Protein AF-W4HQ62-F1 (afdb_monomer_lite)

Sequence (703 aa):
MASEIGASATIVIPTARFLSVARDPTGNRRPNFDETELREFVRDTLTGEYGPLVVDAFEIGNEYWGSGQMSAREYGRLAGEMAVIINDEIAQINSIHGWGMEPDVVIQVGANHSHSDLREVFRNMPTEQVLQILTNDYGVENAHAAANNDGSFNWGILNNLILLSELQHAGAEAAVSGVVFHLYSKEPDLPNQREYNFWLIDTFWKPVFGELAIYVSEWNVSGVTGFRERGQDYGLFQASEMIQILEEMASRDVVSANVWPLLQNTANALSYGRVYDGLSFPGAVYAELSGRLKGFQALDLTPGDGEADEVEMQTDGYNLHAYVSEDALELVLFSSGEGSRNVELDLSAILSNYDASRATSLAYLPGEAIGDSSASFGRSSESGWSDPGDLSVSHMLMNGEAVFLSFEGAVFTPAIASQIINVPVSPDPWSESSDGQHLVGGENSDLVHGHEGDDRIYGQAGNDTLDGGPGADTIAGSHGADVLRGGEGNDSLGGGAGHDSITADYGSDTVGGGQDNDTVLGGSGNDVVAGGAGNDSLHGNDHSDEIGGGAGDDWVSGDAGHDNLGGGYGNDTLYGSSGHDRIGGGTGADLVFGGSGNDFLAGGSGRDELWGGNEADTLNGGNGDDTLIGGGGADVFLFNEGPGIGHDRIEDFEIGVDLIRFAGIQRYFLESSHSGRDLLIETGSGSVTLVDLGPATLDEILV

Radius of gyration: 37.46 Å; chains: 1; bounding box: 91×68×101 Å

InterPro domains:
  IPR001343 RTX calcium-binding nonapeptide repeat [PF00353] (441-475)
  IPR001343 RTX calcium-binding nonapeptide repeat [PF00353] (487-520)
  IPR001343 RTX calcium-binding nonapeptide repeat [PF00353] (522-555)
  IPR001343 RTX calcium-binding nonapeptide repeat [PF00353] (575-610)
  IPR001343 RTX calcium-binding nonapeptide repeat [PF00353] (611-642)
  IPR011049 Serralysin-like metalloprotease, C-terminal [G3DSA:2.150.10.10] (419-505)
  IPR011049 Serralysin-like metalloprotease, C-terminal [G3DSA:2.150.10.10] (509-580)
  IPR011049 Serralysin-like metalloprotease, C-terminal [G3DSA:2.150.10.10] (581-695)
  IPR011049 Serralysin-like metalloprotease, C-terminal [SSF51120] (437-584)
  IPR011049 Serralysin-like metalloprotease, C-terminal [SSF51120] (571-689)
  IPR017853 Glycoside hydrolase superfamily [SSF51445] (36-267)
  IPR018511 Hemolysin-type calcium-binding conserved site [PS00330] (455-473)
  IPR018511 Hemolysin-type calcium-binding conserved site [PS00330] (473-491)
  IPR018511 Hemolysin-type calcium-binding conserved site [PS00330] (482-500)
  IPR018511 Hemolysin-type calcium-binding conserved site [PS00330] (599-617)
  IPR018511 Hemolysin-type calcium-binding conserved site [PS00330] (617-635)
  IPR050557 RTX toxin and mannuronan C5-epimerase [PTHR38340] (435-520)

Secondary structure (DSSP, 8-state):
-GGGGT-EEEEE---TT-EEEEE-TTSPEEE---HHHHHHHHHHHHHTTTSS-EEEEEEE-SSTTTTTSS-HHHHHHHHHHHHHHHHHHHHHHHHHH--SS----EEEEE---S--THHHHTTT--HHHHHHHHHHHH--TTGGGGB-TTS-B-HHHHHHHHHHHHHHHTT-TTT--EEEEEEES--TT-TTHHHHHHHHIIIIIHHHHTTSEEEEEEEES-SSS----TTS-HHHHHHHHHHHHHHHHHTTTEEEEEES-SB-SSTTSSB-SSS--S--HHHHHHHHHHHHSTT-EE---PPP---SS---SSBTTEEEEEEE-SSEEEEEEEE-SSS--------HHHHTT-SEEEEEEE------S---------BTTB-PPPPTT-SEEEEEEPTT-------------SS--SSS--------BTB--SS--EEE--SS--EEE--SSS-EEEEEESS-EEEEEESS-EEEEEESS-EEEEEESS-EEEEEESS-EEEEEESS-EEEEEESS-EEEEEESS-EEEEEESS-EEEEEES--EEEEEESS-EEE--BSS-EEEEEESS-EEEEEESS-EEEEEEES-EEEEEESS-EEEEEEES-EEEEEES--EEEEEEES-EEEEEES--EEEEESSTT-TEEEESSPPBTTBEEEEES--GGG-EEEEETTEEEEE-SS-EEEETT--S--HHHH--

Organism: NCBI:txid1379903

Structure (mmCIF, N/CA/C/O backbone):
data_AF-W4HQ62-F1
#
_entry.id   AF-W4HQ62-F1
#
loop_
_atom_site.group_PDB
_atom_site.id
_atom_site.type_symbol
_atom_site.label_atom_id
_atom_site.label_alt_id
_atom_site.label_comp_id
_atom_site.label_asym_id
_atom_site.label_entity_id
_atom_site.label_seq_id
_atom_site.pdbx_PDB_ins_code
_atom_site.Cartn_x
_atom_site.Cartn_y
_atom_site.Cartn_z
_atom_site.occupancy
_atom_site.B_iso_or_equiv
_atom_site.auth_seq_id
_atom_site.auth_comp_id
_atom_site.auth_asym_id
_atom_site.auth_atom_id
_atom_site.pdbx_PDB_model_num
ATOM 1 N N . MET A 1 1 ? -24.551 12.909 4.633 1.00 63.28 1 MET A N 1
ATOM 2 C CA . MET A 1 1 ? -24.626 11.601 5.310 1.00 63.28 1 MET A CA 1
ATOM 3 C C . MET A 1 1 ? -25.491 11.638 6.567 1.00 63.28 1 MET A C 1
ATOM 5 O O . MET A 1 1 ? -26.628 11.223 6.440 1.00 63.28 1 MET A O 1
ATOM 9 N N . ALA A 1 2 ? -25.058 12.173 7.723 1.00 68.94 2 ALA A N 1
ATOM 10 C CA . ALA A 1 2 ? -25.862 12.138 8.967 1.00 68.94 2 ALA A CA 1
ATOM 11 C C . ALA A 1 2 ? -27.310 12.647 8.782 1.00 68.94 2 ALA A C 1
ATOM 13 O O . ALA A 1 2 ? -28.267 11.922 9.031 1.00 68.94 2 ALA A O 1
ATOM 14 N N . SER A 1 3 ? -27.472 13.835 8.193 1.00 69.06 3 SER A N 1
ATOM 15 C CA . SER A 1 3 ? -28.793 14.397 7.870 1.00 69.06 3 SER A CA 1
ATOM 16 C C . SER A 1 3 ? -29.614 13.549 6.876 1.00 69.06 3 SER A C 1
ATOM 18 O O . SER A 1 3 ? -30.833 13.464 6.990 1.00 69.06 3 SER A O 1
ATOM 20 N N . GLU A 1 4 ? -28.965 12.867 5.925 1.00 74.12 4 GLU A N 1
ATOM 21 C CA . GLU A 1 4 ? -29.642 12.028 4.918 1.00 74.12 4 GLU A CA 1
ATOM 22 C C . GLU A 1 4 ? -30.186 10.728 5.518 1.00 74.12 4 GLU A C 1
ATOM 24 O O . GLU A 1 4 ? -31.209 10.226 5.056 1.00 74.12 4 GLU A O 1
ATOM 29 N N . ILE A 1 5 ? -29.527 10.208 6.558 1.00 71.75 5 ILE A N 1
ATOM 30 C CA . ILE A 1 5 ? -29.953 9.008 7.292 1.00 71.75 5 ILE A CA 1
ATOM 31 C C . ILE A 1 5 ? -30.792 9.344 8.536 1.00 71.75 5 ILE A C 1
ATOM 33 O O . ILE A 1 5 ? -31.168 8.446 9.282 1.00 71.75 5 ILE A O 1
ATOM 37 N N . GLY A 1 6 ? -31.092 10.630 8.766 1.00 75.81 6 GLY A N 1
ATOM 38 C CA . GLY A 1 6 ? -31.843 11.093 9.936 1.00 75.81 6 GLY A CA 1
ATOM 39 C C . GLY A 1 6 ? -31.094 10.942 11.264 1.00 75.81 6 GLY A C 1
ATOM 40 O O . GLY A 1 6 ? -31.736 10.910 12.311 1.00 75.81 6 GLY A O 1
ATOM 41 N N . ALA A 1 7 ? -29.765 10.834 11.224 1.00 77.06 7 ALA A N 1
ATOM 42 C CA . ALA A 1 7 ? -28.912 10.787 12.403 1.00 77.06 7 ALA A CA 1
ATOM 43 C C . ALA A 1 7 ? -28.509 12.196 12.856 1.00 77.06 7 ALA A C 1
ATOM 45 O O . ALA A 1 7 ? -28.346 13.115 12.043 1.00 77.06 7 ALA A O 1
ATOM 46 N N . SER A 1 8 ? -28.312 12.338 14.160 1.00 82.00 8 SER A N 1
ATOM 47 C CA . SER A 1 8 ? -27.632 13.472 14.767 1.00 82.00 8 SER A CA 1
ATOM 48 C C . SER A 1 8 ? -26.111 13.285 14.750 1.00 82.00 8 SER A C 1
ATOM 50 O O . SER A 1 8 ? -25.606 12.197 14.463 1.00 82.00 8 SER A O 1
ATOM 52 N N . ALA A 1 9 ? -25.368 14.360 15.004 1.00 85.81 9 ALA A N 1
ATOM 53 C CA . ALA A 1 9 ? -23.910 14.353 14.994 1.00 85.81 9 ALA A CA 1
ATOM 54 C C . ALA A 1 9 ? -23.311 14.985 16.256 1.00 85.81 9 ALA A C 1
ATOM 56 O O . ALA A 1 9 ? -23.771 16.032 16.722 1.00 85.81 9 ALA A O 1
ATOM 57 N N . THR A 1 10 ? -22.224 14.380 16.737 1.00 88.38 10 THR A N 1
ATOM 58 C CA . THR A 1 10 ? -21.243 15.026 17.616 1.00 88.38 10 THR A CA 1
ATOM 59 C C . THR A 1 10 ? -20.190 15.708 16.749 1.00 88.38 10 THR A C 1
ATOM 61 O O . THR A 1 10 ? -19.618 15.086 15.853 1.00 88.38 10 THR A O 1
ATOM 64 N N . ILE A 1 11 ? -19.931 16.988 17.000 1.00 90.69 11 ILE A N 1
ATOM 65 C CA . ILE A 1 11 ? -18.949 17.781 16.260 1.00 90.69 11 ILE A CA 1
ATOM 66 C C . ILE A 1 11 ? -17.698 17.964 17.112 1.00 90.69 11 ILE A C 1
ATOM 68 O O . ILE A 1 11 ? -17.714 18.689 18.106 1.00 90.69 11 ILE A O 1
ATOM 72 N N . VAL A 1 12 ? -16.600 17.330 16.696 1.00 90.69 12 VAL A N 1
ATOM 73 C CA . VAL A 1 12 ? -15.302 17.446 17.370 1.00 90.69 12 VAL A CA 1
ATOM 74 C C . VAL A 1 12 ? -14.575 18.706 16.898 1.00 90.69 12 VAL A C 1
ATOM 76 O O . VAL A 1 12 ? -14.280 18.865 15.712 1.00 90.69 12 VAL A O 1
ATOM 79 N N . ILE A 1 13 ? -14.253 19.602 17.830 1.00 90.56 13 ILE A N 1
ATOM 80 C CA . ILE A 1 13 ? -13.518 20.842 17.571 1.00 90.56 13 ILE A CA 1
ATOM 81 C C . ILE A 1 13 ? -12.023 20.598 17.824 1.00 90.56 13 ILE A C 1
ATOM 83 O O . ILE A 1 13 ? -11.629 20.333 18.963 1.00 90.56 13 ILE A O 1
ATOM 87 N N . PRO A 1 14 ? -11.154 20.695 16.802 1.00 85.00 14 PRO A N 1
ATOM 88 C CA . PRO A 1 14 ? -9.744 20.367 16.960 1.00 85.00 14 PRO A CA 1
ATOM 89 C C . PRO A 1 14 ? -9.013 21.405 17.816 1.00 85.00 14 PRO A C 1
ATOM 91 O O . PRO A 1 14 ? -9.207 22.598 17.623 1.00 85.00 14 PRO A O 1
ATOM 94 N N . THR A 1 15 ? -8.110 20.988 18.712 1.00 81.88 15 THR A N 1
ATOM 95 C CA . THR A 1 15 ? -7.451 21.921 19.657 1.00 81.88 15 THR A CA 1
ATOM 96 C C . THR A 1 15 ? -5.934 22.047 19.495 1.00 81.88 15 THR A C 1
ATOM 98 O O . THR A 1 15 ? -5.335 22.988 20.020 1.00 81.88 15 THR A O 1
ATOM 101 N N . ALA A 1 16 ? -5.291 21.173 18.709 1.00 68.00 16 ALA A N 1
ATOM 102 C CA . ALA A 1 16 ? -3.828 21.112 18.567 1.00 68.00 16 ALA A CA 1
ATOM 103 C C . ALA A 1 16 ? -3.166 22.432 18.106 1.00 68.00 16 ALA A C 1
ATOM 105 O O . ALA A 1 16 ? -1.984 22.662 18.363 1.00 68.00 16 ALA A O 1
ATOM 106 N N . ARG A 1 17 ? -3.915 23.319 17.434 1.00 72.00 17 ARG A N 1
ATOM 107 C CA . ARG A 1 17 ? -3.423 24.612 16.918 1.00 72.00 17 ARG A CA 1
ATOM 108 C C . ARG A 1 17 ? -3.773 25.812 17.802 1.00 72.00 17 ARG A C 1
ATOM 110 O O . ARG A 1 17 ? -3.307 26.914 17.526 1.00 72.00 17 ARG A O 1
ATOM 117 N N . PHE A 1 18 ? -4.546 25.609 18.866 1.00 79.38 18 PHE A N 1
ATOM 118 C CA . PHE A 1 18 ? -5.111 26.682 19.687 1.00 79.38 18 PHE A CA 1
ATOM 119 C C . PHE A 1 18 ? -4.337 26.941 20.983 1.00 79.38 18 PHE A C 1
ATOM 121 O O . PHE A 1 18 ? -4.866 27.520 21.928 1.00 79.38 18 PHE A O 1
ATOM 128 N N . LEU A 1 19 ? -3.054 26.571 21.022 1.00 75.38 19 LEU A N 1
ATOM 129 C CA . LEU A 1 19 ? -2.123 26.962 22.079 1.00 75.38 19 LEU A CA 1
ATOM 130 C C . LEU A 1 19 ? -1.060 27.914 21.521 1.00 75.38 19 LEU A C 1
ATOM 132 O O . LEU A 1 19 ? -0.422 27.647 20.503 1.00 75.38 19 LEU A O 1
ATOM 136 N N . SER A 1 20 ? -0.839 29.034 22.206 1.00 74.12 20 SER A N 1
ATOM 137 C CA . SER A 1 20 ? 0.211 29.994 21.857 1.00 74.12 20 SER A CA 1
ATOM 138 C C . SER A 1 20 ? 1.604 29.467 22.209 1.00 74.12 20 SER A C 1
ATOM 140 O O . SER A 1 20 ? 1.796 28.674 23.129 1.00 74.12 20 SER A O 1
ATOM 142 N N . VAL A 1 21 ? 2.625 30.018 21.546 1.00 75.88 21 VAL A N 1
ATOM 143 C CA . VAL A 1 21 ? 4.022 29.907 22.009 1.00 75.88 21 VAL A CA 1
ATOM 144 C C . VAL A 1 21 ? 4.274 30.680 23.313 1.00 75.88 21 VAL A C 1
ATOM 146 O O . VAL A 1 21 ? 5.300 30.485 23.964 1.00 75.88 21 VAL A O 1
ATOM 149 N N . ALA A 1 22 ? 3.360 31.577 23.698 1.00 75.38 22 ALA A N 1
ATOM 150 C CA . ALA A 1 22 ? 3.472 32.368 24.911 1.00 75.38 22 ALA A CA 1
ATOM 151 C C . ALA A 1 22 ? 3.134 31.512 26.139 1.00 75.38 22 ALA A C 1
ATOM 153 O O . ALA A 1 22 ? 2.082 30.878 26.215 1.00 75.38 22 ALA A O 1
ATOM 154 N N . ARG A 1 23 ? 4.032 31.534 27.126 1.00 80.19 23 ARG A N 1
ATOM 155 C CA . ARG A 1 23 ? 3.868 30.809 28.388 1.00 80.19 23 ARG A CA 1
ATOM 156 C C . ARG A 1 23 ? 3.426 31.747 29.504 1.00 80.19 23 ARG A C 1
ATOM 158 O O . ARG A 1 23 ? 3.774 32.930 29.530 1.00 80.19 23 ARG A O 1
ATOM 165 N N . ASP A 1 24 ? 2.626 31.236 30.423 1.00 77.56 24 ASP A N 1
ATOM 166 C CA . ASP A 1 24 ? 2.318 31.916 31.672 1.00 77.56 24 ASP A CA 1
ATOM 167 C C . ASP A 1 24 ? 3.480 31.799 32.691 1.00 77.56 24 ASP A C 1
ATOM 169 O O . ASP A 1 24 ? 4.476 31.124 32.419 1.00 77.56 24 ASP A O 1
ATOM 173 N N . PRO A 1 25 ? 3.406 32.467 33.860 1.00 73.44 25 PRO A N 1
ATOM 174 C CA . PRO A 1 25 ? 4.461 32.402 34.877 1.00 73.44 25 PRO A CA 1
ATOM 175 C C . PRO A 1 25 ? 4.747 30.999 35.436 1.00 73.44 25 PRO A C 1
ATOM 177 O O . PRO A 1 25 ? 5.795 30.804 36.042 1.00 73.44 25 PRO A O 1
ATOM 180 N N . THR A 1 26 ? 3.837 30.041 35.240 1.00 65.75 26 THR A N 1
ATOM 181 C CA . THR A 1 26 ? 3.992 28.633 35.641 1.00 65.75 26 THR A CA 1
ATOM 182 C C . THR A 1 26 ? 4.568 27.763 34.520 1.00 65.75 26 THR A C 1
ATOM 184 O O . THR A 1 26 ? 4.794 26.574 34.715 1.00 65.75 26 THR A O 1
ATOM 187 N N . GLY A 1 27 ? 4.852 28.357 33.355 1.00 70.94 27 GLY A N 1
ATOM 188 C CA . GLY A 1 27 ? 5.449 27.683 32.208 1.00 70.94 27 GLY A CA 1
ATOM 189 C C . GLY A 1 27 ? 4.442 27.052 31.245 1.00 70.94 27 GLY A C 1
ATOM 190 O O . GLY A 1 27 ? 4.876 26.487 30.245 1.00 70.94 27 GLY A O 1
ATOM 191 N N . ASN A 1 28 ? 3.133 27.178 31.468 1.00 74.19 28 ASN A N 1
ATOM 192 C CA . ASN A 1 28 ? 2.106 26.574 30.611 1.00 74.19 28 ASN A CA 1
ATOM 193 C C . ASN A 1 28 ? 1.767 27.475 29.419 1.00 74.19 28 ASN A C 1
ATOM 195 O O . ASN A 1 28 ? 1.719 28.701 29.565 1.00 74.19 28 ASN A O 1
ATOM 199 N N . ARG A 1 29 ? 1.547 26.890 28.236 1.00 79.88 29 ARG A N 1
ATOM 200 C CA . ARG A 1 29 ? 1.075 27.632 27.056 1.00 79.88 29 ARG A CA 1
ATOM 201 C C . ARG A 1 29 ? -0.331 28.175 27.295 1.00 79.88 29 ARG A C 1
ATOM 203 O O . ARG A 1 29 ? -1.141 27.547 27.972 1.00 79.88 29 ARG A O 1
ATOM 210 N N . ARG A 1 30 ? -0.617 29.357 26.747 1.00 80.81 30 ARG A N 1
ATOM 211 C CA . ARG A 1 30 ? -1.943 29.990 26.858 1.00 80.81 30 ARG A CA 1
ATOM 212 C C . ARG A 1 30 ? -2.834 29.648 25.663 1.00 80.81 30 ARG A C 1
ATOM 214 O O . ARG A 1 30 ? -2.271 29.539 24.567 1.00 80.81 30 ARG A O 1
ATOM 221 N N . PRO A 1 31 ? -4.167 29.585 25.840 1.00 83.94 31 PRO A N 1
ATOM 222 C CA . PRO A 1 31 ? -5.116 29.510 24.733 1.00 83.94 31 PRO A CA 1
ATOM 223 C C . PRO A 1 31 ? -4.874 30.595 23.677 1.00 83.94 31 PRO A C 1
ATOM 225 O O . PRO A 1 31 ? -4.452 31.711 23.991 1.00 83.94 31 PRO A O 1
ATOM 228 N N . ASN A 1 32 ? -5.070 30.232 22.414 1.00 86.81 32 ASN A N 1
ATOM 229 C CA . ASN A 1 32 ? -4.804 31.059 21.241 1.00 86.81 32 ASN A CA 1
ATOM 230 C C . ASN A 1 32 ? -5.752 30.684 20.100 1.00 86.81 32 ASN A C 1
ATOM 232 O O . ASN A 1 32 ? -5.327 30.150 19.075 1.00 86.81 32 ASN A O 1
ATOM 236 N N . PHE A 1 33 ? -7.034 30.939 20.316 1.00 86.19 33 PHE A N 1
ATOM 237 C CA . PHE A 1 33 ? -8.085 30.822 19.313 1.00 86.19 33 PHE A CA 1
ATOM 238 C C . PHE A 1 33 ? -8.792 32.174 19.167 1.00 86.19 33 PHE A C 1
ATOM 240 O O . PHE A 1 33 ? -8.762 32.997 20.086 1.00 86.19 33 PHE A O 1
ATOM 247 N N . ASP A 1 34 ? -9.391 32.423 18.004 1.00 89.62 34 ASP A N 1
ATOM 248 C CA . ASP A 1 34 ? -10.232 33.599 17.797 1.00 89.62 34 ASP A CA 1
ATOM 249 C C . ASP A 1 34 ? -11.645 33.292 18.312 1.00 89.62 34 ASP A C 1
ATOM 251 O O . ASP A 1 34 ? -12.335 32.411 17.801 1.00 89.62 34 ASP A O 1
ATOM 255 N N . GLU A 1 35 ? -12.075 34.004 19.355 1.00 93.81 35 GLU A N 1
ATOM 256 C CA . GLU A 1 35 ? -13.422 33.859 19.915 1.00 93.81 35 GLU A CA 1
ATOM 257 C C . GLU A 1 35 ? -14.510 34.153 18.872 1.00 93.81 35 GLU A C 1
ATOM 259 O O . GLU A 1 35 ? -15.554 33.503 18.876 1.00 93.81 35 GLU A O 1
ATOM 264 N N . THR A 1 36 ? -14.276 35.110 17.971 1.00 94.12 36 THR A N 1
ATOM 265 C CA . THR A 1 36 ? -15.243 35.476 16.927 1.00 94.12 36 THR A CA 1
ATOM 266 C C . THR A 1 36 ? -15.447 34.309 15.975 1.00 94.12 36 THR A C 1
ATOM 268 O O . THR A 1 36 ? -16.584 33.937 15.705 1.00 94.12 36 THR A O 1
ATOM 271 N N . GLU A 1 37 ? -14.345 33.697 15.538 1.00 93.00 37 GLU A N 1
ATOM 272 C CA . GLU A 1 37 ? -14.352 32.534 14.650 1.00 93.00 37 GLU A CA 1
ATOM 273 C C . GLU A 1 37 ? -15.048 31.338 15.310 1.00 93.00 37 GLU A C 1
ATOM 275 O O . GLU A 1 37 ? -15.879 30.688 14.682 1.00 93.00 37 GLU A O 1
ATOM 280 N N . LEU A 1 38 ? -14.785 31.083 16.598 1.00 94.25 38 LEU A N 1
ATOM 281 C CA . LEU A 1 38 ? -15.451 30.008 17.338 1.00 94.25 38 LEU A CA 1
ATOM 282 C C . LEU A 1 38 ? -16.968 30.237 17.446 1.00 94.25 38 LEU A C 1
ATOM 284 O O . LEU A 1 38 ? -17.749 29.309 17.242 1.00 94.25 38 LEU A O 1
ATOM 288 N N . ARG A 1 39 ? -17.399 31.468 17.744 1.00 94.88 39 ARG A N 1
ATOM 289 C CA . ARG A 1 39 ? -18.828 31.816 17.823 1.00 94.88 39 ARG A CA 1
ATOM 290 C C . ARG A 1 39 ? -19.523 31.713 16.470 1.00 94.88 39 ARG A C 1
ATOM 292 O O . ARG A 1 39 ? -20.645 31.221 16.404 1.00 94.88 39 ARG A O 1
ATOM 299 N N . GLU A 1 40 ? -18.875 32.180 15.404 1.00 93.56 40 GLU A N 1
ATOM 300 C CA . GLU A 1 40 ? -19.375 32.032 14.033 1.00 93.56 40 GLU A CA 1
ATOM 301 C C . GLU A 1 40 ? -19.511 30.551 13.674 1.00 93.56 40 GLU A C 1
ATOM 303 O O . GLU A 1 40 ? -20.602 30.118 13.323 1.00 93.56 40 GLU A O 1
ATOM 308 N N . PHE A 1 41 ? -18.481 29.741 13.926 1.00 93.12 41 PHE A N 1
ATOM 309 C CA . PHE A 1 41 ? -18.530 28.299 13.691 1.00 93.12 41 PHE A CA 1
ATOM 310 C C . PHE A 1 41 ? -19.709 27.610 14.400 1.00 93.12 41 PHE A C 1
ATOM 312 O O . PHE A 1 41 ? -20.454 26.857 13.767 1.00 93.12 41 PHE A O 1
ATOM 319 N N . VAL A 1 42 ? -19.915 27.876 15.696 1.00 92.12 42 VAL A N 1
ATOM 320 C CA . VAL A 1 42 ? -21.041 27.307 16.463 1.00 92.12 42 VAL A CA 1
ATOM 321 C C . VAL A 1 42 ? -22.379 27.731 15.857 1.00 92.12 42 VAL A C 1
ATOM 323 O O . VAL A 1 42 ? -23.264 26.897 15.653 1.00 92.12 42 VAL A O 1
ATOM 326 N N . ARG A 1 43 ? -22.525 29.017 15.530 1.00 90.50 43 ARG A N 1
ATOM 327 C CA . ARG A 1 43 ? -23.754 29.565 14.956 1.00 90.50 43 ARG A CA 1
ATOM 328 C C . ARG A 1 43 ? -24.069 28.963 13.597 1.00 90.50 43 ARG A C 1
ATOM 330 O O . ARG A 1 43 ? -25.198 28.528 13.380 1.00 90.50 43 ARG A O 1
ATOM 337 N N . ASP A 1 44 ? -23.096 28.905 12.706 1.00 90.56 44 ASP A N 1
ATOM 338 C CA . ASP A 1 44 ? -23.280 28.425 11.339 1.00 90.56 44 ASP A CA 1
ATOM 339 C C . ASP A 1 44 ? -23.609 26.921 11.340 1.00 90.56 44 ASP A C 1
ATOM 341 O O . ASP A 1 44 ? -24.483 26.461 10.597 1.00 90.56 44 ASP A O 1
ATOM 345 N N . THR A 1 45 ? -22.991 26.164 12.257 1.00 89.12 45 THR A N 1
ATOM 346 C CA . THR A 1 45 ? -23.278 24.736 12.474 1.00 89.12 45 THR A CA 1
ATOM 347 C C . THR A 1 45 ? -24.718 24.521 12.956 1.00 89.12 45 THR A C 1
ATOM 349 O O . THR A 1 45 ? -25.433 23.699 12.387 1.00 89.12 45 THR A O 1
ATOM 352 N N . LEU A 1 46 ? -25.180 25.274 13.962 1.00 87.12 46 LEU A N 1
ATOM 353 C CA . LEU A 1 46 ? -26.514 25.082 14.554 1.00 87.12 46 LEU A CA 1
ATOM 354 C C . LEU A 1 46 ? -27.659 25.710 13.752 1.00 87.12 46 LEU A C 1
ATOM 356 O O . LEU A 1 46 ? -28.800 25.259 13.840 1.00 87.12 46 LEU A O 1
ATOM 360 N N . THR A 1 47 ? -27.387 26.753 12.969 1.00 84.31 47 THR A N 1
ATOM 361 C CA . THR A 1 47 ? -28.402 27.408 12.123 1.00 84.31 47 THR A CA 1
ATOM 362 C C . THR A 1 47 ? -28.549 26.754 10.749 1.00 84.31 47 THR A C 1
ATOM 364 O O . THR A 1 47 ? -29.429 27.138 9.974 1.00 84.31 47 THR A O 1
ATOM 367 N N . GLY A 1 48 ? -27.738 25.730 10.467 1.00 75.62 48 GLY A N 1
ATOM 368 C CA . GLY A 1 48 ? -27.832 24.921 9.261 1.00 75.62 48 GLY A CA 1
ATOM 369 C C . GLY A 1 48 ? -27.263 25.593 8.014 1.00 75.62 48 GLY A C 1
ATOM 370 O O . GLY A 1 48 ? -27.689 25.266 6.905 1.00 75.62 48 GLY A O 1
ATOM 371 N N . GLU A 1 49 ? -26.299 26.509 8.164 1.00 79.00 49 GLU A N 1
ATOM 372 C CA . GLU A 1 49 ? -25.578 27.100 7.025 1.00 79.00 49 GLU A CA 1
ATOM 373 C C . GLU A 1 49 ? -24.922 26.015 6.157 1.00 79.00 49 GLU A C 1
ATOM 375 O O . GLU A 1 49 ? -24.946 26.085 4.927 1.00 79.00 49 GLU A O 1
ATOM 380 N N . TYR A 1 50 ? -24.432 24.953 6.798 1.00 69.81 50 TYR A N 1
ATOM 381 C CA . TYR A 1 50 ? -23.820 23.796 6.144 1.00 69.81 50 TYR A CA 1
ATOM 382 C C . TYR A 1 50 ? -24.820 22.685 5.764 1.00 69.81 50 TYR A C 1
ATOM 384 O O . TYR A 1 50 ? -24.413 21.626 5.285 1.00 69.81 50 TYR A O 1
ATOM 392 N N . GLY A 1 51 ? -26.127 22.908 5.947 1.00 70.12 51 GLY A N 1
ATOM 393 C CA . GLY A 1 51 ? -27.197 21.951 5.648 1.00 70.12 51 GLY A CA 1
ATOM 394 C C . GLY A 1 51 ? -28.061 21.585 6.865 1.00 70.12 51 GLY A C 1
ATOM 395 O O . GLY A 1 51 ? -27.828 22.083 7.963 1.00 70.12 51 GLY A O 1
ATOM 396 N N . PRO A 1 52 ? -29.075 20.712 6.699 1.00 66.62 52 PRO A N 1
ATOM 397 C CA . PRO A 1 52 ? -30.055 20.384 7.741 1.00 66.62 52 PRO A CA 1
ATOM 398 C C . PRO A 1 52 ? -29.514 19.387 8.785 1.00 66.62 52 PRO A C 1
ATOM 400 O O . PRO A 1 52 ? -30.147 18.374 9.087 1.00 66.62 52 PRO A O 1
ATOM 403 N N . LEU A 1 53 ? -28.306 19.629 9.290 1.00 75.75 53 LEU A N 1
ATOM 404 C CA . LEU A 1 53 ? -27.654 18.784 10.282 1.00 75.75 53 LEU A CA 1
ATOM 405 C C . LEU A 1 53 ? -28.322 18.943 11.653 1.00 75.75 53 LEU A C 1
ATOM 407 O O . LEU A 1 53 ? -28.550 20.060 12.107 1.00 75.75 53 LEU A O 1
ATOM 411 N N . VAL A 1 54 ? -28.601 17.821 12.318 1.00 82.75 54 VAL A N 1
ATOM 412 C CA . VAL A 1 54 ? -28.983 17.804 13.734 1.00 82.75 54 VAL A CA 1
ATOM 413 C C . VAL A 1 54 ? -27.708 17.594 14.540 1.00 82.75 54 VAL A C 1
ATOM 415 O O . VAL A 1 54 ? -26.999 16.613 14.323 1.00 82.75 54 VAL A O 1
ATOM 418 N N . VAL A 1 55 ? -27.389 18.533 15.421 1.00 87.06 55 VAL A N 1
ATOM 419 C CA . VAL A 1 55 ? -26.200 18.472 16.275 1.00 87.06 55 VAL A CA 1
ATOM 420 C C . VAL A 1 55 ? -26.653 18.120 17.681 1.00 87.06 55 VAL A C 1
ATOM 422 O O . VAL A 1 55 ? -27.496 18.825 18.227 1.00 87.06 55 VAL A O 1
ATOM 425 N N . ASP A 1 56 ? -26.083 17.059 18.246 1.00 86.56 56 ASP A N 1
ATOM 426 C CA . ASP A 1 56 ? -26.356 16.642 19.628 1.00 86.56 56 ASP A CA 1
ATOM 427 C C . ASP A 1 56 ? -25.264 17.116 20.579 1.00 86.56 56 ASP A C 1
ATOM 429 O O . ASP A 1 56 ? -25.528 17.357 21.752 1.00 86.56 56 ASP A O 1
ATOM 433 N N . ALA A 1 57 ? -24.029 17.257 20.093 1.00 90.50 57 ALA A N 1
ATOM 434 C CA . ALA A 1 57 ? -22.914 17.618 20.949 1.00 90.50 57 ALA A CA 1
ATOM 435 C C . ALA A 1 57 ? -21.809 18.384 20.222 1.00 90.50 57 ALA A C 1
ATOM 437 O O . ALA A 1 57 ? -21.539 18.149 19.041 1.00 90.50 57 ALA A O 1
ATOM 438 N N . PHE A 1 58 ? -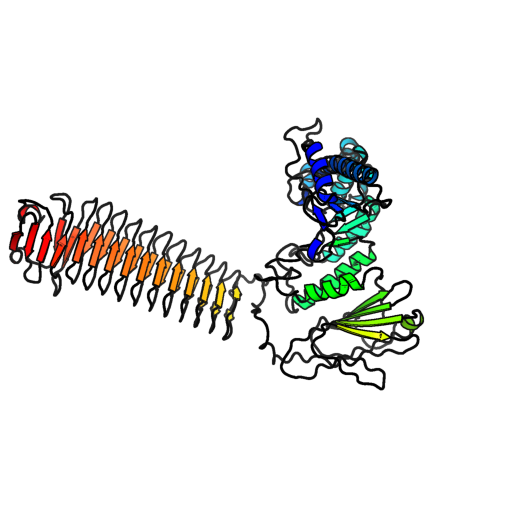21.113 19.238 20.971 1.00 93.44 58 PHE A N 1
ATOM 439 C CA . PHE A 1 58 ? -19.772 19.704 20.631 1.00 93.44 58 PHE A CA 1
ATOM 440 C C . PHE A 1 58 ? -18.760 19.050 21.564 1.00 93.44 58 PHE A C 1
ATOM 442 O O . PHE A 1 58 ? -18.842 19.208 22.781 1.00 93.44 58 PHE A O 1
ATOM 449 N N . GLU A 1 59 ? -17.779 18.363 20.992 1.00 92.94 59 GLU A N 1
ATOM 450 C CA . GLU A 1 59 ? -16.671 17.767 21.731 1.00 92.94 59 GLU A CA 1
ATOM 451 C C . GLU A 1 59 ? -15.413 18.611 21.538 1.00 92.94 59 GLU A C 1
ATOM 453 O O . GLU A 1 59 ? -14.973 18.859 20.414 1.00 92.94 59 GLU A O 1
ATOM 458 N N . ILE A 1 60 ? -14.816 19.084 22.631 1.00 92.06 60 ILE A N 1
ATOM 459 C CA . ILE A 1 60 ? -13.624 19.932 22.567 1.00 92.06 60 ILE A CA 1
ATOM 460 C C . ILE A 1 60 ? -12.385 19.042 22.527 1.00 92.06 60 ILE A C 1
ATOM 462 O O . ILE A 1 60 ? -11.644 18.897 23.500 1.00 92.06 60 ILE A O 1
ATOM 466 N N . GLY A 1 61 ? -12.150 18.474 21.352 1.00 85.88 61 GLY A N 1
ATOM 467 C CA . GLY A 1 61 ? -10.914 17.809 20.996 1.00 85.88 61 GLY A CA 1
ATOM 468 C C . GLY A 1 61 ? -10.870 16.288 21.083 1.00 85.88 61 GLY A C 1
ATOM 469 O O . GLY A 1 61 ? -11.747 15.695 21.674 1.00 85.88 61 GLY A O 1
ATOM 470 N N . ASN A 1 62 ? -9.818 15.688 20.508 1.00 83.25 62 ASN A N 1
ATOM 471 C CA . ASN A 1 62 ? -9.620 14.245 20.347 1.00 83.25 62 ASN A CA 1
ATOM 472 C C . ASN A 1 62 ? -8.234 13.799 20.856 1.00 83.25 62 ASN A C 1
ATOM 474 O O . ASN A 1 62 ? -7.214 14.196 20.293 1.00 83.25 62 ASN A O 1
ATOM 478 N N . GLU A 1 63 ? -8.189 12.984 21.912 1.00 73.81 63 GLU A N 1
ATOM 479 C CA . GLU A 1 63 ? -6.984 12.299 22.431 1.00 73.81 63 GLU A CA 1
ATOM 480 C C . GLU A 1 63 ? -5.705 13.144 22.654 1.00 73.81 63 GLU A C 1
ATOM 482 O O . GLU A 1 63 ? -4.568 12.668 22.564 1.00 73.81 63 GLU A O 1
ATOM 487 N N . TYR A 1 64 ? -5.838 14.432 22.963 1.00 66.06 64 TYR A N 1
ATOM 488 C CA . TYR A 1 64 ? -4.710 15.363 22.836 1.00 66.06 64 TYR A CA 1
ATOM 489 C C . TYR A 1 64 ? -3.587 15.253 23.872 1.00 66.06 64 TYR A C 1
ATOM 491 O O . TYR A 1 64 ? -2.459 15.658 23.583 1.00 66.06 64 TYR A O 1
ATOM 499 N N . TRP A 1 65 ? -3.837 14.700 25.060 1.00 58.22 65 TRP A N 1
ATOM 500 C CA . TRP A 1 65 ? -2.720 14.316 25.934 1.00 58.22 65 TRP A CA 1
ATOM 501 C C . TRP A 1 65 ? -2.181 12.929 25.599 1.00 58.22 65 TRP A C 1
ATOM 503 O O . TRP A 1 65 ? -0.990 12.704 25.773 1.00 58.22 65 TRP A O 1
ATOM 513 N N . GLY A 1 66 ? -3.031 12.057 25.043 1.00 49.56 66 GLY A N 1
ATOM 514 C CA . GLY A 1 66 ? -2.686 10.757 24.466 1.00 49.56 66 GLY A CA 1
ATOM 515 C C . GLY A 1 66 ? -1.495 10.827 23.502 1.00 49.56 66 GLY A C 1
ATOM 516 O O . GLY A 1 66 ? -0.567 10.029 23.531 1.00 49.56 66 GLY A O 1
ATOM 517 N N . SER A 1 67 ? -1.497 11.872 22.680 1.00 54.84 67 SER A N 1
ATOM 518 C CA . SER A 1 67 ? -0.495 12.130 21.643 1.00 54.84 67 SER A CA 1
ATOM 519 C C . SER A 1 67 ? 0.740 12.916 22.115 1.00 54.84 67 SER A C 1
ATOM 521 O O . SER A 1 67 ? 1.592 13.269 21.298 1.00 54.84 67 SER A O 1
ATOM 523 N N . GLY A 1 68 ? 0.843 13.255 23.408 1.00 60.22 68 GLY A N 1
ATOM 524 C CA . GLY A 1 68 ? 1.933 14.082 23.948 1.00 60.22 68 GLY A CA 1
ATOM 525 C C . GLY A 1 68 ? 1.927 15.544 23.468 1.00 60.22 68 GLY A C 1
ATOM 526 O O . GLY A 1 68 ? 2.909 16.264 23.652 1.00 60.22 68 GLY A O 1
ATOM 527 N N . GLN A 1 69 ? 0.837 16.010 22.847 1.00 67.38 69 GLN A N 1
ATOM 528 C CA . GLN A 1 69 ? 0.765 17.337 22.225 1.00 67.38 69 GLN A CA 1
ATOM 529 C C . GLN A 1 69 ? 0.543 18.477 23.232 1.00 67.38 69 GLN A C 1
ATOM 531 O O . GLN A 1 69 ? 0.985 19.609 22.988 1.00 67.38 69 GLN A O 1
ATOM 536 N N . MET A 1 70 ? -0.130 18.211 24.358 1.00 77.88 70 MET A N 1
ATOM 537 C CA . MET A 1 70 ? -0.408 19.188 25.420 1.00 77.88 70 MET A CA 1
ATOM 538 C C . MET A 1 70 ? -0.558 18.547 26.802 1.00 77.88 70 MET A C 1
ATOM 540 O O . MET A 1 70 ? -0.945 17.387 26.922 1.00 77.88 70 MET A O 1
ATOM 544 N N . SER A 1 71 ? -0.259 19.311 27.859 1.00 78.62 71 SER A N 1
ATOM 545 C CA . SER A 1 71 ? -0.484 18.851 29.235 1.00 78.62 71 SER A CA 1
ATOM 546 C C . SER A 1 71 ? -1.969 18.926 29.615 1.00 78.62 71 SER A C 1
ATOM 548 O O . SER A 1 71 ? -2.707 19.750 29.075 1.00 78.62 71 SER A O 1
ATOM 550 N N . ALA A 1 72 ? -2.405 18.136 30.605 1.00 79.62 72 ALA A N 1
ATOM 551 C CA . ALA A 1 72 ? -3.782 18.178 31.123 1.00 79.62 72 ALA A CA 1
ATOM 552 C C . ALA A 1 72 ? -4.206 19.588 31.578 1.00 79.62 72 ALA A C 1
ATOM 554 O O . ALA A 1 72 ? -5.360 19.980 31.436 1.00 79.62 72 ALA A O 1
ATOM 555 N N . ARG A 1 73 ? -3.248 20.381 32.074 1.00 81.31 73 ARG A N 1
ATOM 556 C CA . ARG A 1 73 ? -3.478 21.762 32.502 1.00 81.31 73 ARG A CA 1
ATOM 557 C C . ARG A 1 73 ? -3.667 22.721 31.328 1.00 81.31 73 ARG A C 1
ATOM 559 O O . ARG A 1 73 ? -4.539 23.583 31.367 1.00 81.31 73 ARG A O 1
ATOM 566 N N . GLU A 1 74 ? -2.836 22.590 30.295 1.00 83.44 74 GLU A N 1
ATOM 567 C CA . GLU A 1 74 ? -2.967 23.377 29.062 1.00 83.44 74 GLU A CA 1
ATOM 568 C C . GLU A 1 74 ? -4.296 23.064 28.364 1.00 83.44 74 GLU A C 1
ATOM 570 O O . GLU A 1 74 ? -5.000 23.987 27.952 1.00 83.44 74 GLU A O 1
ATOM 575 N N . TYR A 1 75 ? -4.663 21.780 28.303 1.00 86.94 75 TYR A N 1
ATOM 576 C CA . TYR A 1 75 ? -5.938 21.331 27.754 1.00 86.94 75 TYR A CA 1
ATOM 577 C C . TYR A 1 75 ? -7.130 21.849 28.564 1.00 86.94 75 TYR A C 1
ATOM 579 O O . TYR A 1 75 ? -8.005 22.486 27.989 1.00 86.94 75 TYR A O 1
ATOM 587 N N . GLY A 1 76 ? -7.156 21.648 29.887 1.00 86.50 76 GLY A N 1
ATOM 588 C CA . GLY A 1 76 ? -8.304 22.032 30.715 1.00 86.50 76 GLY A CA 1
ATOM 589 C C . GLY A 1 76 ? -8.626 23.525 30.667 1.00 86.50 76 GLY A C 1
ATOM 590 O O . GLY A 1 76 ? -9.794 23.903 30.627 1.00 86.50 76 GLY A O 1
ATOM 591 N N . ARG A 1 77 ? -7.605 24.384 30.566 1.00 86.31 77 ARG A N 1
ATOM 592 C CA . ARG A 1 77 ? -7.801 25.831 30.381 1.00 86.31 77 ARG A CA 1
ATOM 593 C C . ARG A 1 77 ? -8.396 26.171 29.026 1.00 86.31 77 ARG A C 1
ATOM 595 O O . ARG A 1 77 ? -9.336 26.953 28.952 1.00 86.31 77 ARG A O 1
ATOM 602 N N . LEU A 1 78 ? -7.839 25.590 27.966 1.00 89.06 78 LEU A N 1
ATOM 603 C CA . LEU A 1 78 ? -8.330 25.790 26.607 1.00 89.06 78 LEU A CA 1
ATOM 604 C C . LEU A 1 78 ? -9.777 25.299 26.473 1.00 89.06 78 LEU A C 1
ATOM 606 O O . LEU A 1 78 ? -10.631 26.046 26.005 1.00 89.06 78 LEU A O 1
ATOM 610 N N . ALA A 1 79 ? -10.056 24.082 26.943 1.00 90.75 79 ALA A N 1
ATOM 611 C CA . ALA A 1 79 ? -11.380 23.480 26.909 1.00 90.75 79 ALA A CA 1
ATOM 612 C C . ALA A 1 79 ? -12.395 24.269 27.745 1.00 90.75 79 ALA A C 1
ATOM 614 O O . ALA A 1 79 ? -13.498 24.518 27.271 1.00 90.75 79 ALA A O 1
ATOM 615 N N . GLY A 1 80 ? -12.018 24.730 28.942 1.00 91.56 80 GLY A N 1
ATOM 616 C CA . GLY A 1 80 ? -12.885 25.553 29.786 1.00 91.56 80 GLY A CA 1
ATOM 617 C C . GLY A 1 80 ? -13.254 26.893 29.142 1.00 91.56 80 GLY A C 1
ATOM 618 O O . GLY A 1 80 ? -14.430 27.249 29.104 1.00 91.56 80 GLY A O 1
ATOM 619 N N . GLU A 1 81 ? -12.274 27.617 28.588 1.00 91.44 81 GLU A N 1
ATOM 620 C CA . GLU A 1 81 ? -12.530 28.886 27.888 1.00 91.44 81 GLU A CA 1
ATOM 621 C C . GLU A 1 81 ? -13.429 28.683 26.655 1.00 91.44 81 GLU A C 1
ATOM 623 O O . GLU A 1 81 ? -14.387 29.433 26.456 1.00 91.44 81 GLU A O 1
ATOM 628 N N . MET A 1 82 ? -13.168 27.643 25.857 1.00 93.25 82 MET A N 1
ATOM 629 C CA . MET A 1 82 ? -13.992 27.307 24.692 1.00 93.25 82 MET A CA 1
ATOM 630 C C . MET A 1 82 ? -15.417 26.895 25.091 1.00 93.25 82 MET A C 1
ATOM 632 O O . MET A 1 82 ? -16.369 27.374 24.480 1.00 93.25 82 MET A O 1
ATOM 636 N N . ALA A 1 83 ? -15.585 26.067 26.128 1.00 93.94 83 ALA A N 1
ATOM 637 C CA . ALA A 1 83 ? -16.892 25.594 26.589 1.00 93.94 83 ALA A CA 1
ATOM 638 C C . ALA A 1 83 ? -17.811 26.750 27.001 1.00 93.94 83 ALA A C 1
ATOM 640 O O . ALA A 1 83 ? -18.970 26.787 26.593 1.00 93.94 83 ALA A O 1
ATOM 641 N N . VAL A 1 84 ? -17.291 27.735 27.743 1.00 93.56 84 VAL A N 1
ATOM 642 C CA . VAL A 1 84 ? -18.059 28.932 28.129 1.00 93.56 84 VAL A CA 1
ATOM 643 C C . VAL A 1 84 ? -18.532 29.703 26.894 1.00 93.56 84 VAL A C 1
ATOM 645 O O . VAL A 1 84 ? -19.698 30.081 26.810 1.00 93.56 84 VAL A O 1
ATOM 648 N N . ILE A 1 85 ? -17.652 29.898 25.909 1.00 94.06 85 ILE A N 1
ATOM 649 C CA . ILE A 1 85 ? -17.975 30.630 24.677 1.00 94.06 85 ILE A CA 1
ATOM 650 C C . ILE A 1 85 ? -19.040 29.900 23.853 1.00 94.06 85 ILE A C 1
ATOM 652 O O . ILE A 1 85 ? -19.989 30.541 23.391 1.00 94.06 85 ILE A O 1
ATOM 656 N N . ILE A 1 86 ? -18.895 28.581 23.689 1.00 93.88 86 ILE A N 1
ATOM 657 C CA . ILE A 1 86 ? -19.844 27.730 22.961 1.00 93.88 86 ILE A CA 1
ATOM 658 C C . ILE A 1 86 ? -21.211 27.766 23.655 1.00 93.88 86 ILE A C 1
ATOM 660 O O . ILE A 1 86 ? -22.216 28.047 23.004 1.00 93.88 86 ILE A O 1
ATOM 664 N N . ASN A 1 87 ? -21.248 27.567 24.976 1.00 91.62 87 ASN A N 1
ATOM 665 C CA . ASN A 1 87 ? -22.478 27.599 25.767 1.00 91.62 87 ASN A CA 1
ATOM 666 C C . ASN A 1 87 ? -23.193 28.956 25.668 1.00 91.62 87 ASN A C 1
ATOM 668 O O . ASN A 1 87 ? -24.405 29.022 25.453 1.00 91.62 87 ASN A O 1
ATOM 672 N N . ASP A 1 88 ? -22.436 30.052 25.764 1.00 91.75 88 ASP A N 1
ATOM 673 C CA . ASP A 1 88 ? -22.969 31.407 25.617 1.00 91.75 88 ASP A CA 1
ATOM 674 C C . ASP A 1 88 ? -23.571 31.645 24.226 1.00 91.75 88 ASP A C 1
ATOM 676 O O . ASP A 1 88 ? -24.594 32.323 24.101 1.00 91.75 88 ASP A O 1
ATOM 680 N N . GLU A 1 89 ? -22.945 31.124 23.169 1.00 92.44 89 GLU A N 1
ATOM 681 C CA . GLU A 1 89 ? -23.452 31.269 21.803 1.00 92.44 89 GLU A CA 1
ATOM 682 C C . GLU A 1 89 ? -24.727 30.445 21.582 1.00 92.44 89 GLU A C 1
ATOM 684 O O . GLU A 1 89 ? -25.700 30.964 21.032 1.00 92.44 89 GLU A O 1
ATOM 689 N N . ILE A 1 90 ? -24.775 29.207 22.088 1.00 89.31 90 ILE A N 1
ATOM 690 C CA . ILE A 1 90 ? -25.985 28.368 22.077 1.00 89.31 90 ILE A CA 1
ATOM 691 C C . ILE A 1 90 ? -27.143 29.110 22.758 1.00 89.31 90 ILE A C 1
ATOM 693 O O . ILE A 1 90 ? -28.224 29.257 22.181 1.00 89.31 90 ILE A O 1
ATOM 697 N N . ALA A 1 91 ? -26.912 29.671 23.949 1.00 86.62 91 ALA A N 1
ATOM 698 C CA . ALA A 1 91 ? -27.923 30.439 24.671 1.00 86.62 91 ALA A CA 1
ATOM 699 C C . ALA A 1 91 ? -28.411 31.672 23.880 1.00 86.62 91 ALA A C 1
ATOM 701 O O . ALA A 1 91 ? -29.609 31.988 23.881 1.00 86.62 91 ALA A O 1
ATOM 702 N N . GLN A 1 92 ? -27.512 32.362 23.168 1.00 87.81 92 GLN A N 1
ATOM 703 C CA . GLN A 1 92 ? -27.877 33.488 22.303 1.00 87.81 92 GLN A CA 1
ATOM 704 C C . GLN A 1 92 ? -28.774 33.051 21.142 1.00 87.81 92 GLN A C 1
ATOM 706 O O . GLN A 1 92 ? -29.820 33.671 20.925 1.00 87.81 92 GLN A O 1
ATOM 711 N N . ILE A 1 93 ? -28.423 31.969 20.445 1.00 84.19 93 ILE A N 1
ATOM 712 C CA . ILE A 1 93 ? -29.216 31.403 19.342 1.00 84.19 93 ILE A CA 1
ATOM 713 C C . ILE A 1 93 ? -30.633 31.061 19.831 1.00 84.19 93 ILE A C 1
ATOM 715 O O . ILE A 1 93 ? -31.626 31.484 19.225 1.00 84.19 93 ILE A O 1
ATOM 719 N N . ASN A 1 94 ? -30.745 30.412 20.992 1.00 78.88 94 ASN A N 1
ATOM 720 C CA . ASN A 1 94 ? -32.028 30.024 21.593 1.00 78.88 94 ASN A CA 1
ATOM 721 C C . ASN A 1 94 ? -32.919 31.232 21.882 1.00 78.88 94 ASN A C 1
ATOM 723 O O . ASN A 1 94 ? -34.130 31.212 21.630 1.00 78.88 94 ASN A O 1
ATOM 727 N N . SER A 1 95 ? -32.309 32.312 22.377 1.00 78.38 95 SER A N 1
ATOM 728 C CA . SER A 1 95 ? -33.014 33.550 22.707 1.00 78.38 95 SER A CA 1
ATOM 729 C C . SER A 1 95 ? -33.573 34.276 21.476 1.00 78.38 95 SER A C 1
ATOM 731 O O . SER A 1 95 ? -34.631 34.902 21.560 1.00 78.38 95 SER A O 1
ATOM 733 N N . ILE A 1 96 ? -32.894 34.177 20.326 1.00 73.12 96 ILE A N 1
ATOM 734 C CA . ILE A 1 96 ? -33.265 34.869 19.085 1.00 73.12 96 ILE A CA 1
ATOM 735 C C . ILE A 1 96 ? -34.413 34.153 18.383 1.00 73.12 96 ILE A C 1
ATOM 737 O O . ILE A 1 96 ? -35.341 34.800 17.891 1.00 73.12 96 ILE A O 1
ATOM 741 N N . HIS A 1 97 ? -34.361 32.826 18.320 1.00 64.38 97 HIS A N 1
ATOM 742 C CA . HIS A 1 97 ? -35.295 32.095 17.480 1.00 64.38 97 HIS A CA 1
ATOM 743 C C . HIS A 1 97 ? -36.605 31.694 18.185 1.00 64.38 97 HIS A C 1
ATOM 745 O O . HIS A 1 97 ? -37.542 31.265 17.513 1.00 64.38 97 HIS A O 1
ATOM 751 N N . GLY A 1 98 ? -36.717 31.851 19.511 1.00 54.41 98 GLY A N 1
ATOM 752 C CA . GLY A 1 98 ? -37.977 31.662 20.241 1.00 54.41 98 GLY A CA 1
ATOM 753 C C . GLY A 1 98 ? -38.542 30.235 20.202 1.00 54.41 98 GLY A C 1
ATOM 754 O O . GLY A 1 98 ? -39.756 30.070 20.305 1.00 54.41 98 GLY A O 1
ATOM 755 N N . TRP A 1 99 ? -37.688 29.213 20.054 1.00 51.94 99 TRP A N 1
ATOM 756 C CA . TRP A 1 99 ? -38.112 27.815 19.866 1.00 51.94 99 TRP A CA 1
ATOM 757 C C . TRP A 1 99 ? -38.768 27.202 21.107 1.00 51.94 99 TRP A C 1
ATOM 759 O O . TRP A 1 99 ? -39.375 26.143 20.998 1.00 51.94 99 TRP A O 1
ATOM 769 N N . GLY A 1 100 ? -38.693 27.840 22.283 1.00 45.69 100 GLY A N 1
ATOM 770 C CA . GLY A 1 100 ? -39.305 27.320 23.517 1.00 45.69 100 GLY A CA 1
ATOM 771 C C . GLY A 1 100 ? -38.798 25.932 23.938 1.00 45.69 100 GLY A C 1
ATOM 772 O O . GLY A 1 100 ? -39.352 25.337 24.857 1.00 45.69 100 GLY A O 1
ATOM 773 N N . MET A 1 101 ? -37.763 25.444 23.264 1.00 42.91 101 MET A N 1
ATOM 774 C CA . MET A 1 101 ? -37.023 24.216 23.475 1.00 42.91 101 MET A CA 1
ATOM 775 C C . MET A 1 101 ? -35.570 24.659 23.355 1.00 42.91 101 MET A C 1
ATOM 777 O O . MET A 1 101 ? -35.190 25.214 22.321 1.00 42.91 101 MET A O 1
ATOM 781 N N . GLU A 1 102 ? -34.802 24.550 24.435 1.00 47.69 102 GLU A N 1
ATOM 782 C CA . GLU A 1 102 ? -33.350 24.616 24.302 1.00 47.69 102 GLU A CA 1
ATOM 783 C C . GLU A 1 102 ? -32.959 23.478 23.340 1.00 47.69 102 GLU A C 1
ATOM 785 O O . GLU A 1 102 ? -33.490 22.376 23.483 1.00 47.69 102 GLU A O 1
ATOM 790 N N . PRO A 1 103 ? -32.141 23.707 22.300 1.00 52.34 103 PRO A N 1
ATOM 791 C CA . PRO A 1 103 ? -31.423 22.628 21.660 1.00 52.34 103 PRO A CA 1
ATOM 792 C C . PRO A 1 103 ? -30.679 21.917 22.783 1.00 52.34 103 PRO A C 1
ATOM 794 O O . PRO A 1 103 ? -29.870 22.552 23.463 1.00 52.34 103 PRO A O 1
ATOM 797 N N . ASP A 1 104 ? -30.972 20.636 22.986 1.00 69.56 104 ASP A N 1
ATOM 798 C CA . ASP A 1 104 ? -30.266 19.753 23.918 1.00 69.56 104 ASP A CA 1
ATOM 799 C C . ASP A 1 104 ? -28.845 19.454 23.383 1.00 69.56 104 ASP A C 1
ATOM 801 O O . ASP A 1 104 ? -28.424 18.305 23.295 1.00 69.56 104 ASP A O 1
ATOM 805 N N . VAL A 1 105 ? -28.115 20.491 22.950 1.00 86.19 105 VAL A N 1
ATOM 806 C CA . VAL A 1 105 ? -26.741 20.388 22.458 1.00 86.19 105 VAL A CA 1
ATOM 807 C C . VAL A 1 105 ? -25.828 20.376 23.670 1.00 86.19 105 VAL A C 1
ATOM 809 O O . VAL A 1 105 ? -25.678 21.388 24.357 1.00 86.19 105 VAL A O 1
ATOM 812 N N . VAL A 1 106 ? -25.208 19.233 23.926 1.00 89.81 106 VAL A N 1
ATOM 813 C CA . VAL A 1 106 ? -24.315 19.055 25.068 1.00 89.81 106 VAL A CA 1
ATOM 814 C C . VAL A 1 106 ? -22.880 19.445 24.719 1.00 89.81 106 VAL A C 1
ATOM 816 O O . VAL A 1 106 ? -22.425 19.296 23.586 1.00 89.81 106 VAL A O 1
ATOM 819 N N . ILE A 1 107 ? -22.139 19.949 25.701 1.00 92.94 107 ILE A N 1
ATOM 820 C CA . ILE A 1 107 ? -20.722 20.289 25.538 1.00 92.94 107 ILE A CA 1
ATOM 821 C C . ILE A 1 107 ? -19.892 19.254 26.284 1.00 92.94 107 ILE A C 1
ATOM 823 O O . ILE A 1 107 ? -20.063 19.041 27.486 1.00 92.94 107 ILE A O 1
ATOM 827 N N . GLN A 1 108 ? -18.997 18.606 25.555 1.00 92.25 108 GLN A N 1
ATOM 828 C CA . GLN A 1 108 ? -18.214 17.470 26.011 1.00 92.25 108 GLN A CA 1
ATOM 829 C C . GLN A 1 108 ? -16.719 17.801 26.010 1.00 92.25 108 GLN A C 1
ATOM 831 O O . GLN A 1 108 ? -16.220 18.505 25.127 1.00 92.25 108 GLN A O 1
ATOM 836 N N . VAL A 1 109 ? -15.992 17.276 26.996 1.00 89.50 109 VAL A N 1
ATOM 837 C CA . VAL A 1 109 ? -14.529 17.400 27.098 1.00 89.50 109 VAL A CA 1
ATOM 838 C C . VAL A 1 109 ? -13.892 16.028 27.317 1.00 89.50 109 VAL A C 1
ATOM 840 O O . VAL A 1 109 ? -14.434 15.198 28.047 1.00 89.50 109 VAL A O 1
ATOM 843 N N . GLY A 1 110 ? -12.745 15.786 26.686 1.00 80.56 110 GLY A N 1
ATOM 844 C CA . GLY A 1 110 ? -12.038 14.508 26.753 1.00 80.56 110 GLY A CA 1
ATOM 845 C C . GLY A 1 110 ? -11.454 14.218 28.139 1.00 80.56 110 GLY A C 1
ATOM 846 O O . GLY A 1 110 ? -11.037 15.134 28.848 1.00 80.56 110 GLY A O 1
ATOM 847 N N . ALA A 1 111 ? -11.415 12.932 28.497 1.00 64.81 111 ALA A N 1
ATOM 848 C CA . ALA A 1 111 ? -11.007 12.340 29.775 1.00 64.81 111 ALA A CA 1
ATOM 849 C C . ALA A 1 111 ? -10.259 10.999 29.565 1.00 64.81 111 ALA A C 1
ATOM 851 O O . ALA A 1 111 ? -10.585 9.976 30.162 1.00 64.81 111 ALA A O 1
ATOM 852 N N . ASN A 1 112 ? -9.228 10.987 28.718 1.00 64.06 112 ASN A N 1
ATOM 853 C CA . ASN A 1 112 ? -8.443 9.793 28.384 1.00 64.06 112 ASN A CA 1
ATOM 854 C C . ASN A 1 112 ? -7.453 9.333 29.481 1.00 64.06 112 ASN A C 1
ATOM 856 O O . ASN A 1 112 ? -6.836 10.109 30.211 1.00 64.06 112 ASN A O 1
ATOM 860 N N . HIS A 1 113 ? -7.234 8.023 29.576 1.00 55.41 113 HIS A N 1
ATOM 861 C CA . HIS A 1 113 ? -6.445 7.422 30.658 1.00 55.41 113 HIS A CA 1
ATOM 862 C C . HIS A 1 113 ? -4.925 7.376 30.395 1.00 55.41 113 HIS A C 1
ATOM 864 O O . HIS A 1 113 ? -4.127 7.423 31.335 1.00 55.41 113 HIS A O 1
ATOM 870 N N . SER A 1 114 ? -4.502 7.323 29.133 1.00 50.12 114 SER A N 1
ATOM 871 C CA . SER A 1 114 ? -3.132 6.941 28.774 1.00 50.12 114 SER A CA 1
ATOM 872 C C . SER A 1 114 ? -2.352 8.121 28.179 1.00 50.12 114 SER A C 1
ATOM 874 O O . SER A 1 114 ? -2.913 8.917 27.434 1.00 50.12 114 SER A O 1
ATOM 876 N N . HIS A 1 115 ? -1.052 8.202 28.495 1.00 49.59 115 HIS A N 1
ATOM 877 C CA . HIS A 1 115 ? -0.011 9.041 27.857 1.00 49.59 115 HIS A CA 1
ATOM 878 C C . HIS A 1 115 ? 0.340 10.441 28.419 1.00 49.59 115 HIS A C 1
ATOM 880 O O . HIS A 1 115 ? 0.779 11.308 27.668 1.00 49.59 115 HIS A O 1
ATOM 886 N N . SER A 1 116 ? 0.285 10.696 29.734 1.00 52.41 116 SER A N 1
ATOM 887 C CA . SER A 1 116 ? 0.836 11.970 30.245 1.00 52.41 116 SER A CA 1
ATOM 888 C C . SER A 1 116 ? 2.354 11.992 30.464 1.00 52.41 116 SER A C 1
ATOM 890 O O . SER A 1 116 ? 2.949 11.080 31.038 1.00 52.41 116 SER A O 1
ATOM 892 N N . ASP A 1 117 ? 2.951 13.141 30.138 1.00 54.09 117 ASP A N 1
ATOM 893 C CA . ASP A 1 117 ? 4.330 13.534 30.480 1.00 54.09 117 ASP A CA 1
ATOM 894 C C . ASP A 1 117 ? 4.506 13.819 31.996 1.00 54.09 117 ASP A C 1
ATOM 896 O O . ASP A 1 117 ? 5.606 14.052 32.495 1.00 54.09 117 ASP A O 1
ATOM 900 N N . LEU A 1 118 ? 3.425 13.773 32.793 1.00 62.97 118 LEU A N 1
ATOM 901 C CA . LEU A 1 118 ? 3.486 14.001 34.246 1.00 62.97 118 LEU A CA 1
ATOM 902 C C . LEU A 1 118 ? 4.385 12.986 34.959 1.00 62.97 118 LEU A C 1
ATOM 904 O O . LEU A 1 118 ? 5.056 13.339 35.932 1.00 62.97 118 LEU A O 1
ATOM 908 N N . ARG A 1 119 ? 4.442 11.744 34.460 1.00 64.38 119 ARG A N 1
ATOM 909 C CA . ARG A 1 119 ? 5.358 10.723 34.983 1.00 64.38 119 ARG A CA 1
ATOM 910 C C . ARG A 1 119 ? 6.817 11.178 34.900 1.00 64.38 119 ARG A C 1
ATOM 912 O O . ARG A 1 119 ? 7.591 10.888 35.811 1.00 64.38 119 ARG A O 1
ATOM 919 N N . GLU A 1 120 ? 7.184 11.895 33.840 1.00 64.44 120 GLU A N 1
ATOM 920 C CA . GLU A 1 120 ? 8.520 12.466 33.664 1.00 64.44 120 GLU A CA 1
ATOM 921 C C . GLU A 1 120 ? 8.736 13.678 34.572 1.00 64.44 120 GLU A C 1
ATOM 923 O O . GLU A 1 120 ? 9.769 13.771 35.237 1.00 64.44 120 GLU A O 1
ATOM 928 N N . VAL A 1 121 ? 7.739 14.563 34.675 1.00 67.06 121 VAL A N 1
ATOM 929 C CA . VAL A 1 121 ? 7.787 15.769 35.525 1.00 67.06 121 VAL A CA 1
ATOM 930 C C . VAL A 1 121 ? 8.018 15.426 37.000 1.00 67.06 121 VAL A C 1
ATOM 932 O O . VAL A 1 121 ? 8.800 16.092 37.679 1.00 67.06 121 VAL A O 1
ATOM 935 N N . PHE A 1 122 ? 7.367 14.374 37.498 1.00 71.44 122 PHE A N 1
ATOM 936 C CA . PHE A 1 122 ? 7.443 13.948 38.899 1.00 71.44 122 PHE A CA 1
ATOM 937 C C . PHE A 1 122 ? 8.399 12.771 39.133 1.00 71.44 122 PHE A C 1
ATOM 939 O O . PHE A 1 122 ? 8.433 12.193 40.226 1.00 71.44 122 PHE A O 1
ATOM 946 N N . ARG A 1 123 ? 9.199 12.406 38.123 1.00 74.50 123 ARG A N 1
ATOM 947 C CA . ARG A 1 123 ? 10.108 11.260 38.182 1.00 74.50 123 ARG A CA 1
ATOM 948 C C . ARG A 1 123 ? 11.046 11.377 39.390 1.00 74.50 123 ARG A C 1
ATOM 950 O O . ARG A 1 123 ? 11.734 12.378 39.574 1.00 74.50 123 ARG A O 1
ATOM 957 N N . ASN A 1 124 ? 11.114 10.311 40.189 1.00 76.81 124 ASN A N 1
ATOM 958 C CA . ASN A 1 124 ? 11.943 10.198 41.399 1.00 76.81 124 ASN A CA 1
ATOM 959 C C . ASN A 1 124 ? 11.579 11.149 42.561 1.00 76.81 124 ASN A C 1
ATOM 961 O O . ASN A 1 124 ? 12.360 11.256 43.509 1.00 76.81 124 ASN A O 1
ATOM 965 N N . MET A 1 125 ? 10.425 11.826 42.530 1.00 82.75 125 MET A N 1
ATOM 966 C CA . MET A 1 125 ? 9.950 12.610 43.675 1.00 82.75 125 MET A CA 1
ATOM 967 C C . MET A 1 125 ? 9.215 11.719 44.697 1.00 82.75 125 MET A C 1
ATOM 969 O O . MET A 1 125 ? 8.455 10.838 44.295 1.00 82.75 125 MET A O 1
ATOM 973 N N . PRO A 1 126 ? 9.394 11.928 46.016 1.00 83.81 126 PRO A N 1
ATOM 974 C CA . PRO A 1 126 ? 8.609 11.238 47.040 1.00 83.81 126 PRO A CA 1
ATOM 975 C C . PRO A 1 126 ? 7.113 11.572 46.953 1.00 83.81 126 PRO A C 1
ATOM 977 O O . PRO A 1 126 ? 6.753 12.721 46.697 1.00 83.81 126 PRO A O 1
ATOM 980 N N . THR A 1 127 ? 6.243 10.606 47.268 1.00 81.69 127 THR A N 1
ATOM 981 C CA . THR A 1 127 ? 4.772 10.740 47.217 1.00 81.69 127 THR A CA 1
ATOM 982 C C . THR A 1 127 ? 4.256 11.987 47.943 1.00 81.69 127 THR A C 1
ATOM 984 O O . THR A 1 127 ? 3.442 12.723 47.396 1.00 81.69 127 THR A O 1
ATOM 987 N N . GLU A 1 128 ? 4.771 12.284 49.141 1.00 82.81 128 GLU A N 1
ATOM 988 C CA . GLU A 1 128 ? 4.386 13.473 49.920 1.00 82.81 128 GLU A CA 1
ATOM 989 C C . GLU A 1 128 ? 4.733 14.789 49.206 1.00 82.81 128 GLU A C 1
ATOM 991 O O . GLU A 1 128 ? 3.958 15.743 49.251 1.00 82.81 128 GLU A O 1
ATOM 996 N N . GLN A 1 129 ? 5.877 14.838 48.513 1.00 83.81 129 GLN A N 1
ATOM 997 C CA . GLN A 1 129 ? 6.292 16.010 47.743 1.00 83.81 129 GLN A CA 1
ATOM 998 C C . GLN A 1 129 ? 5.405 16.193 46.507 1.00 83.81 129 GLN A C 1
ATOM 1000 O O . GLN A 1 129 ? 5.021 17.319 46.198 1.00 83.81 129 GLN A O 1
ATOM 1005 N N . VAL A 1 130 ? 5.051 15.097 45.829 1.00 80.06 130 VAL A N 1
ATOM 1006 C CA . VAL A 1 130 ? 4.135 15.120 44.679 1.00 80.06 130 VAL A CA 1
ATOM 1007 C C . VAL A 1 130 ? 2.760 15.635 45.108 1.00 80.06 130 VAL A C 1
ATOM 1009 O O . VAL A 1 130 ? 2.269 16.596 44.526 1.00 80.06 130 VAL A O 1
ATOM 1012 N N . LEU A 1 131 ? 2.180 15.087 46.181 1.00 81.38 131 LEU A N 1
ATOM 1013 C CA . LEU A 1 131 ? 0.891 15.538 46.725 1.00 81.38 131 LEU A CA 1
ATOM 1014 C C . LEU A 1 131 ? 0.910 17.026 47.095 1.00 81.38 131 LEU A C 1
ATOM 1016 O O . LEU A 1 131 ? -0.021 17.756 46.767 1.00 81.38 131 LEU A O 1
ATOM 1020 N N . GLN A 1 132 ? 1.996 17.498 47.713 1.00 82.44 132 GLN A N 1
ATOM 1021 C CA . GLN A 1 132 ? 2.139 18.906 48.072 1.00 82.44 132 GLN A CA 1
ATOM 1022 C C . GLN A 1 132 ? 2.198 19.826 46.842 1.00 82.44 132 GLN A C 1
ATOM 1024 O O . GLN A 1 132 ? 1.596 20.900 46.867 1.00 82.44 132 GLN A O 1
ATOM 1029 N N . ILE A 1 133 ? 2.895 19.425 45.773 1.00 80.00 133 ILE A N 1
ATOM 1030 C CA . ILE A 1 133 ? 2.926 20.178 44.508 1.00 80.00 133 ILE A CA 1
ATOM 1031 C C . ILE A 1 133 ? 1.537 20.187 43.863 1.00 80.00 133 ILE A C 1
ATOM 1033 O O . ILE A 1 133 ? 1.078 21.226 43.402 1.00 80.00 133 ILE A O 1
ATOM 1037 N N . LEU A 1 134 ? 0.832 19.058 43.867 1.00 79.00 134 LEU A N 1
ATOM 1038 C CA . LEU A 1 134 ? -0.494 18.955 43.260 1.00 79.00 134 LEU A CA 1
ATOM 1039 C C . LEU A 1 134 ? -1.527 19.836 43.962 1.00 79.00 134 LEU A C 1
ATOM 1041 O O . LEU A 1 134 ? -2.284 20.541 43.299 1.00 79.00 134 LEU A O 1
ATOM 1045 N N . THR A 1 135 ? -1.514 19.880 45.291 1.00 79.88 135 THR A N 1
ATOM 1046 C CA . THR A 1 135 ? -2.398 20.778 46.036 1.00 79.88 135 THR A CA 1
ATOM 1047 C C . THR A 1 135 ? -2.005 22.247 45.857 1.00 79.88 135 THR A C 1
ATOM 1049 O O . THR A 1 135 ? -2.870 23.077 45.597 1.00 79.88 135 THR A O 1
ATOM 1052 N N . ASN A 1 136 ? -0.715 22.590 45.954 1.00 79.38 136 ASN A N 1
ATOM 1053 C CA . ASN A 1 136 ? -0.285 23.994 45.954 1.00 79.38 136 ASN A CA 1
ATOM 1054 C C . ASN A 1 136 ? -0.243 24.632 44.559 1.00 79.38 136 ASN A C 1
ATOM 1056 O O . ASN A 1 136 ? -0.617 25.794 44.411 1.00 79.38 136 ASN A O 1
ATOM 1060 N N . ASP A 1 137 ? 0.230 23.892 43.556 1.00 74.06 137 ASP A N 1
ATOM 1061 C CA . ASP A 1 137 ? 0.536 24.442 42.232 1.00 74.06 137 ASP A CA 1
ATOM 1062 C C . ASP A 1 137 ? -0.563 24.122 41.207 1.00 74.06 137 ASP A C 1
ATOM 1064 O O . ASP A 1 137 ? -0.742 24.878 40.244 1.00 74.06 137 ASP A O 1
ATOM 1068 N N . TYR A 1 138 ? -1.308 23.027 41.416 1.00 70.62 138 TYR A N 1
ATOM 1069 C CA . TYR A 1 138 ? -2.396 22.570 40.539 1.00 70.62 138 TYR A CA 1
ATOM 1070 C C . TYR A 1 138 ? -3.792 22.677 41.176 1.00 70.62 138 TYR A C 1
ATOM 1072 O O . TYR A 1 138 ? -4.783 22.439 40.491 1.00 70.62 138 TYR A O 1
ATOM 1080 N N . GLY A 1 139 ? -3.899 23.045 42.458 1.00 72.25 139 GLY A N 1
ATOM 1081 C CA . GLY A 1 139 ? -5.189 23.177 43.148 1.00 72.25 139 GLY A CA 1
ATOM 1082 C C . GLY A 1 139 ? -5.921 21.849 43.370 1.00 72.25 139 GLY A C 1
ATOM 1083 O O . GLY A 1 139 ? -7.116 21.841 43.639 1.00 72.25 139 GLY A O 1
ATOM 1084 N N . VAL A 1 140 ? -5.229 20.712 43.253 1.00 77.75 140 VAL A N 1
ATOM 1085 C CA . VAL A 1 140 ? -5.845 19.388 43.384 1.00 77.75 140 VAL A CA 1
ATOM 1086 C C . VAL A 1 140 ? -5.831 18.958 44.852 1.00 77.75 140 VAL A C 1
ATOM 1088 O O . VAL A 1 140 ? -4.856 18.387 45.347 1.00 77.75 140 VAL A O 1
ATOM 1091 N N . GLU A 1 141 ? -6.921 19.233 45.569 1.00 69.38 141 GLU A N 1
ATOM 1092 C CA . GLU A 1 141 ? -7.056 18.892 46.997 1.00 69.38 141 GLU A CA 1
ATOM 1093 C C . GLU A 1 141 ? -7.221 17.376 47.240 1.00 69.38 141 GLU A C 1
ATOM 1095 O O . GLU A 1 141 ? -6.799 16.859 48.274 1.00 69.38 141 GLU A O 1
ATOM 1100 N N . ASN A 1 142 ? -7.743 16.636 46.255 1.00 68.56 142 ASN A N 1
ATOM 1101 C CA . ASN A 1 142 ? -8.020 15.195 46.348 1.00 68.56 142 ASN A CA 1
ATOM 1102 C C . ASN A 1 142 ? -6.966 14.311 45.656 1.00 68.56 142 ASN A C 1
ATOM 1104 O O . ASN A 1 142 ? -7.238 13.158 45.329 1.00 68.56 142 ASN A O 1
ATOM 1108 N N . ALA A 1 143 ? -5.743 14.814 45.459 1.00 72.88 143 ALA A N 1
ATOM 1109 C CA . ALA A 1 143 ? -4.667 14.096 44.762 1.00 72.88 143 ALA A CA 1
ATOM 1110 C C . ALA A 1 143 ? -4.312 12.735 45.399 1.00 72.88 143 ALA A C 1
ATOM 1112 O O . ALA A 1 143 ? -3.798 11.843 44.727 1.00 72.88 143 ALA A O 1
ATOM 1113 N N . HIS A 1 144 ? -4.630 12.552 46.685 1.00 73.12 144 HIS A N 1
ATOM 1114 C CA . HIS A 1 144 ? -4.489 11.278 47.390 1.00 73.12 144 HIS A CA 1
ATOM 1115 C C . HIS A 1 144 ? -5.304 10.138 46.765 1.00 73.12 144 HIS A C 1
ATOM 1117 O O . HIS A 1 144 ? -4.894 8.988 46.884 1.00 73.12 144 HIS A O 1
ATOM 1123 N N . ALA A 1 145 ? -6.413 10.436 46.081 1.00 69.25 145 ALA A N 1
ATOM 1124 C CA . ALA A 1 145 ? -7.233 9.433 45.401 1.00 69.25 145 ALA A CA 1
ATOM 1125 C C . ALA A 1 145 ? -6.499 8.750 44.232 1.00 69.25 145 ALA A C 1
ATOM 1127 O O . ALA A 1 145 ? -6.864 7.647 43.841 1.00 69.25 145 ALA A O 1
ATOM 1128 N N . ALA A 1 146 ? -5.449 9.384 43.699 1.00 71.19 146 ALA A N 1
ATOM 1129 C CA . ALA A 1 146 ? -4.616 8.834 42.636 1.00 71.19 146 ALA A CA 1
ATOM 1130 C C . ALA A 1 146 ? -3.395 8.052 43.160 1.00 71.19 146 ALA A C 1
ATOM 1132 O O . ALA A 1 146 ? -2.636 7.520 42.353 1.00 71.19 146 ALA A O 1
ATOM 1133 N N . ALA A 1 147 ? -3.159 8.007 44.478 1.00 74.19 147 ALA A N 1
ATOM 1134 C CA . ALA A 1 147 ? -2.005 7.328 45.065 1.00 74.19 147 ALA A CA 1
ATOM 1135 C C . ALA A 1 147 ? -2.312 5.849 45.358 1.00 74.19 147 ALA A C 1
ATOM 1137 O O . ALA A 1 147 ? -3.274 5.520 46.049 1.00 74.19 147 ALA A O 1
ATOM 1138 N N . ASN A 1 148 ? -1.449 4.959 44.879 1.00 74.12 148 ASN A N 1
ATOM 1139 C CA . ASN A 1 148 ? -1.501 3.531 45.162 1.00 74.12 148 ASN A CA 1
ATOM 1140 C C . ASN A 1 148 ? -0.902 3.219 46.542 1.00 74.12 148 ASN A C 1
ATOM 1142 O O . ASN A 1 148 ? -0.077 3.959 47.082 1.00 74.12 148 ASN A O 1
ATOM 1146 N N . ASN A 1 149 ? -1.258 2.054 47.091 1.00 74.19 149 ASN A N 1
ATOM 1147 C CA . ASN A 1 149 ? -0.756 1.585 48.390 1.00 74.19 149 ASN A CA 1
ATOM 1148 C C . ASN A 1 149 ? 0.774 1.395 48.438 1.00 74.19 149 ASN A C 1
ATOM 1150 O O . ASN A 1 149 ? 1.353 1.365 49.523 1.00 74.19 149 ASN A O 1
ATOM 1154 N N . ASP A 1 150 ? 1.427 1.254 47.284 1.00 71.62 150 ASP A N 1
ATOM 1155 C CA . ASP A 1 150 ? 2.881 1.120 47.149 1.00 71.62 150 ASP A CA 1
ATOM 1156 C C . ASP A 1 150 ? 3.617 2.471 47.016 1.00 71.62 150 ASP A C 1
ATOM 1158 O O . ASP A 1 150 ? 4.844 2.499 46.909 1.00 71.62 150 ASP A O 1
ATOM 1162 N N . GLY A 1 151 ? 2.885 3.591 47.049 1.00 68.94 151 GLY A N 1
ATOM 1163 C CA . GLY A 1 151 ? 3.418 4.948 46.917 1.00 68.94 151 GLY A CA 1
ATOM 1164 C C . GLY A 1 151 ? 3.562 5.447 45.475 1.00 68.94 151 GLY A C 1
ATOM 1165 O O . GLY A 1 151 ? 3.962 6.600 45.286 1.00 68.94 151 GLY A O 1
ATOM 1166 N N . SER A 1 152 ? 3.231 4.629 44.470 1.00 73.56 152 SER A N 1
ATOM 1167 C CA . SER A 1 152 ? 3.108 5.066 43.074 1.00 73.56 152 SER A CA 1
ATOM 1168 C C . SER A 1 152 ? 1.802 5.841 42.834 1.00 73.56 152 SER A C 1
ATOM 1170 O O . SER A 1 152 ? 0.915 5.851 43.686 1.00 73.56 152 SER A O 1
ATOM 1172 N N . PHE A 1 153 ? 1.676 6.509 41.683 1.00 72.69 153 PHE A N 1
ATOM 1173 C CA . PHE A 1 153 ? 0.450 7.211 41.283 1.00 72.69 153 PHE A CA 1
ATOM 1174 C C . PHE A 1 153 ? -0.146 6.604 40.017 1.00 72.69 153 PHE A C 1
ATOM 1176 O O . PHE A 1 153 ? 0.585 6.242 39.092 1.00 72.69 153 PHE A O 1
ATOM 1183 N N . ASN A 1 154 ? -1.474 6.584 39.945 1.00 72.19 154 ASN A N 1
ATOM 1184 C CA . ASN A 1 154 ? -2.188 6.472 38.685 1.00 72.19 154 ASN A CA 1
ATOM 1185 C C . ASN A 1 154 ? -2.230 7.857 38.017 1.00 72.19 154 ASN A C 1
ATOM 1187 O O . ASN A 1 154 ? -2.953 8.767 38.431 1.00 72.19 154 ASN A O 1
ATOM 1191 N N . TRP A 1 155 ? -1.413 8.013 36.978 1.00 73.69 155 TRP A N 1
ATOM 1192 C CA . TRP A 1 155 ? -1.233 9.284 36.282 1.00 73.69 155 TRP A CA 1
ATOM 1193 C C . TRP A 1 155 ? -2.462 9.714 35.472 1.00 73.69 155 TRP A C 1
ATOM 1195 O O . TRP A 1 155 ? -2.682 10.915 35.338 1.00 73.69 155 TRP A O 1
ATOM 1205 N N . GLY A 1 156 ? -3.286 8.773 34.995 1.00 71.62 156 GLY A N 1
ATOM 1206 C CA . GLY A 1 156 ? -4.534 9.066 34.284 1.00 71.62 156 GLY A CA 1
ATOM 1207 C C . GLY A 1 156 ? -5.563 9.747 35.187 1.00 71.62 156 GLY A C 1
ATOM 1208 O O . GLY A 1 156 ? -6.090 10.805 34.852 1.00 71.62 156 GLY A O 1
ATOM 1209 N N . ILE A 1 157 ? -5.763 9.212 36.395 1.00 74.50 157 ILE A N 1
ATOM 1210 C CA . ILE A 1 157 ? -6.646 9.824 37.406 1.00 74.50 157 ILE A CA 1
ATOM 1211 C C . ILE A 1 157 ? -6.159 11.224 37.767 1.00 74.50 157 ILE A C 1
ATOM 1213 O O . ILE A 1 157 ? -6.949 12.160 37.896 1.00 74.50 157 ILE A O 1
ATOM 1217 N N . LEU A 1 158 ? -4.844 11.380 37.914 1.00 76.94 158 LEU A N 1
ATOM 1218 C CA . LEU A 1 158 ? -4.269 12.665 38.262 1.00 76.94 158 LEU A CA 1
ATOM 1219 C C . LEU A 1 158 ? -4.473 13.721 37.166 1.00 76.94 158 LEU A C 1
ATOM 1221 O O . LEU A 1 158 ? -4.781 14.868 37.486 1.00 76.94 158 LEU A O 1
ATOM 1225 N N . ASN A 1 159 ? -4.351 13.343 35.890 1.00 77.38 159 ASN A N 1
ATOM 1226 C CA . ASN A 1 159 ? -4.668 14.235 34.772 1.00 77.38 159 ASN A CA 1
ATOM 1227 C C . ASN A 1 159 ? -6.124 14.704 34.829 1.00 77.38 159 ASN A C 1
ATOM 1229 O O . ASN A 1 159 ? -6.387 15.892 34.672 1.00 77.38 159 ASN A O 1
ATOM 1233 N N . ASN A 1 160 ? -7.052 13.787 35.106 1.00 79.50 160 ASN A N 1
ATOM 1234 C CA . ASN A 1 160 ? -8.482 14.085 35.171 1.00 79.50 160 ASN A CA 1
ATOM 1235 C C . ASN A 1 160 ? -8.820 15.039 36.327 1.00 79.50 160 ASN A C 1
ATOM 1237 O O . ASN A 1 160 ? -9.616 15.961 36.164 1.00 79.50 160 ASN A O 1
ATOM 1241 N N . LEU A 1 161 ? -8.149 14.891 37.471 1.00 80.62 161 LEU A N 1
ATOM 1242 C CA . LEU A 1 161 ? -8.264 15.838 38.581 1.00 80.62 161 LEU A CA 1
ATOM 1243 C C . LEU A 1 161 ? -7.712 17.234 38.235 1.00 80.62 161 LEU A C 1
ATOM 1245 O O . LEU A 1 161 ? -8.267 18.241 38.673 1.00 80.62 161 LEU A O 1
ATOM 1249 N N . ILE A 1 162 ? -6.632 17.310 37.449 1.00 82.31 162 ILE A N 1
ATOM 1250 C CA . ILE A 1 162 ? -6.081 18.584 36.961 1.00 82.31 162 ILE A CA 1
ATOM 1251 C C . ILE A 1 162 ? -7.038 19.236 35.958 1.00 82.31 162 ILE A C 1
ATOM 1253 O O . ILE A 1 162 ? -7.280 20.436 36.059 1.00 82.31 162 ILE A O 1
ATOM 1257 N N . LEU A 1 163 ? -7.598 18.461 35.024 1.00 84.38 163 LEU A N 1
ATOM 1258 C CA . LEU A 1 163 ? -8.611 18.935 34.080 1.00 84.38 163 LEU A CA 1
ATOM 1259 C C . LEU A 1 163 ? -9.784 19.569 34.832 1.00 84.38 163 LEU A C 1
ATOM 1261 O O . LEU A 1 163 ? -10.111 20.723 34.572 1.00 84.38 163 LEU A O 1
ATOM 1265 N N . LEU A 1 164 ? -10.353 18.851 35.804 1.00 82.88 164 LEU A N 1
ATOM 1266 C CA . LEU A 1 164 ? -11.432 19.368 36.644 1.00 82.88 164 LEU A CA 1
ATOM 1267 C C . LEU A 1 164 ? -11.054 20.684 37.303 1.00 82.88 164 LEU A C 1
ATOM 1269 O O . LEU A 1 164 ? -11.765 21.661 37.112 1.00 82.88 164 LEU A O 1
ATOM 1273 N N . SER A 1 165 ? -9.922 20.720 38.013 1.00 84.75 165 SER A N 1
ATOM 1274 C CA . SER A 1 165 ? -9.416 21.927 38.679 1.00 84.75 165 SER A CA 1
ATOM 1275 C C . SER A 1 165 ? -9.371 23.131 37.729 1.00 84.75 165 SER A C 1
ATOM 1277 O O . SER A 1 165 ? -9.839 24.217 38.069 1.00 84.75 165 SER A O 1
ATOM 1279 N N . GLU A 1 166 ? -8.882 22.946 36.501 1.00 86.31 166 GLU A N 1
ATOM 1280 C CA . GLU A 1 166 ? -8.832 24.023 35.508 1.00 86.31 166 GLU A CA 1
ATOM 1281 C C . GLU A 1 166 ? -10.218 24.420 34.971 1.00 86.31 166 GLU A C 1
ATOM 1283 O O . GLU A 1 166 ? -10.454 25.611 34.760 1.00 86.31 166 GLU A O 1
ATOM 1288 N N . LEU A 1 167 ? -11.165 23.482 34.834 1.00 85.88 167 LEU A N 1
ATOM 1289 C CA . LEU A 1 167 ? -12.564 23.812 34.526 1.00 85.88 167 LEU A CA 1
ATOM 1290 C C . LEU A 1 167 ? -13.205 24.644 35.649 1.00 85.88 167 LEU A C 1
ATOM 1292 O O . LEU A 1 167 ? -13.884 25.632 35.354 1.00 85.88 167 LEU A O 1
ATOM 1296 N N . GLN A 1 168 ? -12.949 24.318 36.924 1.00 83.94 168 GLN A N 1
ATOM 1297 C CA . GLN A 1 168 ? -13.444 25.114 38.062 1.00 83.94 168 GLN A CA 1
ATOM 1298 C C . GLN A 1 168 ? -12.814 26.507 38.074 1.00 83.94 168 GLN A C 1
ATOM 1300 O O . GLN A 1 168 ? -13.509 27.508 38.247 1.00 83.94 168 GLN A O 1
ATOM 1305 N N . HIS A 1 169 ? -11.501 26.599 37.837 1.00 81.69 169 HIS A N 1
ATOM 1306 C CA . HIS A 1 169 ? -10.801 27.881 37.747 1.00 81.69 169 HIS A CA 1
ATOM 1307 C C . HIS A 1 169 ? -11.327 28.764 36.611 1.00 81.69 169 HIS A C 1
ATOM 1309 O O . HIS A 1 169 ? -11.395 29.984 36.775 1.00 81.69 169 HIS A O 1
ATOM 1315 N N . ALA A 1 170 ? -11.714 28.165 35.484 1.00 77.88 170 ALA A N 1
ATOM 1316 C CA . ALA A 1 170 ? -12.346 28.866 34.371 1.00 77.88 170 ALA A CA 1
ATOM 1317 C C . ALA A 1 170 ? -13.821 29.228 34.638 1.00 77.88 170 ALA A C 1
ATOM 1319 O O . ALA A 1 170 ? -14.407 29.989 33.871 1.00 77.88 170 ALA A O 1
ATOM 1320 N N . GLY A 1 171 ? -14.436 28.704 35.707 1.00 81.81 171 GLY A N 1
ATOM 1321 C CA . GLY A 1 171 ? -15.878 28.811 35.942 1.00 81.81 171 GLY A CA 1
ATOM 1322 C C . GLY A 1 171 ? -16.711 28.060 34.897 1.00 81.81 171 GLY A C 1
ATOM 1323 O O . GLY A 1 171 ? -17.876 28.391 34.691 1.00 81.81 171 GLY A O 1
ATOM 1324 N N . ALA A 1 172 ? -16.110 27.077 34.224 1.00 85.25 172 ALA A N 1
ATOM 1325 C CA . ALA A 1 172 ? -16.689 26.350 33.099 1.00 85.25 172 ALA A CA 1
ATOM 1326 C C . ALA A 1 172 ? -17.484 25.102 33.520 1.00 85.25 172 ALA A C 1
ATOM 1328 O O . ALA A 1 172 ? -18.061 24.437 32.667 1.00 85.25 172 ALA A O 1
ATOM 1329 N N . GLU A 1 173 ? -17.552 24.783 34.817 1.00 80.88 173 GLU A N 1
ATOM 1330 C CA . GLU A 1 173 ? -18.225 23.578 35.336 1.00 80.88 173 GLU A CA 1
ATOM 1331 C C . GLU A 1 173 ? -19.685 23.473 34.887 1.00 80.88 173 GLU A C 1
ATOM 1333 O O . GLU A 1 173 ? -20.146 22.394 34.547 1.00 80.88 173 GLU A O 1
ATOM 1338 N N . ALA A 1 174 ? -20.399 24.601 34.851 1.00 83.12 174 ALA A N 1
ATOM 1339 C CA . ALA A 1 174 ? -21.792 24.651 34.409 1.00 83.12 174 ALA A CA 1
ATOM 1340 C C . ALA A 1 174 ? -21.949 24.686 32.878 1.00 83.12 174 ALA A C 1
ATOM 1342 O O . ALA A 1 174 ? -23.057 24.508 32.382 1.00 83.12 174 ALA A O 1
ATOM 1343 N N . ALA A 1 175 ? -20.869 24.966 32.141 1.00 87.31 175 ALA A N 1
ATOM 1344 C CA . ALA A 1 175 ? -20.862 25.004 30.681 1.00 87.31 175 ALA A CA 1
ATOM 1345 C C . ALA A 1 175 ? -20.517 23.641 30.066 1.00 87.31 175 ALA A C 1
ATOM 1347 O O . ALA A 1 175 ? -20.796 23.419 28.896 1.00 87.31 175 ALA A O 1
ATOM 1348 N N . VAL A 1 176 ? -19.905 22.734 30.832 1.00 89.94 176 VAL A N 1
ATOM 1349 C CA . VAL A 1 176 ? -19.588 21.372 30.394 1.00 89.94 176 VAL A CA 1
ATOM 1350 C C . VAL A 1 176 ? -20.707 20.438 30.838 1.00 89.94 176 VAL A C 1
ATOM 1352 O O . VAL A 1 176 ? -21.029 20.347 32.017 1.00 89.94 176 VAL A O 1
ATOM 1355 N N . SER A 1 177 ? -21.301 19.726 29.887 1.00 88.69 177 SER A N 1
ATOM 1356 C CA . SER A 1 177 ? -22.405 18.795 30.128 1.00 88.69 177 SER A CA 1
ATOM 1357 C C . SER A 1 177 ? -21.923 17.400 30.524 1.00 88.69 177 SER A C 1
ATOM 1359 O O . SER A 1 177 ? -22.650 16.658 31.182 1.00 88.69 177 SER A O 1
ATOM 1361 N N . GLY A 1 178 ? -20.713 17.019 30.117 1.00 88.69 178 GLY A N 1
ATOM 1362 C CA . GLY A 1 178 ? -20.133 15.745 30.510 1.00 88.69 178 GLY A CA 1
ATOM 1363 C C . GLY A 1 178 ? -18.721 15.511 30.007 1.00 88.69 178 GLY A C 1
ATOM 1364 O O . GLY A 1 178 ? -18.130 16.339 29.311 1.00 88.69 178 GLY A O 1
ATOM 1365 N N . VAL A 1 179 ? -18.193 14.356 30.389 1.00 87.19 179 VAL A N 1
ATOM 1366 C CA . VAL A 1 179 ? -16.854 13.904 30.025 1.00 87.19 179 VAL A CA 1
ATOM 1367 C C . VAL A 1 179 ? -16.913 12.768 29.030 1.00 87.19 179 VAL A C 1
ATOM 1369 O O . VAL A 1 179 ? -17.805 11.925 29.085 1.00 87.19 179 VAL A O 1
ATOM 1372 N N . VAL A 1 180 ? -15.935 12.758 28.140 1.00 87.50 180 VAL A N 1
ATOM 1373 C CA . VAL A 1 180 ? -15.792 11.781 27.072 1.00 87.50 180 VAL A CA 1
ATOM 1374 C C . VAL A 1 180 ? -14.566 10.921 27.319 1.00 87.50 180 VAL A C 1
ATOM 1376 O O . VAL A 1 180 ? -13.514 11.441 27.679 1.00 87.50 180 VAL A O 1
ATOM 1379 N N . PHE A 1 181 ? -14.665 9.622 27.073 1.00 82.19 181 PHE A N 1
ATOM 1380 C CA . PHE A 1 181 ? -13.500 8.746 27.026 1.00 82.19 181 PHE A CA 1
ATOM 1381 C C . PHE A 1 181 ? -13.550 7.808 25.831 1.00 82.19 181 PHE A C 1
ATOM 1383 O O . PHE A 1 181 ? -14.615 7.534 25.279 1.00 82.19 181 PHE A O 1
ATOM 1390 N N . HIS A 1 182 ? -12.376 7.301 25.466 1.00 83.19 182 HIS A N 1
ATOM 1391 C CA . HIS A 1 182 ? -12.236 6.272 24.448 1.00 83.19 182 HIS A CA 1
ATOM 1392 C C . HIS A 1 182 ? -12.119 4.903 25.120 1.00 83.19 182 HIS A C 1
ATOM 1394 O O . HIS A 1 182 ? -11.447 4.776 26.151 1.00 83.19 182 HIS A O 1
ATOM 1400 N N . LEU A 1 183 ? -12.781 3.883 24.571 1.00 80.25 183 LEU A N 1
ATOM 1401 C CA . LEU A 1 183 ? -12.773 2.532 25.135 1.00 80.25 183 LEU A CA 1
ATOM 1402 C C . LEU A 1 183 ? -12.358 1.490 24.101 1.00 80.25 183 LEU A C 1
ATOM 1404 O O . LEU A 1 183 ? -13.062 1.241 23.129 1.00 80.25 183 LEU A O 1
ATOM 1408 N N . TYR A 1 184 ? -11.257 0.805 24.393 1.00 78.75 184 TYR A N 1
ATOM 1409 C CA . TYR A 1 184 ? -10.786 -0.346 23.630 1.00 78.75 184 TYR A CA 1
ATOM 1410 C C . TYR A 1 184 ? -10.616 -1.536 24.570 1.00 78.75 184 TYR A C 1
ATOM 1412 O O . TYR A 1 184 ? -9.892 -1.446 25.565 1.00 78.75 184 TYR A O 1
ATOM 1420 N N . SER A 1 185 ? -11.376 -2.609 24.331 1.00 67.31 185 SER A N 1
ATOM 1421 C CA . SER A 1 185 ? -11.511 -3.720 25.285 1.00 67.31 185 SER A CA 1
ATOM 1422 C C . SER A 1 185 ? -10.349 -4.717 25.244 1.00 67.31 185 SER A C 1
ATOM 1424 O O . SER A 1 185 ? -10.096 -5.375 26.256 1.00 67.31 185 SER A O 1
ATOM 1426 N N . LYS A 1 186 ? -9.635 -4.803 24.116 1.00 64.06 186 LYS A N 1
ATOM 1427 C CA . LYS A 1 186 ? -8.465 -5.655 23.888 1.00 64.06 186 LYS A CA 1
ATOM 1428 C C . LYS A 1 186 ? -7.416 -4.946 23.012 1.00 64.06 186 LYS A C 1
ATOM 1430 O O . LYS A 1 186 ? -7.497 -4.936 21.782 1.00 64.06 186 LYS A O 1
ATOM 1435 N N . GLU A 1 187 ? -6.410 -4.368 23.658 1.00 57.62 187 GLU A N 1
ATOM 1436 C CA . GLU A 1 187 ? -5.133 -3.973 23.056 1.00 57.62 187 GLU A CA 1
ATOM 1437 C C . GLU A 1 187 ? -4.110 -5.112 23.225 1.00 57.62 187 GLU A C 1
ATOM 1439 O O . GLU A 1 187 ? -4.170 -5.827 24.232 1.00 57.62 187 GLU A O 1
ATOM 1444 N N . PRO A 1 188 ? -3.153 -5.285 22.293 1.00 45.22 188 PRO A N 1
ATOM 1445 C CA . PRO A 1 188 ? -2.257 -6.451 22.233 1.00 45.22 188 PRO A CA 1
ATOM 1446 C C . PRO A 1 188 ? -1.444 -6.759 23.509 1.00 45.22 188 PRO A C 1
ATOM 1448 O O . PRO A 1 188 ? -1.004 -7.890 23.692 1.00 45.22 188 PRO A O 1
ATOM 1451 N N . ASP A 1 189 ? -1.298 -5.799 24.429 1.00 45.09 189 ASP A N 1
ATOM 1452 C CA . ASP A 1 189 ? -0.334 -5.866 25.537 1.00 45.09 189 ASP A CA 1
ATOM 1453 C C . ASP A 1 189 ? -0.944 -5.834 26.955 1.00 45.09 189 ASP A C 1
ATOM 1455 O O . ASP A 1 189 ? -0.206 -5.773 27.945 1.00 45.09 189 ASP A O 1
ATOM 1459 N N . LEU A 1 190 ? -2.278 -5.845 27.101 1.00 53.59 190 LEU A N 1
ATOM 1460 C CA . LEU A 1 190 ? -2.940 -5.630 28.399 1.00 53.59 190 LEU A CA 1
ATOM 1461 C C . LEU A 1 190 ? -4.014 -6.693 28.712 1.00 53.59 190 LEU A C 1
ATOM 1463 O O . LEU A 1 190 ? -5.175 -6.541 28.329 1.00 53.59 190 LEU A O 1
ATOM 1467 N N . PRO A 1 191 ? -3.685 -7.758 29.472 1.00 55.22 191 PRO A N 1
ATOM 1468 C CA . PRO A 1 191 ? -4.691 -8.720 29.915 1.00 55.22 191 PRO A CA 1
ATOM 1469 C C . PRO A 1 191 ? -5.729 -8.059 30.837 1.00 55.22 191 PRO A C 1
ATOM 1471 O O . PRO A 1 191 ? -5.376 -7.293 31.736 1.00 55.22 191 PRO A O 1
ATOM 1474 N N . ASN A 1 192 ? -7.005 -8.412 30.653 1.00 65.62 192 ASN A N 1
ATOM 1475 C CA . ASN A 1 192 ? -8.168 -7.860 31.370 1.00 65.62 192 ASN A CA 1
ATOM 1476 C C . ASN A 1 192 ? -8.385 -6.346 31.171 1.00 65.62 192 ASN A C 1
ATOM 1478 O O . ASN A 1 192 ? -8.855 -5.648 32.075 1.00 65.62 192 ASN A O 1
ATOM 1482 N N . GLN A 1 193 ? -8.000 -5.799 30.014 1.00 69.44 193 GLN A N 1
ATOM 1483 C CA . GLN A 1 193 ? -8.143 -4.368 29.738 1.00 69.44 193 GLN A CA 1
ATOM 1484 C C . GLN A 1 193 ? -9.600 -3.899 29.746 1.00 69.44 193 GLN A C 1
ATOM 1486 O O . GLN A 1 193 ? -9.886 -2.809 30.238 1.00 69.44 193 GLN A O 1
ATOM 1491 N N . ARG A 1 194 ? -10.532 -4.719 29.258 1.00 73.56 194 ARG A N 1
ATOM 1492 C CA . ARG A 1 194 ? -11.969 -4.449 29.336 1.00 73.56 194 ARG A CA 1
ATOM 1493 C C . ARG A 1 194 ? -12.425 -4.238 30.778 1.00 73.56 194 ARG A C 1
ATOM 1495 O O . ARG A 1 194 ? -12.975 -3.187 31.102 1.00 73.56 194 ARG A O 1
ATOM 1502 N N . GLU A 1 195 ? -12.146 -5.205 31.647 1.00 74.50 195 GLU A N 1
ATOM 1503 C CA . GLU A 1 195 ? -12.496 -5.157 33.067 1.00 74.50 195 GLU A CA 1
ATOM 1504 C C . GLU A 1 195 ? -11.820 -3.960 33.744 1.00 74.50 195 GLU A C 1
ATOM 1506 O O . GLU A 1 195 ? -12.427 -3.281 34.570 1.00 74.50 195 GLU A O 1
ATOM 1511 N N . TYR A 1 196 ? -10.581 -3.653 33.355 1.00 73.19 196 TYR A N 1
ATOM 1512 C CA . TYR A 1 196 ? -9.854 -2.482 33.830 1.00 73.19 196 TYR A CA 1
ATOM 1513 C C . TYR A 1 196 ? -10.509 -1.156 33.409 1.00 73.19 196 TYR A C 1
ATOM 1515 O O . TYR A 1 196 ? -10.680 -0.272 34.251 1.00 73.19 196 TYR A O 1
ATOM 1523 N N . ASN A 1 197 ? -10.919 -1.013 32.146 1.00 75.69 197 ASN A N 1
ATOM 1524 C CA . ASN A 1 197 ? -11.587 0.189 31.636 1.00 75.69 197 ASN A CA 1
ATOM 1525 C C . ASN A 1 197 ? -12.913 0.439 32.364 1.00 75.69 197 ASN A C 1
ATOM 1527 O O . ASN A 1 197 ? -13.186 1.558 32.798 1.00 75.69 197 ASN A O 1
ATOM 1531 N N . PHE A 1 198 ? -13.718 -0.606 32.564 1.00 77.69 198 PHE A N 1
ATOM 1532 C CA . PHE A 1 198 ? -14.981 -0.480 33.292 1.00 77.69 198 PHE A CA 1
ATOM 1533 C C . PHE A 1 198 ? -14.778 -0.247 34.792 1.00 77.69 198 PHE A C 1
ATOM 1535 O O . PHE A 1 198 ? -15.482 0.565 35.396 1.00 77.69 198 PHE A O 1
ATOM 1542 N N . TRP A 1 199 ? -13.752 -0.858 35.388 1.00 79.56 199 TRP A N 1
ATOM 1543 C CA . TRP A 1 199 ? -13.343 -0.556 36.758 1.00 79.56 199 TRP A CA 1
ATOM 1544 C C . TRP A 1 199 ? -12.932 0.913 36.938 1.00 79.56 199 TRP A C 1
ATOM 1546 O O . TRP A 1 199 ? -13.251 1.506 37.974 1.00 79.56 199 TRP A O 1
ATOM 1556 N N . LEU A 1 200 ? -12.265 1.522 35.948 1.00 73.38 200 LEU A N 1
ATOM 1557 C CA . LEU A 1 200 ? -11.900 2.943 35.982 1.00 73.38 200 LEU A CA 1
ATOM 1558 C C . LEU A 1 200 ? -13.129 3.860 36.015 1.00 73.38 200 LEU A C 1
ATOM 1560 O O . LEU A 1 200 ? -13.130 4.836 36.775 1.00 73.38 200 LEU A O 1
ATOM 1564 N N . ILE A 1 201 ? -14.170 3.534 35.240 1.00 77.56 201 ILE A N 1
ATOM 1565 C CA . ILE A 1 201 ? -15.433 4.287 35.221 1.00 77.56 201 ILE A CA 1
ATOM 1566 C C . ILE A 1 201 ? -16.036 4.339 36.630 1.00 77.56 201 ILE A C 1
ATOM 1568 O O . ILE A 1 201 ? -16.295 5.427 37.151 1.00 77.56 201 ILE A O 1
ATOM 1572 N N . ASP A 1 202 ? -16.212 3.180 37.266 1.00 76.56 202 ASP A N 1
ATOM 1573 C CA . ASP A 1 202 ? -16.879 3.081 38.570 1.00 76.56 202 ASP A CA 1
ATOM 1574 C C . ASP A 1 202 ? -16.031 3.624 39.717 1.00 76.56 202 ASP A C 1
ATOM 1576 O O . ASP A 1 202 ? -16.532 4.293 40.622 1.00 76.56 202 ASP A O 1
ATOM 1580 N N . THR A 1 203 ? -14.736 3.319 39.696 1.00 72.62 203 THR A N 1
ATOM 1581 C CA . THR A 1 203 ? -13.854 3.584 40.836 1.00 72.62 203 THR A CA 1
ATOM 1582 C C . THR A 1 203 ? -13.323 5.010 40.822 1.00 72.62 203 THR A C 1
ATOM 1584 O O . THR A 1 203 ? -13.023 5.557 41.885 1.00 72.62 203 THR A O 1
ATOM 1587 N N . PHE A 1 204 ? -13.219 5.633 39.644 1.00 71.31 204 PHE A N 1
ATOM 1588 C CA . PHE A 1 204 ? -12.606 6.952 39.521 1.00 71.31 204 PHE A CA 1
ATOM 1589 C C . PHE A 1 204 ? -13.454 7.945 38.770 1.00 71.31 204 PHE A C 1
ATOM 1591 O O . PHE A 1 204 ? -13.696 9.009 39.322 1.00 71.31 204 PHE A O 1
ATOM 1598 N N . TRP A 1 205 ? -13.926 7.657 37.561 1.00 75.06 205 TRP A N 1
ATOM 1599 C CA . TRP A 1 205 ? -14.586 8.710 36.790 1.00 75.06 205 TRP A CA 1
ATOM 1600 C C . TRP A 1 205 ? -15.901 9.154 37.417 1.00 75.06 205 TRP A C 1
ATOM 1602 O O . TRP A 1 205 ? -16.064 10.349 37.649 1.00 75.06 205 TRP A O 1
ATOM 1612 N N . LYS A 1 206 ? -16.776 8.224 37.810 1.00 76.69 206 LYS A N 1
ATOM 1613 C CA . LYS A 1 206 ? -18.013 8.569 38.524 1.00 76.69 206 LYS A CA 1
ATOM 1614 C C . LYS A 1 206 ? -17.739 9.340 39.829 1.00 76.69 206 LYS A C 1
ATOM 1616 O O . LYS A 1 206 ? -18.290 10.426 39.995 1.00 76.69 206 LYS A O 1
ATOM 1621 N N . PRO A 1 207 ? -16.857 8.879 40.742 1.00 76.44 207 PRO A N 1
ATOM 1622 C CA . PRO A 1 207 ? -16.550 9.636 41.958 1.00 76.44 207 PRO A CA 1
ATOM 1623 C C . PRO A 1 207 ? -15.864 10.990 41.731 1.00 76.44 207 PRO A C 1
ATOM 1625 O O . PRO A 1 207 ? -16.068 11.906 42.524 1.00 76.44 207 PRO A O 1
ATOM 1628 N N . VAL A 1 208 ? -15.021 11.112 40.700 1.00 73.94 208 VAL A N 1
ATOM 1629 C CA . VAL A 1 208 ? -14.210 12.312 40.435 1.00 73.94 208 VAL A CA 1
ATOM 1630 C C . VAL A 1 208 ? -15.015 13.382 39.700 1.00 73.94 208 VAL A C 1
ATOM 1632 O O . VAL A 1 208 ? -14.955 14.545 40.088 1.00 73.94 208 VAL A O 1
ATOM 1635 N N . PHE A 1 209 ? -15.785 12.999 38.682 1.00 76.50 209 PHE A N 1
ATOM 1636 C CA . PHE A 1 209 ? -16.594 13.919 37.875 1.00 76.50 209 PHE A CA 1
ATOM 1637 C C . PHE A 1 209 ? -18.018 14.118 38.422 1.00 76.50 209 PHE A C 1
ATOM 1639 O O . PHE A 1 209 ? -18.718 15.034 37.992 1.00 76.50 209 PHE A O 1
ATOM 1646 N N . GLY A 1 210 ? -18.419 13.335 39.430 1.00 73.94 210 GLY A N 1
ATOM 1647 C CA . GLY A 1 210 ? -19.611 13.573 40.238 1.00 73.94 210 GLY A CA 1
ATOM 1648 C C . GLY A 1 210 ? -20.908 13.510 39.432 1.00 73.94 210 GLY A C 1
ATOM 1649 O O . GLY A 1 210 ? -21.367 12.426 39.088 1.00 73.94 210 GLY A O 1
ATOM 1650 N N . GLU A 1 211 ? -21.516 14.677 39.194 1.00 76.06 211 GLU A N 1
ATOM 1651 C CA . GLU A 1 211 ? -22.807 14.842 38.503 1.00 76.06 211 GLU A CA 1
ATOM 1652 C C . GLU A 1 211 ? -22.680 14.964 36.974 1.00 76.06 211 GLU A C 1
ATOM 1654 O O . GLU A 1 211 ? -23.697 14.967 36.280 1.00 76.06 211 GLU A O 1
ATOM 1659 N N . LEU A 1 212 ? -21.460 15.083 36.435 1.00 83.81 212 LEU A N 1
ATOM 1660 C CA . LEU A 1 212 ? -21.253 15.175 34.990 1.00 83.81 212 LEU A CA 1
ATOM 1661 C C . LEU A 1 212 ? -21.647 13.869 34.296 1.00 83.81 212 LEU A C 1
ATOM 1663 O O . LEU A 1 212 ? -21.287 12.776 34.738 1.00 83.81 212 LEU A O 1
ATOM 1667 N N . ALA A 1 213 ? -22.346 14.001 33.168 1.00 87.25 213 ALA A N 1
ATOM 1668 C CA . ALA A 1 213 ? -22.682 12.866 32.327 1.00 87.25 213 ALA A CA 1
ATOM 1669 C C . ALA A 1 213 ? -21.418 12.210 31.762 1.00 87.25 213 ALA A C 1
ATOM 1671 O O . ALA A 1 213 ? -20.411 12.868 31.484 1.00 87.25 213 ALA A O 1
ATOM 1672 N N . ILE A 1 214 ? -21.497 10.901 31.572 1.00 86.19 214 ILE A N 1
ATOM 1673 C CA . ILE A 1 214 ? -20.409 10.098 31.041 1.00 86.19 214 ILE A CA 1
ATOM 1674 C C . ILE A 1 214 ? -20.744 9.704 29.603 1.00 86.19 214 ILE A C 1
ATOM 1676 O O . ILE A 1 214 ? -21.789 9.108 29.349 1.00 86.19 214 ILE A O 1
ATOM 1680 N N . TYR A 1 215 ? -19.844 10.018 28.679 1.00 88.31 215 TYR A N 1
ATOM 1681 C CA . TYR A 1 215 ? -19.965 9.749 27.252 1.00 88.31 215 TYR A CA 1
ATOM 1682 C C . TYR A 1 215 ? -18.780 8.922 26.755 1.00 88.31 215 TYR A C 1
ATOM 1684 O O . TYR A 1 215 ? -17.662 9.041 27.258 1.00 88.31 215 TYR A O 1
ATOM 1692 N N . VAL A 1 216 ? -19.020 8.122 25.723 1.00 87.88 216 VAL A N 1
ATOM 1693 C CA . VAL A 1 216 ? -17.981 7.387 24.997 1.00 87.88 216 VAL A CA 1
ATOM 1694 C C . VAL A 1 216 ? -18.028 7.831 23.548 1.00 87.88 216 VAL A C 1
ATOM 1696 O O . VAL A 1 216 ? -18.917 7.427 22.806 1.00 87.88 216 VAL A O 1
ATOM 1699 N N . SER A 1 217 ? -17.123 8.714 23.136 1.00 86.19 217 SER A N 1
ATOM 1700 C CA . SER A 1 217 ? -17.133 9.245 21.764 1.00 86.19 217 SER A CA 1
ATOM 1701 C C . SER A 1 217 ? -16.432 8.328 20.763 1.00 86.19 217 SER A C 1
ATOM 1703 O O . SER A 1 217 ? -16.627 8.486 19.558 1.00 86.19 217 SER A O 1
ATOM 1705 N N . GLU A 1 218 ? -15.668 7.354 21.257 1.00 85.81 218 GLU A N 1
ATOM 1706 C CA . GLU A 1 218 ? -14.922 6.416 20.432 1.00 85.81 218 GLU A CA 1
ATOM 1707 C C . GLU A 1 218 ? -14.750 5.090 21.178 1.00 85.81 218 GLU A C 1
ATOM 1709 O O . GLU A 1 218 ? -14.201 5.043 22.281 1.00 85.81 218 GLU A O 1
ATOM 1714 N N . TRP A 1 219 ? -15.230 3.988 20.609 1.00 86.50 219 TRP A N 1
ATOM 1715 C CA . TRP A 1 219 ? -14.933 2.668 21.155 1.00 86.50 219 TRP A CA 1
ATOM 1716 C C . TRP A 1 219 ? -14.940 1.566 20.108 1.00 86.50 219 TRP A C 1
ATOM 1718 O O . TRP A 1 219 ? -15.630 1.654 19.091 1.00 86.50 219 TRP A O 1
ATOM 1728 N N . ASN A 1 220 ? -14.200 0.498 20.395 1.00 81.88 220 ASN A N 1
ATOM 1729 C CA . ASN A 1 220 ? -14.284 -0.782 19.699 1.00 81.88 220 ASN A CA 1
ATOM 1730 C C . ASN A 1 220 ? -13.713 -1.893 20.596 1.00 81.88 220 ASN A C 1
ATOM 1732 O O . ASN A 1 220 ? -13.257 -1.655 21.713 1.00 81.88 220 ASN A O 1
ATOM 1736 N N . VAL A 1 221 ? -13.682 -3.120 20.092 1.00 73.88 221 VAL A N 1
ATOM 1737 C CA . VAL A 1 221 ? -12.904 -4.203 20.689 1.00 73.88 221 VAL A CA 1
ATOM 1738 C C . VAL A 1 221 ? -11.404 -3.877 20.671 1.00 73.88 221 VAL A C 1
ATOM 1740 O O . VAL A 1 221 ? -10.720 -4.185 21.636 1.00 73.88 221 VAL A O 1
ATOM 1743 N N . SER A 1 222 ? -10.887 -3.192 19.642 1.00 68.00 222 SER A N 1
ATOM 1744 C CA . SER A 1 222 ? -9.462 -2.824 19.537 1.00 68.00 222 SER A CA 1
ATOM 1745 C C . SER A 1 222 ? -9.251 -1.480 18.827 1.00 68.00 222 SER A C 1
ATOM 1747 O O . SER A 1 222 ? -9.991 -1.179 17.882 1.00 68.00 222 SER A O 1
ATOM 1749 N N . GLY A 1 223 ? -8.279 -0.683 19.298 1.00 53.16 223 GLY A N 1
ATOM 1750 C CA . GLY A 1 223 ? -7.926 0.641 18.764 1.00 53.16 223 GLY A CA 1
ATOM 1751 C C . GLY A 1 223 ? -6.842 0.620 17.686 1.00 53.16 223 GLY A C 1
ATOM 1752 O O . GLY A 1 223 ? -6.717 1.566 16.910 1.00 53.16 223 GLY A O 1
ATOM 1753 N N . VAL A 1 224 ? -6.112 -0.489 17.568 1.00 51.19 224 VAL A N 1
ATOM 1754 C CA . VAL A 1 224 ? -5.333 -0.867 16.378 1.00 51.19 224 VAL A CA 1
ATOM 1755 C C . VAL A 1 224 ? -6.128 -1.889 15.565 1.00 51.19 224 VAL A C 1
ATOM 1757 O O . VAL A 1 224 ? -7.149 -2.390 16.026 1.00 51.19 224 VAL A O 1
ATOM 1760 N N . THR A 1 225 ? -5.718 -2.162 14.325 1.00 49.31 225 THR A N 1
ATOM 1761 C CA . THR A 1 225 ? -6.410 -3.049 13.373 1.00 49.31 225 THR A CA 1
ATOM 1762 C C . THR A 1 225 ? -6.763 -4.420 13.975 1.00 49.31 225 THR A C 1
ATOM 1764 O O . THR A 1 225 ? -6.000 -5.365 13.847 1.00 49.31 225 THR A O 1
ATOM 1767 N N . GLY A 1 226 ? -7.930 -4.512 14.617 1.00 47.09 226 GLY A N 1
ATOM 1768 C CA . GLY A 1 226 ? -8.636 -5.720 15.036 1.00 47.09 226 GLY A CA 1
ATOM 1769 C C . GLY A 1 226 ? -7.845 -6.785 15.811 1.00 47.09 226 GLY A C 1
ATOM 1770 O O . GLY A 1 226 ? -7.179 -7.626 15.223 1.00 47.09 226 GLY A O 1
ATOM 1771 N N . PHE A 1 227 ? -8.033 -6.860 17.129 1.00 39.69 227 PHE A N 1
ATOM 1772 C CA . PHE A 1 227 ? -7.538 -7.958 17.973 1.00 39.69 227 PHE A CA 1
ATOM 1773 C C . PHE A 1 227 ? -8.129 -9.330 17.572 1.00 39.69 227 PHE A C 1
ATOM 1775 O O . PHE A 1 227 ? -9.313 -9.560 17.800 1.00 39.69 227 PHE A O 1
ATOM 1782 N N . ARG A 1 228 ? -7.336 -10.270 17.031 1.00 44.34 228 ARG A N 1
ATOM 1783 C CA . ARG A 1 228 ? -7.764 -11.661 16.752 1.00 44.34 228 ARG A CA 1
ATOM 1784 C C . ARG A 1 228 ? -7.184 -12.634 17.785 1.00 44.34 228 ARG A C 1
ATOM 1786 O O . ARG A 1 228 ? -6.002 -12.946 17.752 1.00 44.34 228 ARG A O 1
ATOM 1793 N N . GLU A 1 229 ? -8.025 -13.142 18.687 1.00 37.12 229 GLU A N 1
ATOM 1794 C CA . GLU A 1 229 ? -7.713 -14.339 19.483 1.00 37.12 229 GLU A CA 1
ATOM 1795 C C . GLU A 1 229 ? -7.951 -15.593 18.618 1.00 37.12 229 GLU A C 1
ATOM 1797 O O . GLU A 1 229 ? -8.972 -15.703 17.937 1.00 37.12 229 GLU A O 1
ATOM 1802 N N . ARG A 1 230 ? -7.001 -16.536 18.614 1.00 31.69 230 ARG A N 1
ATOM 1803 C CA . ARG A 1 230 ? -7.042 -17.752 17.782 1.00 31.69 230 ARG A CA 1
ATOM 1804 C C . ARG A 1 230 ? -8.301 -18.600 17.997 1.00 31.69 230 ARG A C 1
ATOM 1806 O O . ARG A 1 230 ? -8.626 -18.957 19.127 1.00 31.69 230 ARG A O 1
ATOM 1813 N N . GLY A 1 231 ? -8.899 -19.055 16.891 1.00 33.50 231 GLY A N 1
ATOM 1814 C CA . GLY A 1 231 ? -9.880 -20.150 16.872 1.00 33.50 231 GLY A CA 1
ATOM 1815 C C . GLY A 1 231 ? -11.345 -19.748 17.046 1.00 33.50 231 GLY A C 1
ATOM 1816 O O . GLY A 1 231 ? -12.186 -20.627 17.201 1.00 33.50 231 GLY A O 1
ATOM 1817 N N . GLN A 1 232 ? -11.666 -18.456 17.007 1.00 38.09 232 GLN A N 1
ATOM 1818 C CA . GLN A 1 232 ? -13.047 -17.982 16.942 1.00 38.09 232 GLN A CA 1
ATOM 1819 C C . GLN A 1 232 ? -13.276 -17.247 15.624 1.00 38.09 232 GLN A C 1
ATOM 1821 O O . GLN A 1 232 ? -12.387 -16.556 15.125 1.00 38.09 232 GLN A O 1
ATOM 1826 N N . ASP A 1 233 ? -14.467 -17.396 15.048 1.00 49.12 233 ASP A N 1
ATOM 1827 C CA . ASP A 1 233 ? -14.918 -16.533 13.960 1.00 49.12 233 ASP A CA 1
ATOM 1828 C C . ASP A 1 233 ? -14.829 -15.083 14.455 1.00 49.12 233 ASP A C 1
ATOM 1830 O O . ASP A 1 233 ? -15.538 -14.686 15.379 1.00 49.12 233 ASP A O 1
ATOM 1834 N N . TYR A 1 234 ? -13.897 -14.312 13.889 1.00 57.25 234 TYR A N 1
ATOM 1835 C CA . TYR A 1 234 ? -13.578 -12.961 14.343 1.00 57.25 234 TYR A CA 1
ATOM 1836 C C . TYR A 1 234 ? -14.814 -12.053 14.349 1.00 57.25 234 TYR A C 1
ATOM 1838 O O . TYR A 1 234 ? -14.953 -11.228 15.248 1.00 57.25 234 TYR A O 1
ATOM 1846 N N . GLY A 1 235 ? -15.748 -12.244 13.409 1.00 58.53 235 GLY A N 1
ATOM 1847 C CA . GLY A 1 235 ? -17.017 -11.521 13.401 1.00 58.53 235 GLY A CA 1
ATOM 1848 C C . GLY A 1 235 ? -17.909 -11.911 14.580 1.00 58.53 235 GLY A C 1
ATOM 1849 O O . GLY A 1 235 ? -18.465 -11.033 15.239 1.00 58.53 235 GLY A O 1
ATOM 1850 N N . LEU A 1 236 ? -18.020 -13.207 14.888 1.00 59.06 236 LEU A N 1
ATOM 1851 C CA . LEU A 1 236 ? -18.788 -13.697 16.042 1.00 59.06 236 LEU A CA 1
ATOM 1852 C C . LEU A 1 236 ? -18.149 -13.289 17.374 1.00 59.06 236 LEU A C 1
ATOM 1854 O O . LEU A 1 236 ? -18.855 -12.828 18.268 1.00 59.06 236 LEU A O 1
ATOM 1858 N N . PHE A 1 237 ? -16.829 -13.405 17.500 1.00 64.06 237 PHE A N 1
ATOM 1859 C CA . PHE A 1 237 ? -16.086 -12.961 18.676 1.00 64.06 237 PHE A CA 1
ATOM 1860 C C . PHE A 1 237 ? -16.247 -11.455 18.887 1.00 64.06 237 PHE A C 1
ATOM 1862 O O . PHE A 1 237 ? -16.639 -11.023 19.969 1.00 64.06 237 PHE A O 1
ATOM 1869 N N . GLN A 1 238 ? -16.025 -10.649 17.844 1.00 69.19 238 GLN A N 1
ATOM 1870 C CA . GLN A 1 238 ? -16.165 -9.201 17.938 1.00 69.19 238 GLN A CA 1
ATOM 1871 C C . GLN A 1 238 ? -17.610 -8.804 18.265 1.00 69.19 238 GLN A C 1
ATOM 1873 O O . GLN A 1 238 ? -17.816 -7.945 19.115 1.00 69.19 238 GLN A O 1
ATOM 1878 N N . ALA A 1 239 ? -18.615 -9.460 17.677 1.00 70.44 239 ALA A N 1
ATOM 1879 C CA . ALA A 1 239 ? -20.014 -9.246 18.042 1.00 70.44 239 ALA A CA 1
ATOM 1880 C C . ALA A 1 239 ? -20.296 -9.615 19.512 1.00 70.44 239 ALA A C 1
ATOM 1882 O O . ALA A 1 239 ? -20.939 -8.839 20.217 1.00 70.44 239 ALA A O 1
ATOM 1883 N N . SER A 1 240 ? -19.773 -10.746 19.997 1.00 70.31 240 SER A N 1
ATOM 1884 C CA . SER A 1 240 ? -19.890 -11.170 21.401 1.00 70.31 240 SER A CA 1
ATOM 1885 C C . SER A 1 240 ? -19.251 -10.164 22.358 1.00 70.31 240 SER A C 1
ATOM 1887 O O . SER A 1 240 ? -19.806 -9.847 23.410 1.00 70.31 240 SER A O 1
ATOM 1889 N N . GLU A 1 241 ? -18.068 -9.658 22.017 1.00 73.44 241 GLU A N 1
ATOM 1890 C CA . GLU A 1 241 ? -17.366 -8.643 22.802 1.00 73.44 241 GLU A CA 1
ATOM 1891 C C . GLU A 1 241 ? -18.104 -7.304 22.772 1.00 73.44 241 GLU A C 1
ATOM 1893 O O . GLU A 1 241 ? -18.255 -6.668 23.811 1.00 73.44 241 GLU A O 1
ATOM 1898 N N . MET A 1 242 ? -18.626 -6.888 21.615 1.00 78.56 242 MET A N 1
ATOM 1899 C CA . MET A 1 242 ? -19.419 -5.664 21.488 1.00 78.56 242 MET A CA 1
ATOM 1900 C C . MET A 1 242 ? -20.696 -5.712 22.329 1.00 78.56 242 MET A C 1
ATOM 1902 O O . MET A 1 242 ? -21.038 -4.701 22.937 1.00 78.56 242 MET A O 1
ATOM 1906 N N . ILE A 1 243 ? -21.375 -6.861 22.406 1.00 75.12 243 ILE A N 1
ATOM 1907 C CA . ILE A 1 243 ? -22.542 -7.044 23.283 1.00 75.12 243 ILE A CA 1
ATOM 1908 C C . ILE A 1 243 ? -22.143 -6.815 24.744 1.00 75.12 243 ILE A C 1
ATOM 1910 O O . ILE A 1 243 ? -22.746 -5.979 25.411 1.00 75.12 243 ILE A O 1
ATOM 1914 N N . GLN A 1 244 ? -21.084 -7.481 25.213 1.00 73.81 244 GLN A N 1
ATOM 1915 C CA . GLN A 1 244 ? -20.592 -7.322 26.587 1.00 73.81 244 GLN A CA 1
ATOM 1916 C C . GLN A 1 244 ? -20.185 -5.868 26.886 1.00 73.81 244 GLN A C 1
ATOM 1918 O O . GLN A 1 244 ? -20.503 -5.333 27.943 1.00 73.81 244 GLN A O 1
ATOM 1923 N N . ILE A 1 245 ? -19.520 -5.186 25.947 1.00 78.38 245 ILE A N 1
ATOM 1924 C CA . ILE A 1 245 ? -19.146 -3.772 26.102 1.00 78.38 245 ILE A CA 1
ATOM 1925 C C . ILE A 1 245 ? -20.391 -2.882 26.207 1.00 78.38 245 ILE A C 1
ATOM 1927 O O . ILE A 1 245 ? -20.450 -2.022 27.086 1.00 78.38 245 ILE A O 1
ATOM 1931 N N . LEU A 1 246 ? -21.391 -3.087 25.342 1.00 77.25 246 LEU A N 1
ATOM 1932 C CA . LEU A 1 246 ? -22.651 -2.338 25.375 1.00 77.25 246 LEU A CA 1
ATOM 1933 C C . LEU A 1 246 ? -23.392 -2.533 26.702 1.00 77.25 246 LEU A C 1
ATOM 1935 O O . LEU A 1 246 ? -23.941 -1.573 27.242 1.00 77.25 246 LEU A O 1
ATOM 1939 N N . GLU A 1 247 ? -23.377 -3.744 27.252 1.00 73.06 247 GLU A N 1
ATOM 1940 C CA . GLU A 1 247 ? -23.967 -4.053 28.557 1.00 73.06 247 GLU A CA 1
ATOM 1941 C C . GLU A 1 247 ? -23.272 -3.336 29.699 1.00 73.06 247 GLU A C 1
ATOM 1943 O O . GLU A 1 247 ? -23.926 -2.726 30.546 1.00 73.06 247 GLU A O 1
ATOM 1948 N N . GLU A 1 248 ? -21.945 -3.384 29.712 1.00 76.00 248 GLU A N 1
ATOM 1949 C CA . GLU A 1 248 ? -21.147 -2.755 30.752 1.00 76.00 248 GLU A CA 1
ATOM 1950 C C . GLU A 1 248 ? -21.243 -1.219 30.682 1.00 76.00 248 GLU A C 1
ATOM 1952 O O . GLU A 1 248 ? -21.232 -0.542 31.714 1.00 76.00 248 GLU A O 1
ATOM 1957 N N . MET A 1 249 ? -21.412 -0.645 29.486 1.00 79.69 249 MET A N 1
ATOM 1958 C CA . MET A 1 249 ? -21.726 0.778 29.319 1.00 79.69 249 MET A CA 1
ATOM 1959 C C . MET A 1 249 ? -23.137 1.110 29.825 1.00 79.69 249 MET A C 1
ATOM 1961 O O . MET A 1 249 ? -23.306 2.048 30.609 1.00 79.69 249 MET A O 1
ATOM 1965 N N . ALA A 1 250 ? -24.145 0.330 29.426 1.00 72.81 250 ALA A N 1
ATOM 1966 C CA . ALA A 1 250 ? -25.537 0.552 29.814 1.00 72.81 250 ALA A CA 1
ATOM 1967 C C . ALA A 1 250 ? -25.751 0.423 31.331 1.00 72.81 250 ALA A C 1
ATOM 1969 O O . ALA A 1 250 ? -26.463 1.230 31.927 1.00 72.81 250 ALA A O 1
ATOM 1970 N N . SER A 1 251 ? -25.094 -0.542 31.982 1.00 71.81 251 SER A N 1
ATOM 1971 C CA . SER A 1 251 ? -25.168 -0.739 33.437 1.00 71.81 251 SER A CA 1
ATOM 1972 C C . SER A 1 251 ? -24.477 0.368 34.242 1.00 71.81 251 SER A C 1
ATOM 1974 O O . SER A 1 251 ? -24.668 0.464 35.456 1.00 71.81 251 SER A O 1
ATOM 1976 N N . ARG A 1 252 ? -23.689 1.227 33.581 1.00 76.31 252 ARG A N 1
ATOM 1977 C CA . ARG A 1 252 ? -22.931 2.319 34.202 1.00 76.31 252 ARG A CA 1
ATOM 1978 C C . ARG A 1 252 ? -23.439 3.706 33.837 1.00 76.31 252 ARG A C 1
ATOM 1980 O O . ARG A 1 252 ? -22.711 4.665 34.080 1.00 76.31 252 ARG A O 1
ATOM 1987 N N . ASP A 1 253 ? -24.672 3.837 33.364 1.00 76.44 253 ASP A N 1
ATOM 1988 C CA . ASP A 1 253 ? -25.278 5.135 33.036 1.00 76.44 253 ASP A CA 1
ATOM 1989 C C . ASP A 1 253 ? -24.457 5.935 32.001 1.00 76.44 253 ASP A C 1
ATOM 1991 O O . ASP A 1 253 ? -24.439 7.168 32.021 1.00 76.44 253 ASP A O 1
ATOM 1995 N N . VAL A 1 254 ? -23.751 5.241 31.098 1.00 82.00 254 VAL A N 1
ATOM 1996 C CA . VAL A 1 254 ? -23.133 5.886 29.934 1.00 82.00 254 VAL A CA 1
ATOM 1997 C C . VAL A 1 254 ? -24.253 6.456 29.063 1.00 82.00 254 VAL A C 1
ATOM 1999 O O . VAL A 1 254 ? -25.145 5.731 28.628 1.00 82.00 254 VAL A O 1
ATOM 2002 N N . VAL A 1 255 ? -24.213 7.767 28.820 1.00 82.81 255 VAL A N 1
ATOM 2003 C CA . VAL A 1 255 ? -25.301 8.507 28.164 1.00 82.81 255 VAL A CA 1
ATOM 2004 C C . VAL A 1 255 ? -25.334 8.250 26.661 1.00 82.81 255 VAL A C 1
ATOM 2006 O O . VAL A 1 255 ? -26.408 8.057 26.090 1.00 82.81 255 VAL A O 1
ATOM 2009 N N . SER A 1 256 ? -24.170 8.227 26.012 1.00 82.38 256 SER A N 1
ATOM 2010 C CA . SER A 1 256 ? -24.037 7.798 24.619 1.00 82.38 256 SER A CA 1
ATOM 2011 C C . SER A 1 256 ? -22.691 7.125 24.372 1.00 82.38 256 SER A C 1
ATOM 2013 O O . SER A 1 256 ? -21.712 7.396 25.074 1.00 82.38 256 SER A O 1
ATOM 2015 N N . ALA A 1 257 ? -22.666 6.233 23.379 1.00 84.44 257 ALA A N 1
ATOM 2016 C CA . ALA A 1 257 ? -21.483 5.486 22.986 1.00 84.44 257 ALA A CA 1
ATOM 2017 C C . ALA A 1 257 ? -21.378 5.377 21.458 1.00 84.44 257 ALA A C 1
ATOM 2019 O O . ALA A 1 257 ? -22.195 4.715 20.814 1.00 84.44 257 ALA A O 1
ATOM 2020 N N . ASN A 1 258 ? -20.347 5.993 20.889 1.00 86.44 258 ASN A N 1
ATOM 2021 C CA . ASN A 1 258 ? -20.100 6.055 19.456 1.00 86.44 258 ASN A CA 1
ATOM 2022 C C . ASN A 1 258 ? -19.022 5.037 19.079 1.00 86.44 258 ASN A C 1
ATOM 2024 O O . ASN A 1 258 ? -17.860 5.162 19.460 1.00 86.44 258 ASN A O 1
ATOM 2028 N N . VAL A 1 259 ? -19.424 4.007 18.341 1.00 85.44 259 VAL A N 1
ATOM 2029 C CA . VAL A 1 259 ? -18.499 2.975 17.872 1.00 85.44 259 VAL A CA 1
ATOM 2030 C C . VAL A 1 259 ? -17.659 3.499 16.711 1.00 85.44 259 VAL A C 1
ATOM 2032 O O . VAL A 1 259 ? -18.173 4.124 15.780 1.00 85.44 259 VAL A O 1
ATOM 2035 N N . TRP A 1 260 ? -16.360 3.227 16.763 1.00 81.44 260 TRP A N 1
ATOM 2036 C CA . TRP A 1 260 ? -15.401 3.596 15.731 1.00 81.44 260 TRP A CA 1
ATOM 2037 C C . TRP A 1 260 ? -14.794 2.343 15.105 1.00 81.44 260 TRP A C 1
ATOM 2039 O O . TRP A 1 260 ? -14.392 1.467 15.861 1.00 81.44 260 TRP A O 1
ATOM 2049 N N . PRO A 1 261 ? -14.652 2.237 13.774 1.00 80.25 261 PRO A N 1
ATOM 2050 C CA . PRO A 1 261 ? -15.204 3.105 12.732 1.00 80.25 261 PRO A CA 1
ATOM 2051 C C . PRO A 1 261 ? -16.578 2.626 12.244 1.00 80.25 261 PRO A C 1
ATOM 2053 O O . PRO A 1 261 ? -16.845 1.429 12.148 1.00 80.25 261 PRO A O 1
ATOM 2056 N N . LEU A 1 262 ? -17.429 3.560 11.806 1.00 78.06 262 LEU A N 1
ATOM 2057 C CA . LEU A 1 262 ? -18.621 3.205 11.024 1.00 78.06 262 LEU A CA 1
ATOM 2058 C C . LEU A 1 262 ? -18.229 2.651 9.642 1.00 78.06 262 LEU A C 1
ATOM 2060 O O . LEU A 1 262 ? -18.720 1.598 9.249 1.00 78.06 262 LEU A O 1
ATOM 2064 N N . LEU A 1 263 ? -17.339 3.357 8.932 1.00 77.12 263 LEU A N 1
ATOM 2065 C CA . LEU A 1 263 ? -16.827 3.009 7.601 1.00 77.12 263 LEU A CA 1
ATOM 2066 C C . LEU A 1 263 ? -15.292 3.059 7.617 1.00 77.12 263 LEU A C 1
ATOM 2068 O O . LEU A 1 263 ? -14.726 4.137 7.809 1.00 77.12 263 LEU A O 1
ATOM 2072 N N . GLN A 1 264 ? -14.613 1.933 7.398 1.00 71.00 264 GLN A N 1
ATOM 2073 C CA . GLN A 1 264 ? -13.158 1.896 7.185 1.00 71.00 264 GLN A CA 1
ATOM 2074 C C . GLN A 1 264 ? -12.753 0.602 6.470 1.00 71.00 264 GLN A C 1
ATOM 2076 O O . GLN A 1 264 ? -13.448 -0.406 6.549 1.00 71.00 264 GLN A O 1
ATOM 2081 N N . ASN A 1 265 ? -11.608 0.603 5.787 1.00 64.88 265 ASN A N 1
ATOM 2082 C CA . ASN A 1 265 ? -11.033 -0.604 5.190 1.00 64.88 265 ASN A CA 1
ATOM 2083 C C . ASN A 1 265 ? -10.287 -1.471 6.225 1.00 64.88 265 ASN A C 1
ATOM 2085 O O . ASN A 1 265 ? -9.140 -1.852 6.014 1.00 64.88 265 ASN A O 1
ATOM 2089 N N . THR A 1 266 ? -10.912 -1.715 7.374 1.00 62.72 266 THR A N 1
ATOM 2090 C CA . THR A 1 266 ? -10.354 -2.485 8.490 1.00 62.72 266 THR A CA 1
ATOM 2091 C C . THR A 1 266 ? -11.446 -3.359 9.094 1.00 62.72 266 THR A C 1
ATOM 2093 O O . THR A 1 266 ? -12.622 -2.996 9.109 1.00 62.72 266 THR A O 1
ATOM 2096 N N . ALA A 1 267 ? -11.063 -4.527 9.607 1.00 61.69 267 ALA A N 1
ATOM 2097 C CA . ALA A 1 267 ? -12.019 -5.526 10.082 1.00 61.69 267 ALA A CA 1
ATOM 2098 C C . ALA A 1 267 ? -12.817 -5.082 11.323 1.00 61.69 267 ALA A C 1
ATOM 2100 O O . ALA A 1 267 ? -13.862 -5.656 11.608 1.00 61.69 267 ALA A O 1
ATOM 2101 N N . ASN A 1 268 ? -12.357 -4.051 12.038 1.00 69.06 268 ASN A N 1
ATOM 2102 C CA . ASN A 1 268 ? -13.062 -3.498 13.188 1.00 69.06 268 ASN A CA 1
ATOM 2103 C C . ASN A 1 268 ? -14.228 -2.558 12.806 1.00 69.06 268 ASN A C 1
ATOM 2105 O O . ASN A 1 268 ? -15.001 -2.186 13.689 1.00 69.06 268 ASN A O 1
ATOM 2109 N N . ALA A 1 269 ? -14.385 -2.194 11.526 1.00 71.44 269 ALA A N 1
ATOM 2110 C CA . ALA A 1 269 ? -15.464 -1.324 11.069 1.00 71.44 269 ALA A CA 1
ATOM 2111 C C . ALA A 1 269 ? -16.835 -2.018 11.015 1.00 71.44 269 ALA A C 1
ATOM 2113 O O . ALA A 1 269 ? -16.963 -3.195 10.659 1.00 71.44 269 ALA A O 1
ATOM 2114 N N . LEU A 1 270 ? -17.896 -1.254 11.301 1.00 72.62 270 LEU A N 1
ATOM 2115 C CA . LEU A 1 270 ? -19.273 -1.745 11.146 1.00 72.62 270 LEU A CA 1
ATOM 2116 C C . LEU A 1 270 ? -19.647 -2.001 9.680 1.00 72.62 270 LEU A C 1
ATOM 2118 O O . LEU A 1 270 ? -20.562 -2.769 9.398 1.00 72.62 270 LEU A O 1
ATOM 2122 N N . SER A 1 271 ? -18.949 -1.364 8.746 1.00 67.88 271 SER A N 1
ATOM 2123 C CA . SER A 1 271 ? -18.988 -1.644 7.316 1.00 67.88 271 SER A CA 1
ATOM 2124 C C . SER A 1 271 ? -17.578 -1.470 6.754 1.00 67.88 271 SER A C 1
ATOM 2126 O O . SER A 1 271 ? -16.942 -0.433 6.960 1.00 67.88 271 SER A O 1
ATOM 2128 N N . TYR A 1 272 ? -17.080 -2.501 6.071 1.00 60.12 272 TYR A N 1
ATOM 2129 C CA . TYR A 1 272 ? -15.729 -2.542 5.511 1.00 60.12 272 TYR A CA 1
ATOM 2130 C C . TYR A 1 272 ? -15.755 -2.896 4.016 1.00 60.12 272 TYR A C 1
ATOM 2132 O O . TYR A 1 272 ? -16.717 -3.487 3.529 1.00 60.12 272 TYR A O 1
ATOM 2140 N N . GLY A 1 273 ? -14.703 -2.517 3.281 1.00 50.81 273 GLY A N 1
ATOM 2141 C CA . GLY A 1 273 ? -14.550 -2.753 1.836 1.00 50.81 273 GLY A CA 1
ATOM 2142 C C . GLY A 1 273 ? -14.573 -1.473 0.985 1.00 50.81 273 GLY A C 1
ATOM 2143 O O . GLY A 1 273 ? -14.997 -0.413 1.432 1.00 50.81 273 GLY A O 1
ATOM 2144 N N . ARG A 1 274 ? -14.109 -1.546 -0.274 1.00 39.97 274 ARG A N 1
ATOM 2145 C CA . ARG A 1 274 ? -13.945 -0.358 -1.149 1.00 39.97 274 ARG A CA 1
ATOM 2146 C C . ARG A 1 274 ? -15.263 0.300 -1.595 1.00 39.97 274 ARG A C 1
ATOM 2148 O O . ARG A 1 274 ? -15.228 1.436 -2.063 1.00 39.97 274 ARG A O 1
ATOM 2155 N N . VAL A 1 275 ? -16.395 -0.401 -1.480 1.00 45.00 275 VAL A N 1
ATOM 2156 C CA . VAL A 1 275 ? -17.715 0.048 -1.976 1.00 45.00 275 VAL A CA 1
ATOM 2157 C C . VAL A 1 275 ? -18.713 0.340 -0.838 1.00 45.00 275 VAL A C 1
ATOM 2159 O O . VAL A 1 275 ? -19.707 1.016 -1.085 1.00 45.00 275 VAL A O 1
ATOM 2162 N N . TYR A 1 276 ? -18.416 -0.069 0.407 1.00 57.53 276 TYR A N 1
ATOM 2163 C CA . TYR A 1 276 ? -19.238 0.165 1.612 1.00 57.53 276 TYR A CA 1
ATOM 2164 C C . TYR A 1 276 ? -20.742 -0.128 1.417 1.00 57.53 276 TYR A C 1
ATOM 2166 O O . TYR A 1 276 ? -21.600 0.669 1.798 1.00 57.53 276 TYR A O 1
ATOM 2174 N N . ASP A 1 277 ? -21.076 -1.249 0.777 1.00 54.72 277 ASP A N 1
ATOM 2175 C CA . ASP A 1 277 ? -22.438 -1.607 0.356 1.00 54.72 277 ASP A CA 1
ATOM 2176 C C . ASP A 1 277 ? -23.173 -2.562 1.315 1.00 54.72 277 ASP A C 1
ATOM 2178 O O . ASP A 1 277 ? -24.339 -2.891 1.082 1.00 54.72 277 ASP A O 1
ATOM 2182 N N . GLY A 1 278 ? -22.546 -2.949 2.432 1.00 59.00 278 GLY A N 1
ATOM 2183 C CA . GLY A 1 278 ? -23.145 -3.807 3.457 1.00 59.00 278 GLY A CA 1
ATOM 2184 C C . GLY A 1 278 ? -22.535 -3.629 4.849 1.00 59.00 278 GLY A C 1
ATOM 2185 O O . GLY A 1 278 ? -21.422 -3.121 4.999 1.00 59.00 278 GLY A O 1
ATOM 2186 N N . LEU A 1 279 ? -23.281 -4.035 5.881 1.00 60.59 279 LEU A N 1
ATOM 2187 C CA . LEU A 1 279 ? -22.773 -4.119 7.252 1.00 60.59 279 LEU A CA 1
ATOM 2188 C C . LEU A 1 279 ? -21.943 -5.396 7.426 1.00 60.59 279 LEU A C 1
ATOM 2190 O O . LEU A 1 279 ? -22.306 -6.454 6.911 1.00 60.59 279 LEU A O 1
ATOM 2194 N N . SER A 1 280 ? -20.865 -5.306 8.203 1.00 66.38 280 SER A N 1
ATOM 2195 C CA . SER A 1 280 ? -20.185 -6.477 8.754 1.00 66.38 280 SER A CA 1
ATOM 2196 C C . SER A 1 280 ? -21.117 -7.216 9.719 1.00 66.38 280 SER A C 1
ATOM 2198 O O . SER A 1 280 ? -22.112 -6.655 10.176 1.00 66.38 280 SER A O 1
ATOM 2200 N N . PHE A 1 281 ? -20.819 -8.469 10.071 1.00 66.62 281 PHE A N 1
ATOM 2201 C CA . PHE A 1 281 ? -21.625 -9.184 11.067 1.00 66.62 281 PHE A CA 1
ATOM 2202 C C . PHE A 1 281 ? -21.699 -8.439 12.425 1.00 66.62 281 PHE A C 1
ATOM 2204 O O . PHE A 1 281 ? -22.813 -8.216 12.906 1.00 66.62 281 PHE A O 1
ATOM 2211 N N . PRO A 1 282 ? -20.584 -7.933 12.997 1.00 69.06 282 PRO A N 1
ATOM 2212 C CA . PRO A 1 282 ? -20.630 -7.024 14.147 1.00 69.06 282 PRO A CA 1
ATOM 2213 C C . PRO A 1 282 ? -21.452 -5.756 13.880 1.00 69.06 282 PRO A C 1
ATOM 2215 O O . PRO A 1 282 ? -22.213 -5.323 14.742 1.00 69.06 282 PRO A O 1
ATOM 2218 N N . GLY A 1 283 ? -21.359 -5.192 12.670 1.00 71.62 283 GLY A N 1
ATOM 2219 C CA . GLY A 1 283 ? -22.182 -4.070 12.213 1.00 71.62 283 GLY A CA 1
ATOM 2220 C C . GLY A 1 283 ? -23.680 -4.357 12.235 1.00 71.62 283 GLY A C 1
ATOM 2221 O O . GLY A 1 283 ? -24.455 -3.529 12.709 1.00 71.62 283 GLY A O 1
ATOM 2222 N N . ALA A 1 284 ? -24.094 -5.535 11.773 1.00 70.19 284 ALA A N 1
ATOM 2223 C CA . ALA A 1 284 ? -25.484 -5.973 11.770 1.00 70.19 284 ALA A CA 1
ATOM 2224 C C . ALA A 1 284 ? -26.002 -6.222 13.193 1.00 70.19 284 ALA A C 1
ATOM 2226 O O . ALA A 1 284 ? -27.094 -5.767 13.528 1.00 70.19 284 ALA A O 1
ATOM 2227 N N . VAL A 1 285 ? -25.205 -6.869 14.051 1.00 71.25 285 VAL A N 1
ATOM 2228 C CA . VAL A 1 285 ? -25.531 -7.066 15.474 1.00 71.25 285 VAL A CA 1
ATOM 2229 C C . VAL A 1 285 ? -25.647 -5.723 16.194 1.00 71.25 285 VAL A C 1
ATOM 2231 O O . VAL A 1 285 ? -26.620 -5.484 16.908 1.00 71.25 285 VAL A O 1
ATOM 2234 N N . TYR A 1 286 ? -24.708 -4.804 15.966 1.00 76.00 286 TYR A N 1
ATOM 2235 C CA . TYR A 1 286 ? -24.765 -3.459 16.531 1.00 76.00 286 TYR A CA 1
ATOM 2236 C C . TYR A 1 286 ? -26.001 -2.688 16.053 1.00 76.00 286 TYR A C 1
ATOM 2238 O O . TYR A 1 286 ? -26.708 -2.096 16.868 1.00 76.00 286 TYR A O 1
ATOM 2246 N N . ALA A 1 287 ? -26.298 -2.707 14.750 1.00 72.75 287 ALA A N 1
ATOM 2247 C CA . ALA A 1 287 ? -27.478 -2.049 14.190 1.00 72.75 287 ALA A CA 1
ATOM 2248 C C . ALA A 1 287 ? -28.780 -2.618 14.775 1.00 72.75 287 ALA A C 1
ATOM 2250 O O . ALA A 1 287 ? -29.708 -1.868 15.079 1.00 72.75 287 ALA A O 1
ATOM 2251 N N . GLU A 1 288 ? -28.827 -3.932 14.988 1.00 71.75 288 GLU A N 1
ATOM 2252 C CA . GLU A 1 288 ? -29.964 -4.610 15.593 1.00 71.75 288 GLU A CA 1
ATOM 2253 C C . GLU A 1 288 ? -30.150 -4.215 17.066 1.00 71.75 288 GLU A C 1
ATOM 2255 O O . GLU A 1 288 ? -31.264 -3.912 17.492 1.00 71.75 288 GLU A O 1
ATOM 2260 N N . LEU A 1 289 ? -29.073 -4.179 17.854 1.00 72.50 289 LEU A N 1
ATOM 2261 C CA . LEU A 1 289 ? -29.146 -3.958 19.301 1.00 72.50 289 LEU A CA 1
ATOM 2262 C C . LEU A 1 289 ? -29.236 -2.481 19.701 1.00 72.50 289 LEU A C 1
ATOM 2264 O O . LEU A 1 289 ? -30.005 -2.144 20.603 1.00 72.50 289 LEU A O 1
ATOM 2268 N N . SER A 1 290 ? -28.502 -1.594 19.026 1.00 70.69 290 SER A N 1
ATOM 2269 C CA . SER A 1 290 ? -28.365 -0.172 19.395 1.00 70.69 290 SER A CA 1
ATOM 2270 C C . SER A 1 290 ? -29.701 0.578 19.463 1.00 70.69 290 SER A C 1
ATOM 2272 O O . SER A 1 290 ? -29.903 1.414 20.344 1.00 70.69 290 SER A O 1
ATOM 2274 N N . GLY A 1 291 ? -30.654 0.253 18.583 1.00 65.50 291 GLY A N 1
ATOM 2275 C CA . GLY A 1 291 ? -32.006 0.818 18.627 1.00 65.50 291 GLY A CA 1
ATOM 2276 C C . GLY A 1 291 ? -32.952 0.112 19.605 1.00 65.50 291 GLY A C 1
ATOM 2277 O O . GLY A 1 291 ? -33.865 0.741 20.139 1.00 65.50 291 GLY A O 1
ATOM 2278 N N . ARG A 1 292 ? -32.754 -1.191 19.838 1.00 67.31 292 ARG A N 1
ATOM 2279 C CA . ARG A 1 292 ? -33.682 -2.052 20.595 1.00 67.31 292 ARG A CA 1
ATOM 2280 C C . ARG A 1 292 ? -33.474 -1.988 22.099 1.00 67.31 292 ARG A C 1
ATOM 2282 O O . ARG A 1 292 ? -34.452 -2.019 22.837 1.00 67.31 292 ARG A O 1
ATOM 2289 N N . LEU A 1 293 ? -32.224 -1.892 22.541 1.00 65.62 293 LEU A N 1
ATOM 2290 C CA . LEU A 1 293 ? -31.866 -1.898 23.961 1.00 65.62 293 LEU A CA 1
ATOM 2291 C C . LEU A 1 293 ? -31.998 -0.518 24.623 1.00 65.62 293 LEU A C 1
ATOM 2293 O O . LEU A 1 293 ? -31.748 -0.369 25.818 1.00 65.62 293 LEU A O 1
ATOM 2297 N N . LYS A 1 294 ? -32.420 0.508 23.876 1.00 65.00 294 LYS A N 1
ATOM 2298 C CA . LYS A 1 294 ? -32.603 1.858 24.411 1.00 65.00 294 LYS A CA 1
ATOM 2299 C C . LYS A 1 294 ? -33.641 1.860 25.542 1.00 65.00 294 LYS A C 1
ATOM 2301 O O . LYS A 1 294 ? -34.817 1.593 25.311 1.00 65.00 294 LYS A O 1
ATOM 2306 N N . GLY A 1 295 ? -33.209 2.219 26.751 1.00 63.72 295 GLY A N 1
ATOM 2307 C CA . GLY A 1 295 ? -34.067 2.282 27.941 1.00 63.72 295 GLY A CA 1
ATOM 2308 C C . GLY A 1 295 ? -34.273 0.944 28.661 1.00 63.72 295 GLY A C 1
ATOM 2309 O O . GLY A 1 295 ? -35.056 0.894 29.608 1.00 63.72 295 GLY A O 1
ATOM 2310 N N . PHE A 1 296 ? -33.579 -0.115 28.241 1.00 63.62 296 PHE A N 1
ATOM 2311 C CA . PHE A 1 296 ? -33.521 -1.376 28.970 1.00 63.62 296 PHE A CA 1
ATOM 2312 C C . PHE A 1 296 ? -32.244 -1.447 29.822 1.00 63.62 296 PHE A C 1
ATOM 2314 O O . PHE A 1 296 ? -31.191 -0.948 29.434 1.00 63.62 296 PHE A O 1
ATOM 2321 N N . GLN A 1 297 ? -32.336 -2.082 30.985 1.00 62.47 297 GLN A N 1
ATOM 2322 C CA . GLN A 1 297 ? -31.226 -2.390 31.883 1.00 62.47 297 GLN A CA 1
ATOM 2323 C C . GLN A 1 297 ? -30.879 -3.874 31.773 1.00 62.47 297 GLN A C 1
ATOM 2325 O O . GLN A 1 297 ? -31.781 -4.709 31.705 1.00 62.47 297 GLN A O 1
ATOM 2330 N N . ALA A 1 298 ? -29.590 -4.214 31.773 1.00 60.69 298 ALA A N 1
ATOM 2331 C CA . ALA A 1 298 ? -29.159 -5.608 31.820 1.00 60.69 298 ALA A CA 1
ATOM 2332 C C . ALA A 1 298 ? -29.617 -6.265 33.136 1.00 60.69 298 ALA A C 1
ATOM 2334 O O . ALA A 1 298 ? -29.484 -5.686 34.217 1.00 60.69 298 ALA A O 1
ATOM 2335 N N . LEU A 1 299 ? -30.173 -7.470 33.039 1.00 63.28 299 LEU A N 1
ATOM 2336 C CA . LEU A 1 299 ? -30.575 -8.303 34.163 1.00 63.28 299 LEU A CA 1
ATOM 2337 C C . LEU A 1 299 ? -29.546 -9.421 34.335 1.00 63.28 299 LEU A C 1
ATOM 2339 O O . LEU A 1 299 ? -29.404 -10.273 33.461 1.00 63.28 299 LEU A O 1
ATOM 2343 N N . ASP A 1 300 ? -28.874 -9.437 35.483 1.00 58.09 300 ASP A N 1
ATOM 2344 C CA . ASP A 1 300 ? -27.945 -10.509 35.835 1.00 58.09 300 ASP A CA 1
ATOM 2345 C C . ASP A 1 300 ? -28.717 -11.810 36.116 1.00 58.09 300 ASP A C 1
ATOM 2347 O O . ASP A 1 300 ? -29.576 -11.874 37.006 1.00 58.09 300 ASP A O 1
ATOM 2351 N N . LEU A 1 301 ? -28.443 -12.848 35.327 1.00 57.41 301 LEU A N 1
ATOM 2352 C CA . LEU A 1 301 ? -29.069 -14.159 35.453 1.00 57.41 301 LEU A CA 1
ATOM 2353 C C . LEU A 1 301 ? -28.164 -15.074 36.282 1.00 57.41 301 LEU A C 1
ATOM 2355 O O . LEU A 1 301 ? -27.263 -15.723 35.759 1.00 57.41 301 LEU A O 1
ATOM 2359 N N . THR A 1 302 ? -28.421 -15.172 37.586 1.00 50.28 302 THR A N 1
ATOM 2360 C CA . THR A 1 302 ? -27.695 -16.116 38.450 1.00 50.28 302 THR A CA 1
ATOM 2361 C C . THR A 1 302 ? -28.320 -17.520 38.360 1.00 50.28 302 THR A C 1
ATOM 2363 O O . THR A 1 302 ? -29.528 -17.646 38.594 1.00 50.28 302 THR A O 1
ATOM 2366 N N . PRO A 1 303 ? -27.559 -18.595 38.062 1.00 45.72 303 PRO A N 1
ATOM 2367 C CA . PRO A 1 303 ? -28.108 -19.950 38.000 1.00 45.72 303 PRO A CA 1
ATOM 2368 C C . PRO A 1 303 ? -28.670 -20.403 39.354 1.00 45.72 303 PRO A C 1
ATOM 2370 O O . PRO A 1 303 ? -28.063 -20.177 40.399 1.00 45.72 303 PRO A O 1
ATOM 2373 N N . GLY A 1 304 ? -29.828 -21.064 39.341 1.00 42.41 304 GLY A N 1
ATOM 2374 C CA . GLY A 1 304 ? -30.387 -21.709 40.528 1.00 42.41 304 GLY A CA 1
ATOM 2375 C C . GLY A 1 304 ? -29.768 -23.088 40.756 1.00 42.41 304 GLY A C 1
ATOM 2376 O O . GLY A 1 304 ? -29.737 -23.905 39.839 1.00 42.41 304 GLY A O 1
ATOM 2377 N N . ASP A 1 305 ? -29.313 -23.356 41.981 1.00 33.81 305 ASP A N 1
ATOM 2378 C CA . ASP A 1 305 ? -28.698 -24.622 42.396 1.00 33.81 305 ASP A CA 1
ATOM 2379 C C . ASP A 1 305 ? -29.621 -25.834 42.134 1.00 33.81 305 ASP A C 1
ATOM 2381 O O . ASP A 1 305 ? -30.542 -26.126 42.903 1.00 33.81 305 ASP A O 1
ATOM 2385 N N . GLY A 1 306 ? -29.361 -26.573 41.054 1.00 32.34 306 GLY A N 1
ATOM 2386 C CA . GLY A 1 306 ? -30.026 -27.831 40.719 1.00 32.34 306 GLY A CA 1
ATOM 2387 C C . GLY A 1 306 ? -28.996 -28.890 40.343 1.00 32.34 306 GLY A C 1
ATOM 2388 O O . GLY A 1 306 ? -28.559 -28.947 39.203 1.00 32.34 306 GLY A O 1
ATOM 2389 N N . GLU A 1 307 ? -28.587 -29.700 41.321 1.00 29.34 307 GLU A N 1
ATOM 2390 C CA . GLU A 1 307 ? -27.534 -30.719 41.213 1.00 29.34 307 GLU A CA 1
ATOM 2391 C C . GLU A 1 307 ? -27.611 -31.600 39.947 1.00 29.34 307 GLU A C 1
ATOM 2393 O O . GLU A 1 307 ? -28.538 -32.397 39.796 1.00 29.34 307 GLU A O 1
ATOM 2398 N N . ALA A 1 308 ? -26.591 -31.546 39.088 1.00 29.30 308 ALA A N 1
ATOM 2399 C CA . ALA A 1 308 ? -25.502 -32.529 39.050 1.00 29.30 308 ALA A CA 1
ATOM 2400 C C . ALA A 1 308 ? -24.514 -32.179 37.921 1.00 29.30 308 ALA A C 1
ATOM 2402 O O . ALA A 1 308 ? -24.887 -32.143 36.753 1.00 29.30 308 ALA A O 1
ATOM 2403 N N . ASP A 1 309 ? -23.259 -32.017 38.334 1.00 28.22 309 ASP A N 1
ATOM 2404 C CA . ASP A 1 309 ? -22.037 -31.808 37.556 1.00 28.22 309 ASP A CA 1
ATOM 2405 C C . ASP A 1 309 ? -21.873 -30.421 36.908 1.00 28.22 309 ASP A C 1
ATOM 2407 O O . ASP A 1 309 ? -22.704 -29.941 36.145 1.00 28.22 309 ASP A O 1
ATOM 2411 N N . GLU A 1 310 ? -20.775 -29.769 37.304 1.00 35.31 310 GLU A N 1
ATOM 2412 C CA . GLU A 1 310 ? -20.342 -28.420 36.939 1.00 35.31 310 GLU A CA 1
ATOM 2413 C C . GLU A 1 310 ? -20.552 -28.122 35.451 1.00 35.31 310 GLU A C 1
ATOM 2415 O O . GLU A 1 310 ? -19.889 -28.685 34.581 1.00 35.31 310 GLU A O 1
ATOM 2420 N N . VAL A 1 311 ? -21.449 -27.181 35.178 1.00 28.50 311 VAL A N 1
ATOM 2421 C CA . VAL A 1 311 ? -21.482 -26.444 33.923 1.00 28.50 311 VAL A CA 1
ATOM 2422 C C . VAL A 1 311 ? -21.562 -24.981 34.327 1.00 28.50 311 VAL A C 1
ATOM 2424 O O . VAL A 1 311 ? -22.625 -24.478 34.688 1.00 28.50 311 VAL A O 1
ATOM 2427 N N . GLU A 1 312 ? -20.404 -24.318 34.356 1.00 30.20 312 GLU A N 1
ATOM 2428 C CA . GLU A 1 312 ? -20.354 -22.861 34.264 1.00 30.20 312 GLU A CA 1
ATOM 2429 C C . GLU A 1 312 ? -21.288 -22.442 33.125 1.00 30.20 312 GLU A C 1
ATOM 2431 O O . GLU A 1 312 ? -21.243 -23.017 32.041 1.00 30.20 312 GLU A O 1
ATOM 2436 N N . MET A 1 313 ? -22.130 -21.432 33.339 1.00 38.31 313 MET A N 1
ATOM 2437 C CA . MET A 1 313 ? -22.925 -20.836 32.259 1.00 38.31 313 MET A CA 1
ATOM 2438 C C . MET A 1 313 ? -22.059 -19.975 31.310 1.00 38.31 313 MET A C 1
ATOM 2440 O O . MET A 1 313 ? -22.588 -19.159 30.571 1.00 38.31 313 MET A O 1
ATOM 2444 N N . GLN A 1 314 ? -20.737 -20.201 31.289 1.00 38.53 314 GLN A N 1
ATOM 2445 C CA . GLN A 1 314 ? -19.966 -20.325 30.051 1.00 38.53 314 GLN A CA 1
ATOM 2446 C C . GLN A 1 314 ? -20.116 -21.766 29.547 1.00 38.53 314 GLN A C 1
ATOM 2448 O O . GLN A 1 314 ? -19.201 -22.586 29.611 1.00 38.53 314 GLN A O 1
ATOM 2453 N N . THR A 1 315 ? -21.316 -22.117 29.089 1.00 41.22 315 THR A N 1
ATOM 2454 C CA . THR A 1 315 ? -21.474 -23.365 28.348 1.00 41.22 315 THR A CA 1
ATOM 2455 C C . THR A 1 315 ? -20.673 -23.188 27.073 1.00 41.22 315 THR A C 1
ATOM 2457 O O . THR A 1 315 ? -21.033 -22.282 26.327 1.00 41.22 315 THR A O 1
ATOM 2460 N N . ASP A 1 316 ? -19.620 -23.984 26.846 1.00 43.03 316 ASP A N 1
ATOM 2461 C CA . ASP A 1 316 ? -18.831 -24.018 25.602 1.00 43.03 316 ASP A CA 1
ATOM 2462 C C . ASP A 1 316 ? -19.715 -23.684 24.377 1.00 43.03 316 ASP A C 1
ATOM 2464 O O . ASP A 1 316 ? -20.408 -24.555 23.844 1.00 43.03 316 ASP A O 1
ATOM 2468 N N . GLY A 1 317 ? -19.740 -22.402 23.992 1.00 48.53 317 GLY A N 1
ATOM 2469 C CA . GLY A 1 317 ? -20.423 -21.872 22.817 1.00 48.53 317 GLY A CA 1
ATOM 2470 C C . GLY A 1 317 ? -21.794 -21.178 22.899 1.00 48.53 317 GLY A C 1
ATOM 2471 O O . GLY A 1 317 ? -22.321 -20.861 21.832 1.00 48.53 317 GLY A O 1
ATOM 2472 N N . TYR A 1 318 ? -22.369 -20.857 24.065 1.00 52.84 318 TYR A N 1
ATOM 2473 C CA . TYR A 1 318 ? -23.574 -19.998 24.146 1.00 52.84 318 TYR A CA 1
ATOM 2474 C C . TYR A 1 318 ? -23.481 -18.948 25.265 1.00 52.84 318 TYR A C 1
ATOM 2476 O O . TYR A 1 318 ? -23.155 -19.293 26.397 1.00 52.84 318 TYR A O 1
ATOM 2484 N N . ASN A 1 319 ? -23.851 -17.699 24.955 1.00 56.22 319 ASN A N 1
ATOM 2485 C CA . ASN A 1 319 ? -23.969 -16.568 25.881 1.00 56.22 319 ASN A CA 1
ATOM 2486 C C . ASN A 1 319 ? -25.427 -16.055 25.894 1.00 56.22 319 ASN A C 1
ATOM 2488 O O . ASN A 1 319 ? -25.965 -15.625 24.870 1.00 56.22 319 ASN A O 1
ATOM 2492 N N . LEU A 1 320 ? -26.101 -16.112 27.047 1.00 60.38 320 LEU A N 1
ATOM 2493 C CA . LEU A 1 320 ? -27.461 -15.584 27.215 1.00 60.38 320 LEU A CA 1
ATOM 2494 C C . LEU A 1 320 ? -27.426 -14.232 27.919 1.00 60.38 320 LEU A C 1
ATOM 2496 O O . LEU A 1 320 ? -26.923 -14.127 29.033 1.00 60.38 320 LEU A O 1
ATOM 2500 N N . HIS A 1 321 ? -28.071 -13.249 27.303 1.00 66.12 321 HIS A N 1
ATOM 2501 C CA . HIS A 1 321 ? -28.189 -11.894 27.810 1.00 66.12 321 HIS A CA 1
ATOM 2502 C C . HIS A 1 321 ? -29.671 -11.543 28.016 1.00 66.12 321 HIS A C 1
ATOM 2504 O O . HIS A 1 321 ? -30.529 -11.846 27.181 1.00 66.12 321 HIS A O 1
ATOM 2510 N N . ALA A 1 322 ? -30.008 -10.927 29.148 1.00 65.12 322 ALA A N 1
ATOM 2511 C CA . ALA A 1 322 ? -31.375 -10.530 29.478 1.00 65.12 322 ALA A CA 1
ATOM 2512 C C . ALA A 1 322 ? -31.439 -9.041 29.793 1.00 65.12 322 ALA A C 1
ATOM 2514 O O . ALA A 1 322 ? -30.586 -8.509 30.494 1.00 65.12 322 ALA A O 1
ATOM 2515 N N . TYR A 1 323 ? -32.486 -8.382 29.313 1.00 68.12 323 TYR A N 1
ATOM 2516 C CA . TYR A 1 323 ? -32.674 -6.946 29.431 1.00 68.12 323 TYR A CA 1
ATOM 2517 C C . TYR A 1 323 ? -34.093 -6.642 29.894 1.00 68.12 323 TYR A C 1
ATOM 2519 O O . TYR A 1 323 ? -35.063 -7.205 29.393 1.00 68.12 323 TYR A O 1
ATOM 2527 N N . VAL A 1 324 ? -34.242 -5.716 30.831 1.00 64.69 324 VAL A N 1
ATOM 2528 C CA . VAL A 1 324 ? -35.531 -5.337 31.417 1.00 64.69 324 VAL A CA 1
ATOM 2529 C C . VAL A 1 324 ? -35.772 -3.841 31.298 1.00 64.69 324 VAL A C 1
ATOM 2531 O O . VAL A 1 324 ? -34.870 -3.033 31.464 1.00 64.69 324 VAL A O 1
ATOM 2534 N N . SER A 1 325 ? -37.015 -3.463 31.052 1.00 68.06 325 SER A N 1
ATOM 2535 C CA . SER A 1 325 ? -37.532 -2.104 31.231 1.00 68.06 325 SER A CA 1
ATOM 2536 C C . SER A 1 325 ? -38.642 -2.131 32.289 1.00 68.06 325 SER A C 1
ATOM 2538 O O . SER A 1 325 ? -38.932 -3.191 32.849 1.00 68.06 325 SER A O 1
ATOM 2540 N N . GLU A 1 326 ? -39.275 -0.987 32.576 1.00 67.06 326 GLU A N 1
ATOM 2541 C CA . GLU A 1 326 ? -40.385 -0.932 33.545 1.00 67.06 326 GLU A CA 1
ATOM 2542 C C . GLU A 1 326 ? -41.536 -1.891 33.183 1.00 67.06 326 GLU A C 1
ATOM 2544 O O . GLU A 1 326 ? -42.098 -2.520 34.078 1.00 67.06 326 GLU A O 1
ATOM 2549 N N . ASP A 1 327 ? -41.830 -2.060 31.887 1.00 68.06 327 ASP A N 1
ATOM 2550 C CA . ASP A 1 327 ? -43.015 -2.791 31.412 1.00 68.06 327 ASP A CA 1
ATOM 2551 C C . ASP A 1 327 ? -42.695 -4.033 30.555 1.00 68.06 327 ASP A C 1
ATOM 2553 O O . ASP A 1 327 ? -43.600 -4.810 30.230 1.00 68.06 327 ASP A O 1
ATOM 2557 N N . ALA A 1 328 ? -41.433 -4.239 30.160 1.00 66.88 328 ALA A N 1
ATOM 2558 C CA . ALA A 1 328 ? -41.059 -5.290 29.212 1.00 66.88 328 ALA A CA 1
ATOM 2559 C C . ALA A 1 328 ? -39.727 -5.975 29.533 1.00 66.88 328 ALA A C 1
ATOM 2561 O O . ALA A 1 328 ? -38.779 -5.336 29.985 1.00 66.88 328 ALA A O 1
ATOM 2562 N N . LEU A 1 329 ? -39.650 -7.265 29.207 1.00 67.06 329 LEU A N 1
ATOM 2563 C CA . LEU A 1 329 ? -38.426 -8.069 29.218 1.00 67.06 329 LEU A CA 1
ATOM 2564 C C . LEU A 1 329 ? -38.014 -8.382 27.773 1.00 67.06 329 LEU A C 1
ATOM 2566 O O . LEU A 1 329 ? -38.807 -8.950 27.022 1.00 67.06 329 LEU A O 1
ATOM 2570 N N . GLU A 1 330 ? -36.782 -8.054 27.405 1.00 68.00 330 GLU A N 1
ATOM 2571 C CA . GLU A 1 330 ? -36.135 -8.437 26.152 1.00 68.00 330 GLU A CA 1
ATOM 2572 C C . GLU A 1 330 ? -35.019 -9.438 26.468 1.00 68.00 330 GLU A C 1
ATOM 2574 O O . GLU A 1 330 ? -34.104 -9.153 27.231 1.00 68.00 330 GLU A O 1
ATOM 2579 N N . LEU A 1 331 ? -35.081 -10.629 25.891 1.00 62.28 331 LEU A N 1
ATOM 2580 C CA . LEU A 1 331 ? -34.039 -11.643 26.027 1.00 62.28 331 LEU A CA 1
ATOM 2581 C C . LEU A 1 331 ? -33.268 -11.697 24.715 1.00 62.28 331 LEU A C 1
ATOM 2583 O O . LEU A 1 331 ? -33.884 -11.888 23.667 1.00 62.28 331 LEU A O 1
ATOM 2587 N N . VAL A 1 332 ? -31.947 -11.556 24.765 1.00 62.19 332 VAL A N 1
ATOM 2588 C CA . VAL A 1 332 ? -31.068 -11.743 23.609 1.00 62.19 332 VAL A CA 1
ATOM 2589 C C . VAL A 1 332 ? -30.197 -12.954 23.878 1.00 62.19 332 VAL A C 1
ATOM 2591 O O . VAL A 1 332 ? -29.336 -12.950 24.752 1.00 62.19 332 VAL A O 1
ATOM 2594 N N . LEU A 1 333 ? -30.416 -14.013 23.112 1.00 58.81 333 LEU A N 1
ATOM 2595 C CA . LEU A 1 333 ? -29.528 -15.163 23.147 1.00 58.81 333 LEU A CA 1
ATOM 2596 C C . LEU A 1 333 ? -28.532 -15.070 21.994 1.00 58.81 333 LEU A C 1
ATOM 2598 O O . LEU A 1 333 ? -28.941 -14.997 20.831 1.00 58.81 333 LEU A O 1
ATOM 2602 N N . PHE A 1 334 ? -27.246 -15.131 22.333 1.00 58.31 334 PHE A N 1
ATOM 2603 C CA . PHE A 1 334 ? -26.135 -15.121 21.395 1.00 58.31 334 PHE A CA 1
ATOM 2604 C C . PHE A 1 334 ? -25.380 -16.457 21.451 1.00 58.31 334 PHE A C 1
ATOM 2606 O O . PHE A 1 334 ? -24.899 -16.880 22.498 1.00 58.31 334 PHE A O 1
ATOM 2613 N N . SER A 1 335 ? -25.275 -17.153 20.321 1.00 56.22 335 SER A N 1
ATOM 2614 C CA . SER A 1 335 ? -24.483 -18.386 20.212 1.00 56.22 335 SER A CA 1
ATOM 2615 C C . SER A 1 335 ? -23.081 -18.036 19.724 1.00 56.22 335 SER A C 1
ATOM 2617 O O . SER A 1 335 ? -22.941 -17.530 18.615 1.00 56.22 335 SER A O 1
ATOM 2619 N N . SER A 1 336 ? -22.053 -18.306 20.528 1.00 49.06 336 SER A N 1
ATOM 2620 C CA . SER A 1 336 ? -20.664 -17.909 20.253 1.00 49.06 336 SER A CA 1
ATOM 2621 C C . SER A 1 336 ? -19.702 -19.070 19.990 1.00 49.06 336 SER A C 1
ATOM 2623 O O . SER A 1 336 ? -18.534 -18.811 19.717 1.00 49.06 336 SER A O 1
ATOM 2625 N N . GLY A 1 337 ? -20.131 -20.336 20.049 1.00 45.56 337 GLY A N 1
ATOM 2626 C CA . GLY A 1 337 ? -19.198 -21.455 19.877 1.00 45.56 337 GLY A CA 1
ATOM 2627 C C . GLY A 1 337 ? -19.698 -22.646 19.086 1.00 45.56 337 GLY A C 1
ATOM 2628 O O . GLY A 1 337 ? -20.836 -22.723 18.625 1.00 45.56 337 GLY A O 1
ATOM 2629 N N . GLU A 1 338 ? -18.751 -23.556 18.882 1.00 39.41 338 GLU A N 1
ATOM 2630 C CA . GLU A 1 338 ? -18.867 -24.676 17.964 1.00 39.41 338 GLU A CA 1
ATOM 2631 C C . GLU A 1 338 ? -19.633 -25.845 18.595 1.00 39.41 338 GLU A C 1
ATOM 2633 O O . GLU A 1 338 ? -19.210 -26.445 19.585 1.00 39.41 338 GLU A O 1
ATOM 2638 N N . GLY A 1 339 ? -20.749 -26.221 17.969 1.00 42.34 339 GLY A N 1
ATOM 2639 C CA . GLY A 1 339 ? -21.469 -27.458 18.263 1.00 42.34 339 GLY A CA 1
ATOM 2640 C C . GLY A 1 339 ? -22.947 -27.262 18.583 1.00 42.34 339 GLY A C 1
ATOM 2641 O O . GLY A 1 339 ? -23.358 -26.338 19.273 1.00 42.34 339 GLY A O 1
ATOM 2642 N N . SER A 1 340 ? -23.771 -28.196 18.107 1.00 42.34 340 SER A N 1
ATOM 2643 C CA . SER A 1 340 ? -25.191 -28.258 18.445 1.00 42.34 340 SER A CA 1
ATOM 2644 C C . SER A 1 340 ? -25.376 -28.705 19.901 1.00 42.34 340 SER A C 1
ATOM 2646 O O . SER A 1 340 ? -25.077 -29.862 20.224 1.00 42.34 340 SER A O 1
ATOM 2648 N N . ARG A 1 341 ? -25.916 -27.847 20.773 1.00 45.81 341 ARG A N 1
ATOM 2649 C CA . ARG A 1 341 ? -26.433 -28.268 22.086 1.00 45.81 341 ARG A CA 1
ATOM 2650 C C . ARG A 1 341 ? -27.828 -27.702 22.321 1.00 45.81 341 ARG A C 1
ATOM 2652 O O . ARG A 1 341 ? -28.071 -26.520 22.128 1.00 45.81 341 ARG A O 1
ATOM 2659 N N . ASN A 1 342 ? -28.728 -28.547 22.817 1.00 48.12 342 ASN A N 1
ATOM 2660 C CA . ASN A 1 342 ? -30.021 -28.097 23.319 1.00 48.12 342 ASN A CA 1
ATOM 2661 C C . ASN A 1 342 ? -29.818 -27.465 24.702 1.00 48.12 342 ASN A C 1
ATOM 2663 O O . ASN A 1 342 ? -29.410 -28.160 25.632 1.00 48.12 342 ASN A O 1
ATOM 2667 N N . VAL A 1 343 ? -30.100 -26.168 24.828 1.00 48.91 343 VAL A N 1
ATOM 2668 C CA . VAL A 1 343 ? -30.076 -25.441 26.105 1.00 48.91 343 VAL A CA 1
ATOM 2669 C C . VAL A 1 343 ? -31.508 -25.152 26.528 1.00 48.91 343 VAL A C 1
ATOM 2671 O O . VAL A 1 343 ? -32.158 -24.283 25.959 1.00 48.91 343 VAL A O 1
ATOM 2674 N N . GLU A 1 344 ? -31.989 -25.875 27.535 1.00 50.78 344 GLU A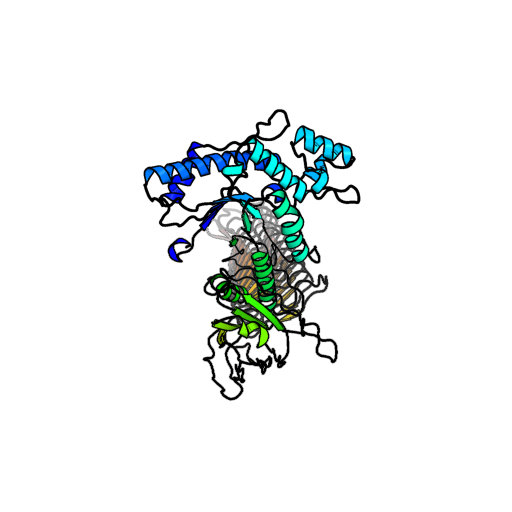 N 1
ATOM 2675 C CA . GLU A 1 344 ? -33.332 -25.704 28.086 1.00 50.78 344 GLU A CA 1
ATOM 2676 C C . GLU A 1 344 ? -33.301 -24.656 29.215 1.00 50.78 344 GLU A C 1
ATOM 2678 O O . GLU A 1 344 ? -32.672 -24.867 30.251 1.00 50.78 344 GLU A O 1
ATOM 2683 N N . LEU A 1 345 ? -33.952 -23.506 29.008 1.00 54.09 345 LEU A N 1
ATOM 2684 C CA . LEU A 1 345 ? -33.967 -22.376 29.950 1.00 54.09 345 LEU A CA 1
ATOM 2685 C C . LEU A 1 345 ? -35.363 -22.176 30.534 1.00 54.09 345 LEU A C 1
ATOM 2687 O O . LEU A 1 345 ? -36.237 -21.685 29.832 1.00 54.09 345 LEU A O 1
ATOM 2691 N N . ASP A 1 346 ? -35.573 -22.489 31.814 1.00 57.31 346 ASP A N 1
ATOM 2692 C CA . ASP A 1 346 ? -36.841 -22.184 32.489 1.00 57.31 346 ASP A CA 1
ATOM 2693 C C . ASP A 1 346 ? -36.886 -20.717 32.948 1.00 57.31 346 ASP A C 1
ATOM 2695 O O . ASP A 1 346 ? -36.279 -20.330 33.947 1.00 57.31 346 ASP A O 1
ATOM 2699 N N . LEU A 1 347 ? -37.642 -19.895 32.218 1.00 58.44 347 LEU A N 1
ATOM 2700 C CA . LEU A 1 347 ? -37.806 -18.461 32.488 1.00 58.44 347 LEU A CA 1
ATOM 2701 C C . LEU A 1 347 ? -39.123 -18.116 33.201 1.00 58.44 347 LEU A C 1
ATOM 2703 O O . LEU A 1 347 ? -39.448 -16.938 33.372 1.00 58.44 347 LEU A O 1
ATOM 2707 N N . SER A 1 348 ? -39.881 -19.122 33.651 1.00 60.12 348 SER A N 1
ATOM 2708 C CA . SER A 1 348 ? -41.241 -18.957 34.188 1.00 60.12 348 SER A CA 1
ATOM 2709 C C . SER A 1 348 ? -41.314 -17.956 35.348 1.00 60.12 348 SER A C 1
ATOM 2711 O O . SER A 1 348 ? -42.268 -17.185 35.459 1.00 60.12 348 SER A O 1
ATOM 2713 N N . ALA A 1 349 ? -40.301 -17.951 36.222 1.00 61.47 349 ALA A N 1
ATOM 2714 C CA . ALA A 1 349 ? -40.244 -17.058 37.378 1.00 61.47 349 ALA A CA 1
ATOM 2715 C C . ALA A 1 349 ? -40.058 -15.586 36.975 1.00 61.47 349 ALA A C 1
ATOM 2717 O O . ALA A 1 349 ? -40.703 -14.708 37.549 1.00 61.47 349 ALA A O 1
ATOM 2718 N N . ILE A 1 350 ? -39.225 -15.318 35.966 1.00 59.88 350 ILE A N 1
ATOM 2719 C CA . ILE A 1 350 ? -38.920 -13.962 35.491 1.00 59.88 350 ILE A CA 1
ATOM 2720 C C . ILE A 1 350 ? -40.102 -13.419 34.682 1.00 59.88 350 ILE A C 1
ATOM 2722 O O . ILE A 1 350 ? -40.589 -12.326 34.965 1.00 59.88 350 ILE A O 1
ATOM 2726 N N . LEU A 1 351 ? -40.630 -14.220 33.748 1.00 59.53 351 LEU A N 1
ATOM 2727 C CA . LEU A 1 351 ? -41.757 -13.850 32.880 1.00 59.53 351 LEU A CA 1
ATOM 2728 C C . LEU A 1 351 ? -43.051 -13.553 33.650 1.00 59.53 351 LEU A C 1
ATOM 2730 O O . LEU A 1 351 ? -43.919 -12.848 33.145 1.00 59.53 351 LEU A O 1
ATOM 2734 N N . SER A 1 352 ? -43.194 -14.063 34.877 1.00 64.56 352 SER A N 1
ATOM 2735 C CA . SER A 1 352 ? -44.372 -13.797 35.713 1.00 64.56 352 SER A CA 1
ATOM 2736 C C . SER A 1 352 ? -44.496 -12.340 36.187 1.00 64.56 352 SER A C 1
ATOM 2738 O O . SER A 1 352 ? -45.577 -11.929 36.614 1.00 64.56 352 SER A O 1
ATOM 2740 N N . ASN A 1 353 ? -43.412 -11.558 36.092 1.00 65.44 353 ASN A N 1
ATOM 2741 C CA . ASN A 1 353 ? -43.359 -10.162 36.531 1.00 65.44 353 ASN A CA 1
ATOM 2742 C C . ASN A 1 353 ? -43.626 -9.140 35.414 1.00 65.44 353 ASN A C 1
ATOM 2744 O O . ASN A 1 353 ? -43.729 -7.956 35.723 1.00 65.44 353 ASN A O 1
ATOM 2748 N N . TYR A 1 354 ? -43.742 -9.567 34.151 1.00 65.62 354 TYR A N 1
ATOM 2749 C CA . TYR A 1 354 ? -43.843 -8.663 33.000 1.00 65.62 354 TYR A CA 1
ATOM 2750 C C . TYR A 1 354 ? -45.071 -8.980 32.137 1.00 65.62 354 TYR A C 1
ATOM 2752 O O . TYR A 1 354 ? -45.411 -10.141 31.902 1.00 65.62 354 TYR A O 1
ATOM 2760 N N . ASP A 1 355 ? -45.751 -7.936 31.657 1.00 56.03 355 ASP A N 1
ATOM 2761 C CA . ASP A 1 355 ? -46.980 -8.067 30.857 1.00 56.03 355 ASP A CA 1
ATOM 2762 C C . ASP A 1 355 ? -46.695 -8.396 29.383 1.00 56.03 355 ASP A C 1
ATOM 2764 O O . ASP A 1 355 ? -47.520 -9.016 28.705 1.00 56.03 355 ASP A O 1
ATOM 2768 N N . ALA A 1 356 ? -45.515 -8.012 28.893 1.00 55.72 356 ALA A N 1
ATOM 2769 C CA . ALA A 1 356 ? -45.006 -8.361 27.578 1.00 55.72 356 ALA A CA 1
ATOM 2770 C C . ALA A 1 356 ? -43.535 -8.759 27.692 1.00 55.72 356 ALA A C 1
ATOM 2772 O O . ALA A 1 356 ? -42.723 -8.073 28.313 1.00 55.72 356 ALA A O 1
ATOM 2773 N N . SER A 1 357 ? -43.175 -9.883 27.093 1.00 59.53 357 SER A N 1
ATOM 2774 C CA . SER A 1 357 ? -41.786 -10.322 27.040 1.00 59.53 357 SER A CA 1
ATOM 2775 C C . SER A 1 357 ? -41.464 -10.764 25.627 1.00 59.53 357 SER A C 1
ATOM 2777 O O . SER A 1 357 ? -42.335 -11.279 24.927 1.00 59.53 357 SER A O 1
ATOM 2779 N N . ARG A 1 358 ? -40.240 -10.528 25.175 1.00 59.44 358 ARG A N 1
ATOM 2780 C CA . ARG A 1 358 ? -39.792 -10.898 23.838 1.00 59.44 358 ARG A CA 1
ATOM 2781 C C . ARG A 1 358 ? -38.446 -11.594 23.939 1.00 59.44 358 ARG A C 1
ATOM 2783 O O . ARG A 1 358 ? -37.564 -11.136 24.653 1.00 59.44 358 ARG A O 1
ATOM 2790 N N . ALA A 1 359 ? -38.305 -12.714 23.245 1.00 55.88 359 ALA A N 1
ATOM 2791 C CA . ALA A 1 359 ? -37.042 -13.421 23.116 1.00 55.88 359 ALA A CA 1
ATOM 2792 C C . ALA A 1 359 ? -36.556 -13.329 21.679 1.00 55.88 359 ALA A C 1
ATOM 2794 O O . ALA A 1 359 ? -37.262 -13.738 20.760 1.00 55.88 359 ALA A O 1
ATOM 2795 N N . THR A 1 360 ? -35.358 -12.792 21.505 1.00 53.00 360 THR A N 1
ATOM 2796 C CA . THR A 1 360 ? -34.676 -12.647 20.229 1.00 53.00 360 THR A CA 1
ATOM 2797 C C . THR A 1 360 ? -33.460 -13.564 20.235 1.00 53.00 360 THR A C 1
ATOM 2799 O O . THR A 1 360 ? -32.570 -13.438 21.074 1.00 53.00 360 THR A O 1
ATOM 2802 N N . SER A 1 361 ? -33.429 -14.512 19.304 1.00 54.34 361 SER A N 1
ATOM 2803 C CA .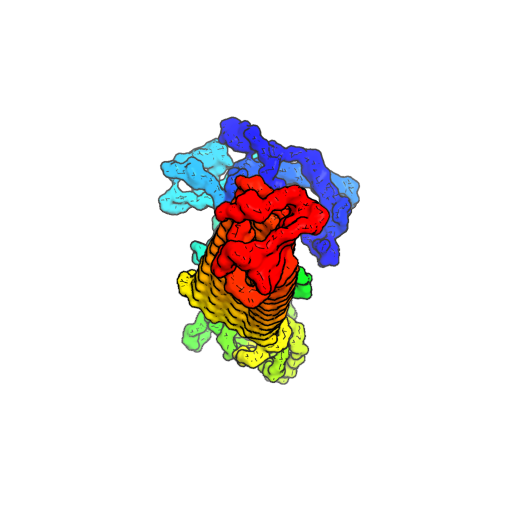 SER A 1 361 ? -32.223 -15.289 19.029 1.00 54.34 361 SER A CA 1
ATOM 2804 C C . SER A 1 361 ? -31.477 -14.631 17.878 1.00 54.34 361 SER A C 1
ATOM 2806 O O . SER A 1 361 ? -32.079 -14.353 16.837 1.00 54.34 361 SER A O 1
ATOM 2808 N N . LEU A 1 362 ? -30.188 -14.368 18.089 1.00 52.81 362 LEU A N 1
ATOM 2809 C CA . LEU A 1 362 ? -29.263 -13.933 17.050 1.00 52.81 362 LEU A CA 1
ATOM 2810 C C . LEU A 1 362 ? -28.423 -15.145 16.645 1.00 52.81 362 LEU A C 1
ATOM 2812 O O . LEU A 1 362 ? -27.686 -15.695 17.465 1.00 52.81 362 LEU A O 1
ATOM 2816 N N . ALA A 1 363 ? -28.572 -15.583 15.397 1.00 48.25 363 ALA A N 1
ATOM 2817 C CA . ALA A 1 363 ? -27.830 -16.703 14.833 1.00 48.25 363 ALA A CA 1
ATOM 2818 C C . ALA A 1 363 ? -27.338 -16.333 13.431 1.00 48.25 363 ALA A C 1
ATOM 2820 O O . ALA A 1 363 ? -28.066 -15.726 12.648 1.00 48.25 363 ALA A O 1
ATOM 2821 N N . TYR A 1 364 ? -26.096 -16.695 13.115 1.00 40.38 364 TYR A N 1
ATOM 2822 C CA . TYR A 1 364 ? -25.541 -16.511 11.779 1.00 40.38 364 TYR A CA 1
ATOM 2823 C C . TYR A 1 36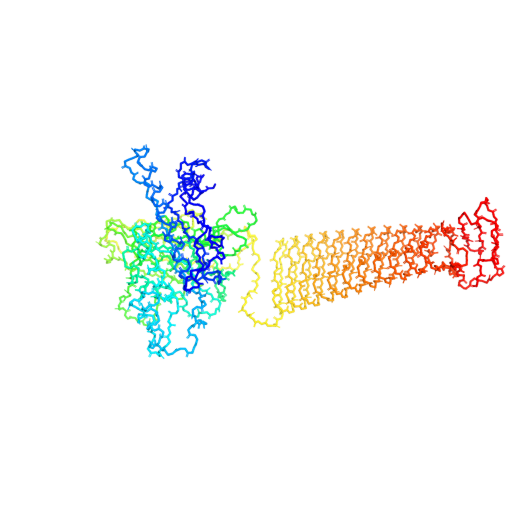4 ? -26.088 -17.585 10.823 1.00 40.38 364 TYR A C 1
ATOM 2825 O O . TYR A 1 364 ? -25.990 -18.780 11.108 1.00 40.38 364 TYR A O 1
ATOM 2833 N N . LEU A 1 365 ? -26.666 -17.159 9.695 1.00 39.88 365 LEU A N 1
ATOM 2834 C CA . LEU A 1 365 ? -27.172 -18.021 8.623 1.00 39.88 365 LEU A CA 1
ATOM 2835 C C . LEU A 1 365 ? -26.441 -17.697 7.307 1.00 39.88 365 LEU A C 1
ATOM 2837 O O . LEU A 1 365 ? -26.813 -16.735 6.635 1.00 39.88 365 LEU A O 1
ATOM 2841 N N . PRO A 1 366 ? -25.429 -18.476 6.895 1.00 31.06 366 PRO A N 1
ATOM 2842 C CA . PRO A 1 366 ? -24.922 -18.414 5.530 1.00 31.06 366 PRO A CA 1
ATOM 2843 C C . PRO A 1 366 ? -25.811 -19.275 4.605 1.00 31.06 366 PRO A C 1
ATOM 2845 O O . PRO A 1 366 ? -26.000 -20.468 4.846 1.00 31.06 366 PRO A O 1
ATOM 2848 N N . GLY A 1 367 ? -26.387 -18.687 3.549 1.00 28.31 367 GLY A N 1
ATOM 2849 C CA . GLY A 1 367 ? -27.087 -19.406 2.464 1.00 28.31 367 GLY A CA 1
ATOM 2850 C C . GLY A 1 367 ? -26.166 -19.606 1.249 1.00 28.31 367 GLY A C 1
ATOM 2851 O O . GLY A 1 367 ? -25.330 -18.754 1.000 1.00 28.31 367 GLY A O 1
ATOM 2852 N N . GLU A 1 368 ? -26.221 -20.661 0.429 1.00 27.94 368 GLU A N 1
ATOM 2853 C CA . GLU A 1 368 ? -27.140 -21.799 0.317 1.00 27.94 368 GLU A CA 1
ATOM 2854 C C . GLU A 1 368 ? -26.406 -23.077 -0.142 1.00 27.94 368 GLU A C 1
ATOM 2856 O O . GLU A 1 368 ? -25.724 -23.094 -1.163 1.00 27.94 368 GLU A O 1
ATOM 2861 N N . ALA A 1 369 ? -26.662 -24.192 0.544 1.00 23.06 369 ALA A N 1
ATOM 2862 C CA . ALA A 1 369 ? -27.253 -25.386 -0.063 1.00 23.06 369 ALA A CA 1
ATOM 2863 C C . ALA A 1 369 ? -27.955 -26.195 1.036 1.00 23.06 369 ALA A C 1
ATOM 2865 O O . ALA A 1 369 ? -27.382 -27.092 1.624 1.00 23.06 369 ALA A O 1
ATOM 2866 N N . ILE A 1 370 ? -29.215 -25.869 1.313 1.00 33.72 370 ILE A N 1
ATOM 2867 C CA . ILE A 1 370 ? -30.222 -26.773 1.900 1.00 33.72 370 ILE A CA 1
ATOM 2868 C C . ILE A 1 370 ? -29.640 -27.890 2.800 1.00 33.72 370 ILE A C 1
ATOM 2870 O O . ILE A 1 370 ? -29.479 -29.041 2.384 1.00 33.72 370 ILE A O 1
ATOM 2874 N N . GLY A 1 371 ? -29.361 -27.534 4.050 1.00 25.22 371 GLY A N 1
ATOM 2875 C CA . GLY A 1 371 ? -29.245 -28.452 5.177 1.00 25.22 371 GLY A CA 1
ATOM 2876 C C . GLY A 1 371 ? -30.019 -27.833 6.334 1.00 25.22 371 GLY A C 1
ATOM 2877 O O . GLY A 1 371 ? -29.727 -26.702 6.701 1.00 25.22 371 GLY A O 1
ATOM 2878 N N . ASP A 1 372 ? -31.048 -28.525 6.823 1.00 26.61 372 ASP A N 1
ATOM 2879 C CA . ASP A 1 372 ? -31.989 -28.066 7.855 1.00 26.61 372 ASP A CA 1
ATOM 2880 C C . ASP A 1 372 ? -31.297 -27.333 9.024 1.00 26.61 372 ASP A C 1
ATOM 2882 O O . ASP A 1 372 ? -30.704 -27.969 9.893 1.00 26.61 372 ASP A O 1
ATOM 2886 N N . SER A 1 373 ? -31.421 -26.006 9.090 1.00 29.00 373 SER A N 1
ATOM 2887 C CA . SER A 1 373 ? -31.250 -25.239 10.326 1.00 29.00 373 SER A CA 1
ATOM 2888 C C . SER A 1 373 ? -32.601 -24.641 10.710 1.00 29.00 373 SER A C 1
ATOM 2890 O O . SER A 1 373 ? -33.012 -23.570 10.271 1.00 29.00 373 SER A O 1
ATOM 2892 N N . SER A 1 374 ? -33.349 -25.378 11.527 1.00 29.00 374 SER A N 1
ATOM 2893 C CA . SER A 1 374 ? -34.546 -24.858 12.177 1.00 29.00 374 SER A CA 1
ATOM 2894 C C . SER A 1 374 ? -34.178 -24.373 13.576 1.00 29.00 374 SER A C 1
ATOM 2896 O O . SER A 1 374 ? -34.042 -25.183 14.491 1.00 29.00 374 SER A O 1
ATOM 2898 N N . ALA A 1 375 ? -34.090 -23.058 13.788 1.00 29.33 375 ALA A N 1
ATOM 2899 C CA . ALA A 1 375 ? -34.308 -22.517 15.127 1.00 29.33 375 ALA A CA 1
ATOM 2900 C C . ALA A 1 375 ? -35.809 -22.649 15.432 1.00 29.33 375 ALA A C 1
ATOM 2902 O O . ALA A 1 375 ? -36.607 -21.758 15.147 1.00 29.33 375 ALA A O 1
ATOM 2903 N N . SER A 1 376 ? -36.233 -23.808 15.936 1.00 29.06 376 SER A N 1
ATOM 2904 C CA . SER A 1 376 ? -37.623 -24.004 16.332 1.00 29.06 376 SER A CA 1
ATOM 2905 C C . SER A 1 376 ? -37.851 -23.401 17.717 1.00 29.06 376 SER A C 1
ATOM 2907 O O . SER A 1 376 ? -37.432 -23.973 18.723 1.00 29.06 376 SER A O 1
ATOM 2909 N N . PHE A 1 377 ? -38.585 -22.291 17.793 1.00 26.64 377 PHE A N 1
ATOM 2910 C CA . PHE A 1 377 ? -39.243 -21.892 19.037 1.00 26.64 377 PHE A CA 1
ATOM 2911 C C . PHE A 1 377 ? -40.437 -22.816 19.257 1.00 26.64 377 PHE A C 1
ATOM 2913 O O . PHE A 1 377 ? -41.566 -22.561 18.835 1.00 26.64 377 PHE A O 1
ATOM 2920 N N . GLY A 1 378 ? -40.166 -23.954 19.882 1.00 25.70 378 GLY A N 1
ATOM 2921 C CA . GLY A 1 378 ? -41.201 -24.896 20.251 1.00 25.70 378 GLY A CA 1
ATOM 2922 C C . GLY A 1 378 ? -41.948 -24.409 21.485 1.00 25.70 378 GLY A C 1
ATOM 2923 O O . GLY A 1 378 ? -41.530 -24.669 22.609 1.00 25.70 378 GLY A O 1
ATOM 2924 N N . ARG A 1 379 ? -43.153 -23.851 21.299 1.00 27.59 379 ARG A N 1
ATOM 2925 C CA . ARG A 1 379 ? -44.234 -24.185 22.243 1.00 27.59 379 ARG A CA 1
ATOM 2926 C C . ARG A 1 379 ? -44.295 -25.710 22.283 1.00 27.59 379 ARG A C 1
ATOM 2928 O O . ARG A 1 379 ? -44.117 -26.341 21.243 1.00 27.59 379 ARG A O 1
ATOM 2935 N N . SER A 1 380 ? -44.622 -26.318 23.417 1.00 28.69 380 SER A N 1
ATOM 2936 C CA . SER A 1 380 ? -44.732 -27.782 23.558 1.00 28.69 380 SER A CA 1
ATOM 2937 C C . SER A 1 380 ? -45.805 -28.458 22.666 1.00 28.69 380 SER A C 1
ATOM 2939 O O . SER A 1 380 ? -46.239 -29.571 22.954 1.00 28.69 380 SER A O 1
ATOM 2941 N N . SER A 1 381 ? -46.250 -27.826 21.569 1.00 27.22 381 SER A N 1
ATOM 2942 C CA . SER A 1 381 ? -47.061 -28.448 20.519 1.00 27.22 381 SER A CA 1
ATOM 2943 C C . SER A 1 381 ? -47.082 -27.771 19.127 1.00 27.22 381 SER A C 1
ATOM 2945 O O . SER A 1 381 ? -47.829 -28.265 18.285 1.00 27.22 381 SER A O 1
ATOM 2947 N N . GLU A 1 382 ? -46.304 -26.724 18.804 1.00 28.39 382 GLU A N 1
ATOM 2948 C CA . GLU A 1 382 ? -46.390 -26.087 17.465 1.00 28.39 382 GLU A CA 1
ATOM 2949 C C . GLU A 1 382 ? -45.020 -25.731 16.864 1.00 28.39 382 GLU A C 1
ATOM 2951 O O . GLU A 1 382 ? -44.278 -24.921 17.409 1.00 28.39 382 GLU A O 1
ATOM 2956 N N . SER A 1 383 ? -44.707 -26.342 15.715 1.00 27.02 383 SER A N 1
ATOM 2957 C CA . SER A 1 383 ? -43.549 -26.054 14.861 1.00 27.02 383 SER A CA 1
ATOM 2958 C C . SER A 1 383 ? -43.929 -25.005 13.805 1.00 27.02 383 SER A C 1
ATOM 2960 O O . SER A 1 383 ? -44.624 -25.330 12.836 1.00 27.02 383 SER A O 1
ATOM 2962 N N . GLY A 1 384 ? -43.506 -23.756 13.991 1.00 30.42 384 GLY A N 1
ATOM 2963 C CA . GLY A 1 384 ? -43.598 -22.700 12.979 1.00 30.42 384 GLY A CA 1
ATOM 2964 C C . GLY A 1 384 ? -42.230 -22.459 12.345 1.00 30.42 384 GLY A C 1
ATOM 2965 O O . GLY A 1 384 ? -41.264 -22.236 13.064 1.00 30.42 384 GLY A O 1
ATOM 2966 N N . TRP A 1 385 ? -42.152 -22.537 11.018 1.00 27.55 385 TRP A N 1
ATOM 2967 C CA . TRP A 1 385 ? -40.939 -22.283 10.234 1.00 27.55 385 TRP A CA 1
ATOM 2968 C C . TRP A 1 385 ? -40.864 -20.792 9.871 1.00 27.55 385 TRP A C 1
ATOM 2970 O O . TRP A 1 385 ? -41.887 -20.228 9.474 1.00 27.55 385 TRP A O 1
ATOM 2980 N N . SER A 1 386 ? -39.692 -20.164 9.990 1.00 32.16 386 SER A N 1
ATOM 2981 C CA . SER A 1 386 ? -39.423 -18.801 9.501 1.00 32.16 386 SER A CA 1
ATOM 2982 C C . SER A 1 386 ? -38.695 -18.814 8.152 1.00 32.16 386 SER A C 1
ATOM 2984 O O . SER A 1 386 ? -38.114 -19.828 7.764 1.00 32.16 386 SER A O 1
ATOM 2986 N N . ASP A 1 387 ? -38.765 -17.689 7.431 1.00 27.94 387 ASP A N 1
ATOM 2987 C CA . ASP A 1 387 ? -38.121 -17.500 6.125 1.00 27.94 387 ASP A CA 1
ATOM 2988 C C . ASP A 1 387 ? -36.580 -17.414 6.271 1.00 27.94 387 ASP A C 1
ATOM 2990 O O . ASP A 1 387 ? -36.106 -16.789 7.221 1.00 27.94 387 ASP A O 1
ATOM 2994 N N . PRO A 1 388 ? -35.773 -17.977 5.348 1.00 30.78 388 PRO A N 1
ATOM 2995 C CA . PRO A 1 388 ? -34.309 -18.104 5.484 1.00 30.78 388 PRO A CA 1
ATOM 2996 C C . PRO A 1 388 ? -33.484 -16.808 5.322 1.00 30.78 388 PRO A C 1
ATOM 2998 O O . PRO A 1 388 ? -32.308 -16.879 4.979 1.00 30.78 388 PRO A O 1
ATOM 3001 N N . GLY A 1 389 ? -34.079 -15.627 5.507 1.00 28.42 389 GL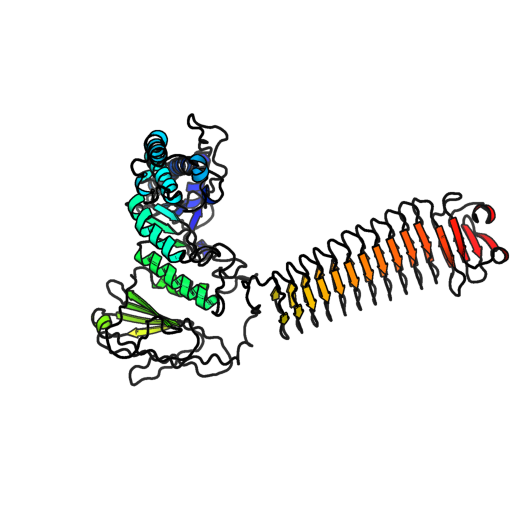Y A N 1
ATOM 3002 C CA . GLY A 1 389 ? -33.447 -14.331 5.209 1.00 28.42 389 GLY A CA 1
ATOM 3003 C C . GLY A 1 389 ? -33.243 -13.391 6.400 1.00 28.42 389 GLY A C 1
ATOM 3004 O O . GLY A 1 389 ? -32.663 -12.324 6.211 1.00 28.42 389 GLY A O 1
ATOM 3005 N N . ASP A 1 390 ? -33.709 -13.752 7.597 1.00 38.72 390 ASP A N 1
ATOM 3006 C CA . ASP A 1 390 ? -33.681 -12.867 8.767 1.00 38.72 390 ASP A CA 1
ATOM 3007 C C . ASP A 1 390 ? -32.544 -13.234 9.738 1.00 38.72 390 ASP A C 1
ATOM 3009 O O . ASP A 1 390 ? -32.435 -14.366 10.205 1.00 38.72 390 ASP A O 1
ATOM 3013 N N . LEU A 1 391 ? -31.714 -12.237 10.070 1.00 42.69 391 LEU A N 1
ATOM 3014 C CA . LEU A 1 391 ? -30.585 -12.315 11.019 1.00 42.69 391 LEU A CA 1
ATOM 3015 C C . LEU A 1 391 ? -31.028 -12.514 12.481 1.00 42.69 391 LEU A C 1
ATOM 3017 O O . LEU A 1 391 ? -30.212 -12.813 13.355 1.00 42.69 391 LEU A O 1
ATOM 3021 N N . SER A 1 392 ? -32.317 -12.312 12.759 1.00 46.56 392 SER A N 1
ATOM 3022 C CA . SER A 1 392 ? -32.896 -12.450 14.085 1.00 46.56 392 SER A CA 1
ATOM 3023 C C . SER A 1 392 ? -34.272 -13.096 14.031 1.00 46.56 392 SER A C 1
ATOM 3025 O O . SER A 1 392 ? -35.087 -12.839 13.146 1.00 46.56 392 SER A O 1
ATOM 3027 N N . VAL A 1 393 ? -34.546 -13.937 15.024 1.00 47.47 393 VAL A N 1
ATOM 3028 C CA . VAL A 1 393 ? -35.867 -14.529 15.223 1.00 47.47 393 VAL A CA 1
ATOM 3029 C C . VAL A 1 393 ? -36.399 -14.035 16.561 1.00 47.47 393 VAL A C 1
ATOM 3031 O O . VAL A 1 393 ? -35.924 -14.452 17.617 1.00 47.47 393 VAL A O 1
ATOM 3034 N N . SER A 1 394 ? -37.388 -13.138 16.519 1.00 49.81 394 SER A N 1
ATOM 3035 C CA . SER A 1 394 ? -38.034 -12.578 17.711 1.00 49.81 394 SER A CA 1
ATOM 3036 C C . SER A 1 394 ? -39.385 -13.244 17.987 1.00 49.81 394 SER A C 1
ATOM 3038 O O . SER A 1 394 ? -40.264 -13.274 17.128 1.00 49.81 394 SER A O 1
ATOM 3040 N N . HIS A 1 395 ? -39.582 -13.724 19.213 1.00 54.31 395 HIS A N 1
ATOM 3041 C CA . HIS A 1 395 ? -40.824 -14.331 19.690 1.00 54.31 395 HIS A CA 1
ATOM 3042 C C . HIS A 1 395 ? -41.411 -13.542 20.852 1.00 54.31 395 HIS A C 1
ATOM 3044 O O . HIS A 1 395 ? -40.714 -13.244 21.816 1.00 54.31 395 HIS A O 1
ATOM 3050 N N . MET A 1 396 ? -42.710 -13.249 20.788 1.00 55.25 396 MET A N 1
ATOM 3051 C CA . MET A 1 396 ? -43.449 -12.687 21.920 1.00 55.25 396 MET A CA 1
ATOM 3052 C C . MET A 1 396 ? -43.815 -13.807 22.899 1.00 55.25 396 MET A C 1
ATOM 3054 O O . MET A 1 396 ? -44.507 -14.757 22.536 1.00 55.25 396 MET A O 1
ATOM 3058 N N . LEU A 1 397 ? -43.367 -13.673 24.139 1.00 56.09 397 LEU A N 1
ATOM 3059 C CA . LEU A 1 397 ? -43.646 -14.561 25.259 1.00 56.09 397 LEU A CA 1
ATOM 3060 C C . LEU A 1 397 ? -44.804 -13.988 26.088 1.00 56.09 397 LEU A C 1
ATOM 3062 O O . LEU A 1 397 ? -44.875 -12.780 26.328 1.00 56.09 397 LEU A O 1
ATOM 3066 N N . MET A 1 398 ? -45.730 -14.853 26.508 1.00 53.22 398 MET A N 1
ATOM 3067 C CA . MET A 1 398 ? -46.875 -14.465 27.338 1.00 53.22 398 MET A CA 1
ATOM 3068 C C . MET A 1 398 ? -46.614 -14.754 28.821 1.00 53.22 398 MET A C 1
ATOM 3070 O O . MET A 1 398 ? -45.926 -15.711 29.174 1.00 53.22 398 MET A O 1
ATOM 3074 N N . ASN A 1 399 ? -47.215 -13.940 29.691 1.00 47.91 399 ASN A N 1
ATOM 3075 C CA . ASN A 1 399 ? -47.114 -14.074 31.144 1.00 47.91 399 ASN A CA 1
ATOM 3076 C C . ASN A 1 399 ? -47.579 -15.472 31.625 1.00 47.91 399 ASN A C 1
ATOM 3078 O O . ASN A 1 399 ? -48.686 -15.916 31.304 1.00 47.91 399 ASN A O 1
ATOM 3082 N N . GLY A 1 400 ? -46.736 -16.145 32.420 1.00 46.44 400 GLY A N 1
ATOM 3083 C CA . GLY A 1 400 ? -47.040 -17.416 33.089 1.00 46.44 400 GLY A CA 1
ATOM 3084 C C . GLY A 1 400 ? -46.720 -18.689 32.296 1.00 46.44 400 GLY A C 1
ATOM 3085 O O . GLY A 1 400 ? -47.115 -19.775 32.728 1.00 46.44 400 GLY A O 1
ATOM 3086 N N . GLU A 1 401 ? -46.032 -18.584 31.155 1.00 48.22 401 GLU A N 1
ATOM 3087 C CA . GLU A 1 401 ? -45.639 -19.737 30.339 1.00 48.22 401 GLU A CA 1
ATOM 3088 C C . GLU A 1 401 ? -44.253 -20.280 30.724 1.00 48.22 401 GLU A C 1
ATOM 3090 O O . GLU A 1 401 ? -43.297 -19.524 30.889 1.00 48.22 401 GLU A O 1
ATOM 3095 N N . ALA A 1 402 ? -44.145 -21.610 30.820 1.00 44.66 402 ALA A N 1
ATOM 3096 C CA . ALA A 1 402 ? -42.855 -22.290 30.801 1.00 44.66 402 ALA A CA 1
ATOM 3097 C C . ALA A 1 402 ? -42.336 -22.270 29.363 1.00 44.66 402 ALA A C 1
ATOM 3099 O O . ALA A 1 402 ? -42.874 -22.954 28.485 1.00 44.66 402 ALA A O 1
ATOM 3100 N N . VAL A 1 403 ? -41.346 -21.419 29.121 1.00 45.97 403 VAL A N 1
ATOM 3101 C CA . VAL A 1 403 ? -40.693 -21.269 27.822 1.00 45.97 403 VAL A CA 1
ATOM 3102 C C . VAL A 1 403 ? -39.507 -22.211 27.810 1.00 45.97 403 VAL A C 1
ATOM 3104 O O . VAL A 1 403 ? -38.664 -22.120 28.686 1.00 45.97 403 VAL A O 1
ATOM 3107 N N . PHE A 1 404 ? -39.452 -23.111 26.834 1.00 45.59 404 PHE A N 1
ATOM 3108 C CA . PHE A 1 404 ? -38.310 -23.989 26.621 1.00 45.59 404 PHE A CA 1
ATOM 3109 C C . PHE A 1 404 ? -37.696 -23.630 25.279 1.00 45.59 404 PHE A C 1
ATOM 3111 O O . PHE A 1 404 ? -38.358 -23.702 24.243 1.00 45.59 404 PHE A O 1
ATOM 3118 N N . LEU A 1 405 ? -36.445 -23.195 25.309 1.00 44.97 405 LEU A N 1
ATOM 3119 C CA . LEU A 1 405 ? -35.678 -22.940 24.102 1.00 44.97 405 LEU A CA 1
ATOM 3120 C C . LEU A 1 405 ? -34.952 -24.241 23.733 1.00 44.97 405 LEU A C 1
ATOM 3122 O O . LEU A 1 405 ? -34.434 -24.932 24.602 1.00 44.97 405 LEU A O 1
ATOM 3126 N N . SER A 1 406 ? -34.994 -24.634 22.463 1.00 41.12 406 SER A N 1
ATOM 3127 C CA . SER A 1 406 ? -34.276 -25.807 21.957 1.00 41.12 406 SER A CA 1
ATOM 3128 C C . SER A 1 406 ? -33.523 -25.390 20.711 1.00 41.12 406 SER A C 1
ATOM 3130 O O . SER A 1 406 ? -34.113 -24.821 19.793 1.00 41.12 406 SER A O 1
ATOM 3132 N N . PHE A 1 407 ? -32.230 -25.694 20.681 1.00 43.06 407 PHE A N 1
ATOM 3133 C CA . PHE A 1 407 ? -31.333 -25.352 19.585 1.00 43.06 407 PHE A CA 1
ATOM 3134 C C . PHE A 1 407 ? -30.855 -26.651 18.936 1.00 43.06 407 PHE A C 1
ATOM 3136 O O . PHE A 1 407 ? -29.822 -27.208 19.309 1.00 43.06 407 PHE A O 1
ATOM 3143 N N . GLU A 1 408 ? -31.621 -27.162 17.966 1.00 38.38 408 GLU A N 1
ATOM 3144 C CA . GLU A 1 408 ? -31.102 -28.196 17.066 1.00 38.38 408 GLU A CA 1
ATOM 3145 C C . GLU A 1 408 ? -30.142 -27.508 16.098 1.00 38.38 408 GLU A C 1
ATOM 3147 O O . GLU A 1 408 ? -30.537 -26.676 15.283 1.00 38.38 408 GLU A O 1
ATOM 3152 N N . GLY A 1 409 ? -28.851 -27.753 16.317 1.00 33.72 409 GLY A N 1
ATOM 3153 C CA . GLY A 1 409 ? -27.815 -26.868 15.811 1.00 33.72 409 GLY A CA 1
ATOM 3154 C C . GLY A 1 409 ? -27.746 -26.785 14.295 1.00 33.72 409 GLY A C 1
ATOM 3155 O O . GLY A 1 409 ? -28.005 -27.747 13.573 1.00 33.72 409 GLY A O 1
ATOM 3156 N N . ALA A 1 410 ? -27.258 -25.635 13.838 1.00 32.28 410 ALA A N 1
ATOM 3157 C CA . ALA A 1 410 ? -26.502 -25.599 12.606 1.00 32.28 410 ALA A CA 1
ATOM 3158 C C . ALA A 1 410 ? -25.348 -26.600 12.758 1.00 32.28 410 ALA A C 1
ATOM 3160 O O . ALA A 1 410 ? -24.435 -26.415 13.566 1.00 32.28 410 ALA A O 1
ATOM 3161 N N . VAL A 1 411 ? -25.396 -27.701 12.013 1.00 29.38 411 VAL A N 1
ATOM 3162 C CA . VAL A 1 411 ? -24.164 -28.417 11.718 1.00 29.38 411 VAL A CA 1
ATOM 3163 C C . VAL A 1 411 ? -23.383 -27.464 10.823 1.00 29.38 411 VAL A C 1
ATOM 3165 O O . VAL A 1 411 ? -23.773 -27.254 9.678 1.00 29.38 411 VAL A O 1
ATOM 3168 N N . PHE A 1 412 ? -22.284 -26.893 11.315 1.00 31.42 412 PHE A N 1
ATOM 3169 C CA . PHE A 1 412 ? -21.234 -26.417 10.419 1.00 31.42 412 PHE A CA 1
ATOM 3170 C C . PHE A 1 412 ? -20.638 -27.658 9.745 1.00 31.42 412 PHE A C 1
ATOM 3172 O O . PHE A 1 412 ? -19.623 -28.212 10.160 1.00 31.42 412 PHE A O 1
ATOM 3179 N N . THR A 1 413 ? -21.326 -28.190 8.736 1.00 27.06 413 THR A N 1
ATOM 3180 C CA . THR A 1 413 ? -20.663 -29.037 7.756 1.00 27.06 413 THR A CA 1
ATOM 3181 C C . THR A 1 413 ? -19.803 -28.103 6.912 1.00 27.06 413 THR A C 1
ATOM 3183 O O . THR A 1 413 ? -20.349 -27.117 6.429 1.00 27.06 413 THR A O 1
ATOM 3186 N N . PRO A 1 414 ? -18.523 -28.401 6.625 1.00 27.89 414 PRO A N 1
ATOM 3187 C CA . PRO A 1 414 ? -17.703 -27.607 5.693 1.00 27.89 414 PRO A CA 1
ATOM 3188 C C . PRO A 1 414 ? -18.237 -27.568 4.246 1.00 27.89 414 PRO A C 1
ATOM 3190 O O . PRO A 1 414 ? -17.551 -27.137 3.326 1.00 27.89 414 PRO A O 1
ATOM 3193 N N . ALA A 1 415 ? -19.441 -28.083 4.009 1.00 25.80 415 ALA A N 1
ATOM 3194 C CA . ALA A 1 415 ? -20.135 -27.991 2.749 1.00 25.80 415 ALA A CA 1
ATOM 3195 C C . ALA A 1 415 ? -21.032 -26.754 2.817 1.00 25.80 415 ALA A C 1
ATOM 3197 O O . ALA A 1 415 ? -21.916 -26.711 3.664 1.00 25.80 415 ALA A O 1
ATOM 3198 N N . ILE A 1 416 ? -20.799 -25.820 1.889 1.00 26.03 416 ILE A N 1
ATOM 3199 C CA . ILE A 1 416 ? -21.458 -24.513 1.698 1.00 26.03 416 ILE A CA 1
ATOM 3200 C C . ILE A 1 416 ? -20.773 -23.361 2.444 1.00 26.03 416 ILE A C 1
ATOM 3202 O O . ILE A 1 416 ? -21.315 -22.743 3.349 1.00 26.03 416 ILE A O 1
ATOM 3206 N N . ALA A 1 417 ? -19.577 -23.032 1.967 1.00 27.20 417 ALA A N 1
ATOM 3207 C CA . ALA A 1 417 ? -19.040 -21.671 1.995 1.00 27.20 417 ALA A CA 1
ATOM 3208 C C . ALA A 1 417 ? -18.706 -21.196 0.563 1.00 27.20 417 ALA A C 1
ATOM 3210 O O . ALA A 1 417 ? -17.867 -20.330 0.363 1.00 27.20 417 ALA A O 1
ATOM 3211 N N . SER A 1 418 ? -19.322 -21.804 -0.461 1.00 28.09 418 SER A N 1
ATOM 3212 C CA . SER A 1 418 ? -18.988 -21.561 -1.872 1.00 28.09 418 SER A CA 1
ATOM 3213 C C . SER A 1 418 ? -20.036 -20.763 -2.646 1.00 28.09 418 SER A C 1
ATOM 3215 O O . SER A 1 418 ? -19.944 -20.669 -3.869 1.00 28.09 418 SER A O 1
ATOM 3217 N N . GLN A 1 419 ? -21.024 -20.166 -1.979 1.00 28.11 419 GLN A N 1
ATOM 3218 C CA . GLN A 1 419 ? -21.926 -19.224 -2.633 1.00 28.11 419 GLN A CA 1
ATOM 3219 C C . GLN A 1 419 ? -22.156 -18.012 -1.733 1.00 28.11 419 GLN A C 1
ATOM 3221 O O . GLN A 1 419 ? -22.809 -18.113 -0.707 1.00 28.11 419 GLN A O 1
ATOM 3226 N N . ILE A 1 420 ? -21.651 -16.872 -2.218 1.00 23.27 420 ILE A N 1
ATOM 3227 C CA . ILE A 1 420 ? -21.874 -15.487 -1.778 1.00 23.27 420 ILE A CA 1
ATOM 3228 C C . ILE A 1 420 ? -20.823 -14.932 -0.783 1.00 23.27 420 ILE A C 1
ATOM 3230 O O . ILE A 1 420 ? -20.989 -14.962 0.429 1.00 23.27 420 ILE A O 1
ATOM 3234 N N . ILE A 1 421 ? -19.818 -14.293 -1.411 1.00 22.81 421 ILE A N 1
ATOM 3235 C CA . ILE A 1 421 ? -18.906 -13.212 -0.970 1.00 22.81 421 ILE A CA 1
ATOM 3236 C C . ILE A 1 421 ? -17.505 -13.634 -0.493 1.00 22.81 421 ILE A C 1
ATOM 3238 O O . ILE A 1 421 ? -17.302 -14.121 0.613 1.00 22.81 421 ILE A O 1
ATOM 3242 N N . ASN A 1 422 ? -16.538 -13.335 -1.369 1.00 29.52 422 ASN A N 1
ATOM 3243 C CA . ASN A 1 422 ? -15.102 -13.204 -1.146 1.00 29.52 422 ASN A CA 1
ATOM 3244 C C . ASN A 1 422 ? -14.763 -12.581 0.216 1.00 29.52 422 ASN A C 1
ATOM 3246 O O . ASN A 1 422 ? -14.894 -11.370 0.377 1.00 29.52 422 ASN A O 1
ATOM 3250 N N . VAL A 1 423 ? -14.223 -13.383 1.132 1.00 22.27 423 VAL A N 1
ATOM 3251 C CA . VAL A 1 423 ? -13.088 -12.976 1.967 1.00 22.27 423 VAL A CA 1
ATOM 3252 C C . VAL A 1 423 ? -12.226 -14.227 2.163 1.00 22.27 423 VAL A C 1
ATOM 3254 O O . VAL A 1 423 ? -12.683 -15.179 2.798 1.00 22.27 423 VAL A O 1
ATOM 3257 N N . PRO A 1 424 ? -11.005 -14.276 1.625 1.00 23.98 424 PRO A N 1
ATOM 3258 C CA . PRO A 1 424 ? -10.058 -15.325 1.974 1.00 23.98 424 PRO A CA 1
ATOM 3259 C C . PRO A 1 424 ? -9.750 -15.222 3.469 1.00 23.98 424 PRO A C 1
ATOM 3261 O O . PRO A 1 424 ? -9.278 -14.207 3.982 1.00 23.98 424 PRO A O 1
ATOM 3264 N N . VAL A 1 425 ? -10.043 -16.293 4.197 1.00 24.69 425 VAL A N 1
ATOM 3265 C CA . VAL A 1 425 ? -9.442 -16.527 5.506 1.00 24.69 425 VAL A CA 1
ATOM 3266 C C . VAL A 1 425 ? -7.987 -16.916 5.262 1.00 24.69 425 VAL A C 1
ATOM 3268 O O . VAL A 1 425 ? -7.673 -18.080 5.030 1.00 24.69 425 VAL A O 1
ATOM 3271 N N . SER A 1 426 ? -7.113 -15.909 5.305 1.00 26.95 426 SER A N 1
ATOM 3272 C CA . SER A 1 426 ? -5.715 -16.085 5.704 1.00 26.95 426 SER A CA 1
ATOM 3273 C C . SER A 1 426 ? -5.671 -16.830 7.058 1.00 26.95 426 SER A C 1
ATOM 3275 O O . SER A 1 426 ? -6.495 -16.546 7.943 1.00 26.95 426 SER A O 1
ATOM 3277 N N . PRO A 1 427 ? -4.773 -17.814 7.237 1.00 31.02 427 PRO A N 1
ATOM 3278 C CA . PRO A 1 427 ? -4.501 -18.410 8.528 1.00 31.02 427 PRO A CA 1
ATOM 3279 C C . PRO A 1 427 ? -3.709 -17.417 9.399 1.00 31.02 427 PRO A C 1
ATOM 3281 O O . PRO A 1 427 ? -2.535 -17.188 9.179 1.00 31.02 427 PRO A O 1
ATOM 3284 N N . ASP A 1 428 ? -4.368 -16.911 10.443 1.00 27.56 428 ASP A N 1
ATOM 3285 C CA . ASP A 1 428 ? -3.767 -16.560 11.744 1.00 27.56 428 ASP A CA 1
ATOM 3286 C C . ASP A 1 428 ? -2.632 -15.498 11.774 1.00 27.56 428 ASP A C 1
ATOM 3288 O O . ASP A 1 428 ? -1.457 -15.860 11.807 1.00 27.56 428 ASP A O 1
ATOM 3292 N N . PRO A 1 429 ? -2.932 -14.189 11.923 1.00 30.83 429 PRO A N 1
ATOM 3293 C CA . PRO A 1 429 ? -1.955 -13.246 12.450 1.00 30.83 429 PRO A CA 1
ATOM 3294 C C . PRO A 1 429 ? -1.901 -13.420 13.978 1.00 30.83 429 PRO A C 1
ATOM 3296 O O . PRO A 1 429 ? -2.937 -13.386 14.643 1.00 30.83 429 PRO A O 1
ATOM 3299 N N . TRP A 1 430 ? -0.695 -13.567 14.532 1.00 29.97 430 TRP A N 1
ATOM 3300 C CA . TRP A 1 430 ? -0.370 -13.702 15.966 1.00 29.97 430 TRP A CA 1
ATOM 3301 C C . TRP A 1 430 ? -0.271 -15.136 16.537 1.00 29.97 430 TRP A C 1
ATOM 3303 O O . TRP A 1 430 ? -0.468 -15.392 17.733 1.00 29.97 430 TRP A O 1
ATOM 3313 N N . SER A 1 431 ? 0.303 -16.067 15.767 1.00 28.72 431 SER A N 1
ATOM 3314 C CA . SER A 1 431 ? 1.684 -16.382 16.170 1.00 28.72 431 SER A CA 1
ATOM 3315 C C . SER A 1 431 ? 2.560 -15.310 15.566 1.00 28.72 431 SER A C 1
ATOM 3317 O O . SER A 1 431 ? 2.680 -15.255 14.353 1.00 28.72 431 SER A O 1
ATOM 3319 N N . GLU A 1 432 ? 3.237 -14.534 16.406 1.00 32.88 432 GLU A N 1
ATOM 3320 C CA . GLU A 1 432 ? 4.633 -14.237 16.102 1.00 32.88 432 GLU A CA 1
ATOM 3321 C C . GLU A 1 432 ? 5.360 -15.589 16.064 1.00 32.88 432 GLU A C 1
ATOM 3323 O O . GLU A 1 432 ? 5.944 -16.057 17.044 1.00 32.88 432 GLU A O 1
ATOM 3328 N N . SER A 1 433 ? 5.203 -16.308 14.960 1.00 38.47 433 SER A N 1
ATOM 3329 C CA . SER A 1 433 ? 6.207 -17.245 14.535 1.00 38.47 433 SER A CA 1
ATOM 3330 C C . SER A 1 433 ? 6.971 -16.471 13.497 1.00 38.47 433 SER A C 1
ATOM 3332 O O . SER A 1 433 ? 6.442 -16.176 12.437 1.00 38.47 433 SER A O 1
ATOM 3334 N N . SER A 1 434 ? 8.237 -16.212 13.781 1.00 43.47 434 SER A N 1
ATOM 3335 C CA . SER A 1 434 ? 9.257 -15.918 12.775 1.00 43.47 434 SER A CA 1
ATOM 3336 C C . SER A 1 434 ? 9.429 -17.056 11.746 1.00 43.47 434 SER A C 1
ATOM 3338 O O . SER A 1 434 ? 10.503 -17.206 11.173 1.00 43.47 434 SER A O 1
ATOM 3340 N N . ASP A 1 435 ? 8.436 -17.937 11.613 1.00 53.09 435 ASP A N 1
ATOM 3341 C CA . ASP A 1 435 ? 8.445 -19.129 10.788 1.00 53.09 435 ASP A CA 1
ATOM 3342 C C . ASP A 1 435 ? 7.418 -18.889 9.685 1.00 53.09 435 ASP A C 1
ATOM 3344 O O . ASP A 1 435 ? 6.243 -18.666 9.974 1.00 53.09 435 ASP A O 1
ATOM 3348 N N . GLY A 1 436 ? 7.881 -18.950 8.442 1.00 54.56 436 GLY A N 1
ATOM 3349 C CA . GLY A 1 436 ? 7.063 -18.708 7.265 1.00 54.56 436 GLY A CA 1
ATOM 3350 C C . GLY A 1 436 ? 5.835 -19.607 7.125 1.00 54.56 436 GLY A C 1
ATOM 3351 O O . GLY A 1 436 ? 5.833 -20.791 7.492 1.00 54.56 436 GLY A O 1
ATOM 3352 N N . GLN A 1 437 ? 4.789 -19.032 6.553 1.00 63.81 437 GLN A N 1
ATOM 3353 C CA . GLN A 1 437 ? 3.466 -19.593 6.338 1.00 63.81 437 GLN A CA 1
ATOM 3354 C C . GLN A 1 437 ? 3.361 -20.299 4.982 1.00 63.81 437 GLN A C 1
ATOM 3356 O O . GLN A 1 437 ? 4.203 -20.177 4.097 1.00 63.81 437 GLN A O 1
ATOM 3361 N N . HIS A 1 438 ? 2.311 -21.103 4.809 1.00 79.19 438 HIS A N 1
ATOM 3362 C CA . HIS A 1 438 ? 1.971 -21.709 3.522 1.00 79.19 438 HIS A CA 1
ATOM 3363 C C . HIS A 1 438 ? 0.496 -21.443 3.215 1.00 79.19 438 HIS A C 1
ATOM 3365 O O . HIS A 1 438 ? -0.392 -22.115 3.750 1.00 79.19 438 HIS A O 1
ATOM 3371 N N . LEU A 1 439 ? 0.261 -20.454 2.358 1.00 67.94 439 LEU A N 1
ATOM 3372 C CA . LEU A 1 439 ? -1.016 -19.860 1.992 1.00 67.94 439 LEU A CA 1
ATOM 3373 C C . LEU A 1 439 ? -1.416 -20.285 0.580 1.00 67.94 439 LEU A C 1
ATOM 3375 O O . LEU A 1 439 ? -0.599 -20.294 -0.337 1.00 67.94 439 LEU A O 1
ATOM 3379 N N . VAL A 1 440 ? -2.677 -20.670 0.399 1.00 73.81 440 VAL A N 1
ATOM 3380 C CA . VAL A 1 440 ? -3.185 -21.160 -0.886 1.00 73.81 440 VAL A CA 1
ATOM 3381 C C . VAL A 1 440 ? -4.590 -20.600 -1.121 1.00 73.81 440 VAL A C 1
ATOM 3383 O O . VAL A 1 440 ? -5.483 -20.871 -0.317 1.00 73.81 440 VAL A O 1
ATOM 3386 N N . GLY A 1 441 ? -4.759 -19.842 -2.204 1.00 67.12 441 GLY A N 1
ATOM 3387 C CA . GLY A 1 441 ? -6.025 -19.390 -2.776 1.00 67.12 441 GLY A CA 1
ATOM 3388 C C . GLY A 1 441 ? -6.823 -20.521 -3.436 1.00 67.12 441 GLY A C 1
ATOM 3389 O O . GLY A 1 441 ? -6.427 -21.693 -3.437 1.00 67.12 441 GLY A O 1
ATOM 3390 N N . GLY A 1 442 ? -8.009 -20.185 -3.924 1.00 57.34 442 GLY A N 1
ATOM 3391 C CA . GLY A 1 442 ? -8.933 -21.058 -4.633 1.00 57.34 442 GLY A CA 1
ATOM 3392 C C . GLY A 1 442 ? -8.975 -20.781 -6.138 1.00 57.34 442 GLY A C 1
ATOM 3393 O O . GLY A 1 442 ? -8.090 -20.180 -6.714 1.00 57.34 442 GLY A O 1
ATOM 3394 N N . GLU A 1 443 ? -10.027 -21.261 -6.811 1.00 68.69 443 GLU A N 1
ATOM 3395 C CA . GLU A 1 443 ? -10.192 -21.073 -8.266 1.00 68.69 443 GLU A CA 1
ATOM 3396 C C . GLU A 1 443 ? -10.886 -19.743 -8.658 1.00 68.69 443 GLU A C 1
ATOM 3398 O O . GLU A 1 443 ? -11.342 -19.597 -9.795 1.00 68.69 443 GLU A O 1
ATOM 3403 N N . ASN A 1 444 ? -11.036 -18.795 -7.726 1.00 69.19 444 ASN A N 1
ATOM 3404 C CA . ASN A 1 444 ? -11.613 -17.469 -7.976 1.00 69.19 444 ASN A CA 1
ATOM 3405 C C . ASN A 1 444 ? -10.644 -16.384 -7.494 1.00 69.19 444 ASN A C 1
ATOM 3407 O O . ASN A 1 444 ? -9.779 -16.674 -6.695 1.00 69.19 444 ASN A O 1
ATOM 3411 N N . SER A 1 445 ? -10.900 -15.128 -7.871 1.00 70.38 445 SER A N 1
ATOM 3412 C CA . SER A 1 445 ? -10.158 -13.961 -7.375 1.00 70.38 445 SER A CA 1
ATOM 3413 C C . SER A 1 445 ? -10.066 -13.868 -5.848 1.00 70.38 445 SER A C 1
ATOM 3415 O O . SER A 1 445 ? -11.079 -13.607 -5.183 1.00 70.38 445 SER A O 1
ATOM 3417 N N . ASP A 1 446 ? -8.844 -13.955 -5.335 1.00 62.88 446 ASP A N 1
ATOM 3418 C CA . ASP A 1 446 ? -8.494 -13.937 -3.920 1.00 62.88 446 ASP A CA 1
ATOM 3419 C C . ASP A 1 446 ? -7.692 -12.692 -3.493 1.00 62.88 446 ASP A C 1
ATOM 3421 O O . ASP A 1 446 ? -7.227 -11.893 -4.298 1.00 62.88 446 ASP A O 1
ATOM 3425 N N . LEU A 1 447 ? -7.559 -12.507 -2.179 1.00 78.19 447 LEU A N 1
ATOM 3426 C CA . LEU A 1 447 ? -6.763 -11.471 -1.503 1.00 78.19 447 LEU A CA 1
ATOM 3427 C C . LEU A 1 447 ? -5.928 -12.104 -0.373 1.00 78.19 447 LEU A C 1
ATOM 3429 O O . LEU A 1 447 ? -6.430 -12.311 0.729 1.00 78.19 447 LEU A O 1
ATOM 3433 N N . VAL A 1 448 ? -4.663 -12.426 -0.609 1.00 71.50 448 VAL A N 1
ATOM 3434 C CA . VAL A 1 448 ? -3.827 -13.173 0.343 1.00 71.50 448 VAL A CA 1
ATOM 3435 C C . VAL A 1 448 ? -2.697 -12.291 0.875 1.00 71.50 448 VAL A C 1
ATOM 3437 O O . VAL A 1 448 ? -2.015 -11.649 0.089 1.00 71.50 448 VAL A O 1
ATOM 3440 N N . HIS A 1 449 ? -2.494 -12.282 2.198 1.00 81.38 449 HIS A N 1
ATOM 3441 C CA . HIS A 1 449 ? -1.396 -11.574 2.873 1.00 81.38 449 HIS A CA 1
ATOM 3442 C C . HIS A 1 449 ? -0.573 -12.565 3.720 1.00 81.38 449 HIS A C 1
ATOM 3444 O O . HIS A 1 449 ? -1.178 -13.283 4.525 1.00 81.38 449 HIS A O 1
ATOM 3450 N N . GLY A 1 450 ? 0.750 -12.599 3.527 1.00 72.19 450 GLY A N 1
ATOM 3451 C CA . GLY A 1 450 ? 1.730 -13.439 4.233 1.00 72.19 450 GLY A CA 1
ATOM 3452 C C . GLY A 1 450 ? 2.055 -12.952 5.647 1.00 72.19 450 GLY A C 1
ATOM 3453 O O . GLY A 1 450 ? 1.965 -13.722 6.603 1.00 72.19 450 GLY A O 1
ATOM 3454 N N . HIS A 1 451 ? 2.213 -11.635 5.800 1.00 79.62 451 HIS A N 1
ATOM 3455 C CA . HIS A 1 451 ? 2.642 -10.961 7.031 1.00 79.62 451 HIS A CA 1
ATOM 3456 C C . HIS A 1 451 ? 4.153 -11.106 7.282 1.00 79.62 451 HIS A C 1
ATOM 3458 O O . HIS A 1 451 ? 4.922 -10.851 6.372 1.00 79.62 451 HIS A O 1
ATOM 3464 N N . GLU A 1 452 ? 4.595 -11.327 8.528 1.00 79.12 452 GLU A N 1
ATOM 3465 C CA . GLU A 1 452 ? 6.022 -11.488 8.843 1.00 79.12 452 GLU A CA 1
ATOM 3466 C C . GLU A 1 452 ? 6.457 -12.959 8.704 1.00 79.12 452 GLU A C 1
ATOM 3468 O O . GLU A 1 452 ? 5.791 -13.845 9.244 1.00 79.12 452 GLU A O 1
ATOM 3473 N N . GLY A 1 453 ? 7.637 -13.204 8.132 1.00 81.19 453 GLY A N 1
ATOM 3474 C CA . GLY A 1 453 ? 8.252 -14.528 7.982 1.00 81.19 453 GLY A CA 1
ATOM 3475 C C . GLY A 1 453 ? 8.403 -14.953 6.519 1.00 81.19 453 GLY A C 1
ATOM 3476 O O . GLY A 1 453 ? 7.877 -14.310 5.641 1.00 81.19 453 GLY A O 1
ATOM 3477 N N . ASP A 1 454 ? 9.151 -16.032 6.255 1.00 87.94 454 ASP A N 1
ATOM 3478 C CA . ASP A 1 454 ? 9.443 -16.513 4.887 1.00 87.94 454 ASP A CA 1
ATOM 3479 C C . ASP A 1 454 ? 8.279 -17.340 4.286 1.00 87.94 454 ASP A C 1
ATOM 3481 O O . ASP A 1 454 ? 8.291 -18.586 4.295 1.00 87.94 454 ASP A O 1
ATOM 3485 N N . ASP A 1 455 ? 7.249 -16.673 3.794 1.00 85.38 455 ASP A N 1
ATOM 3486 C CA . ASP A 1 455 ? 5.970 -17.250 3.407 1.00 85.38 455 ASP A CA 1
ATOM 3487 C C . ASP A 1 455 ? 5.980 -17.954 2.043 1.00 85.38 455 ASP A C 1
ATOM 3489 O O . ASP A 1 455 ? 6.832 -17.772 1.177 1.00 85.38 455 ASP A O 1
ATOM 3493 N N . ARG A 1 456 ? 5.004 -18.839 1.831 1.00 87.94 456 ARG A N 1
ATOM 3494 C CA . ARG A 1 456 ? 4.710 -19.475 0.541 1.00 87.94 456 ARG A CA 1
ATOM 3495 C C . ARG A 1 456 ? 3.260 -19.229 0.185 1.00 87.94 456 ARG A C 1
ATOM 3497 O O . ARG A 1 456 ? 2.394 -19.813 0.823 1.00 87.94 456 ARG A O 1
ATOM 3504 N N . ILE A 1 457 ? 2.997 -18.432 -0.837 1.00 88.81 457 ILE A N 1
ATOM 3505 C CA . ILE A 1 457 ? 1.667 -17.988 -1.245 1.00 88.81 457 ILE A CA 1
ATOM 3506 C C . ILE A 1 457 ? 1.365 -18.502 -2.658 1.00 88.81 457 ILE A C 1
ATOM 3508 O O . ILE A 1 457 ? 2.159 -18.312 -3.572 1.00 88.81 457 ILE A O 1
ATOM 3512 N N . TYR A 1 458 ? 0.216 -19.150 -2.856 1.00 86.88 458 TYR A N 1
ATOM 3513 C CA . TYR A 1 458 ? -0.226 -19.668 -4.159 1.00 86.88 458 TYR A CA 1
ATOM 3514 C C . TYR A 1 458 ? -1.647 -19.185 -4.479 1.00 86.88 458 TYR A C 1
ATOM 3516 O O . TYR A 1 458 ? -2.559 -19.613 -3.784 1.00 86.88 458 TYR A O 1
ATOM 3524 N N . GLY A 1 459 ? -1.855 -18.364 -5.513 1.00 78.31 459 GLY A N 1
ATOM 3525 C CA . GLY A 1 459 ? -3.171 -17.848 -5.939 1.00 78.31 459 GLY A CA 1
ATOM 3526 C C . GLY A 1 459 ? -4.083 -18.914 -6.558 1.00 78.31 459 GLY A C 1
ATOM 3527 O O . GLY A 1 459 ? -5.190 -19.139 -6.090 1.00 78.31 459 GLY A O 1
ATOM 3528 N N . GLN A 1 460 ? -3.520 -19.733 -7.452 1.00 89.25 460 GLN A N 1
ATOM 3529 C CA . GLN A 1 460 ? -4.171 -20.791 -8.244 1.00 89.25 460 GLN A CA 1
ATOM 3530 C C . GLN A 1 460 ? -4.875 -20.311 -9.516 1.00 89.25 460 GLN A C 1
ATOM 3532 O O . GLN A 1 460 ? -4.279 -20.403 -10.588 1.00 89.25 460 GLN A O 1
ATOM 3537 N N . ALA A 1 461 ? -6.164 -19.997 -9.470 1.00 80.75 461 ALA A N 1
ATOM 3538 C CA . ALA A 1 461 ? -6.893 -19.552 -10.648 1.00 80.75 461 ALA A CA 1
ATOM 3539 C C . ALA A 1 461 ? -7.821 -18.407 -10.271 1.00 80.75 461 ALA A C 1
ATOM 3541 O O . ALA A 1 461 ? -8.453 -18.464 -9.230 1.00 80.75 461 ALA A O 1
ATOM 3542 N N . GLY A 1 462 ? -8.001 -17.440 -11.163 1.00 79.12 462 GLY A N 1
ATOM 3543 C CA . GLY A 1 462 ? -8.758 -16.229 -10.851 1.00 79.12 462 GLY A CA 1
ATOM 3544 C C . GLY A 1 462 ? -7.823 -15.033 -10.789 1.00 79.12 462 GLY A C 1
ATOM 3545 O O . GLY A 1 462 ? -6.629 -15.189 -10.902 1.00 79.12 462 GLY A O 1
ATOM 3546 N N . ASN A 1 463 ? -8.376 -13.825 -10.715 1.00 86.00 463 ASN A N 1
ATOM 3547 C CA . ASN A 1 463 ? -7.554 -12.615 -10.668 1.00 86.00 463 ASN A CA 1
ATOM 3548 C C . ASN A 1 463 ? -7.271 -12.266 -9.208 1.00 86.00 463 ASN A C 1
ATOM 3550 O O . ASN A 1 463 ? -8.154 -11.697 -8.554 1.00 86.00 463 ASN A O 1
ATOM 3554 N N . ASP A 1 464 ? -6.100 -12.621 -8.713 1.00 79.69 464 ASP A N 1
ATOM 3555 C CA . ASP A 1 464 ? -5.753 -12.599 -7.300 1.00 79.69 464 ASP A CA 1
ATOM 3556 C C . ASP A 1 464 ? -5.011 -11.320 -6.896 1.00 79.69 464 ASP A C 1
ATOM 3558 O O . ASP A 1 464 ? -4.500 -10.560 -7.713 1.00 79.69 464 ASP A O 1
ATOM 3562 N N . THR A 1 465 ? -4.976 -11.024 -5.602 1.00 85.81 465 THR A N 1
ATOM 3563 C CA . THR A 1 465 ? -4.121 -9.995 -5.002 1.00 85.81 465 THR A CA 1
ATOM 3564 C C . THR A 1 465 ? -3.318 -10.643 -3.886 1.00 85.81 465 THR A C 1
ATOM 3566 O O . THR A 1 465 ? -3.892 -11.032 -2.875 1.00 85.81 465 THR A O 1
ATOM 3569 N N . LEU A 1 466 ? -2.010 -10.789 -4.063 1.00 84.19 466 LEU A N 1
ATOM 3570 C CA . LEU A 1 466 ? -1.122 -11.544 -3.180 1.00 84.19 466 LEU A CA 1
ATOM 3571 C C . LEU A 1 466 ? -0.027 -10.618 -2.640 1.00 84.19 466 LEU A C 1
ATOM 3573 O O . LEU A 1 466 ? 0.588 -9.893 -3.414 1.00 84.19 466 LEU A O 1
ATOM 3577 N N . ASP A 1 467 ? 0.215 -10.637 -1.336 1.00 92.19 467 ASP A N 1
ATOM 3578 C CA . ASP A 1 467 ? 1.159 -9.756 -0.639 1.00 92.19 467 ASP A CA 1
ATOM 3579 C C . ASP A 1 467 ? 1.980 -10.586 0.351 1.00 92.19 467 ASP A C 1
ATOM 3581 O O . ASP A 1 467 ? 1.389 -11.215 1.228 1.00 92.19 467 ASP A O 1
ATOM 3585 N N . GLY A 1 468 ? 3.301 -10.643 0.186 1.00 83.31 468 GLY A N 1
ATOM 3586 C CA . GLY A 1 468 ? 4.213 -11.385 1.060 1.00 83.31 468 GLY A CA 1
ATOM 3587 C C . GLY A 1 468 ? 4.317 -10.716 2.423 1.00 83.31 468 GLY A C 1
ATOM 3588 O O . GLY A 1 468 ? 3.785 -11.220 3.409 1.00 83.31 468 GLY A O 1
ATOM 3589 N N . GLY A 1 469 ? 4.808 -9.482 2.440 1.00 88.44 469 GLY A N 1
ATOM 3590 C CA . GLY A 1 469 ? 5.064 -8.729 3.662 1.00 88.44 469 GLY A CA 1
ATOM 3591 C C . GLY A 1 469 ? 6.551 -8.777 4.018 1.00 88.44 469 GLY A C 1
ATOM 3592 O O . GLY A 1 469 ? 7.391 -8.806 3.127 1.00 88.44 469 GLY A O 1
ATOM 3593 N N . PRO A 1 470 ? 6.930 -8.627 5.298 1.00 86.00 470 PRO A N 1
ATOM 3594 C CA . PRO A 1 470 ? 8.332 -8.755 5.686 1.00 86.00 470 PRO A CA 1
ATOM 3595 C C . PRO A 1 470 ? 8.791 -10.219 5.781 1.00 86.00 470 PRO A C 1
ATOM 3597 O O . PRO A 1 470 ? 8.373 -10.936 6.682 1.00 86.00 470 PRO A O 1
ATOM 3600 N N . GLY A 1 471 ? 9.759 -10.641 4.980 1.00 87.75 471 GLY A N 1
ATOM 3601 C CA . GLY A 1 471 ? 10.285 -12.003 4.959 1.00 87.75 471 GLY A CA 1
ATOM 3602 C C . GLY A 1 471 ? 10.960 -12.327 3.633 1.00 87.75 471 GLY A C 1
ATOM 3603 O O . GLY A 1 471 ? 11.019 -11.493 2.749 1.00 87.75 471 GLY A O 1
ATOM 3604 N N . ALA A 1 472 ? 11.554 -13.513 3.500 1.00 92.06 472 ALA A N 1
ATOM 3605 C CA . ALA A 1 472 ? 11.951 -14.029 2.189 1.00 92.06 472 ALA A CA 1
ATOM 3606 C C . ALA A 1 472 ? 10.838 -14.934 1.644 1.00 92.06 472 ALA A C 1
ATOM 3608 O O . ALA A 1 472 ? 10.819 -16.146 1.899 1.00 92.06 472 ALA A O 1
ATOM 3609 N N . ASP A 1 473 ? 9.919 -14.341 0.896 1.00 94.31 473 ASP A N 1
ATOM 3610 C CA . ASP A 1 473 ? 8.660 -14.950 0.497 1.00 94.31 473 ASP A CA 1
ATOM 3611 C C . ASP A 1 473 ? 8.747 -15.688 -0.841 1.00 94.31 473 ASP A C 1
ATOM 3613 O O . ASP A 1 473 ? 9.644 -15.518 -1.663 1.00 94.31 473 ASP A O 1
ATOM 3617 N N . THR A 1 474 ? 7.804 -16.590 -1.085 1.00 95.00 474 THR A N 1
ATOM 3618 C CA . THR A 1 474 ? 7.601 -17.246 -2.378 1.00 95.00 474 THR A CA 1
ATOM 3619 C C . THR A 1 474 ? 6.141 -17.111 -2.779 1.00 95.00 474 THR A C 1
ATOM 3621 O O . THR A 1 474 ? 5.289 -17.768 -2.189 1.00 95.00 474 THR A O 1
ATOM 3624 N N . ILE A 1 475 ? 5.842 -16.324 -3.806 1.00 95.94 475 ILE A N 1
ATOM 3625 C CA . ILE A 1 475 ? 4.483 -15.987 -4.241 1.00 95.94 475 ILE A CA 1
ATOM 3626 C C . ILE A 1 475 ? 4.262 -16.480 -5.674 1.00 95.94 475 ILE A C 1
ATOM 3628 O O . ILE A 1 475 ? 5.077 -16.223 -6.554 1.00 95.94 475 ILE A O 1
ATOM 3632 N N . ALA A 1 476 ? 3.158 -17.181 -5.931 1.00 95.31 476 ALA A N 1
ATOM 3633 C CA . ALA A 1 476 ? 2.788 -17.668 -7.258 1.00 95.31 476 ALA A CA 1
ATOM 3634 C C . ALA A 1 476 ? 1.312 -17.369 -7.578 1.00 95.31 476 ALA A C 1
ATOM 3636 O O . ALA A 1 476 ? 0.440 -18.049 -7.039 1.00 95.31 476 ALA A O 1
ATOM 3637 N N . GLY A 1 477 ? 1.033 -16.423 -8.480 1.00 90.69 477 GLY A N 1
ATOM 3638 C CA . GLY A 1 477 ? -0.318 -16.072 -8.956 1.00 90.69 477 GLY A CA 1
ATOM 3639 C C . GLY A 1 477 ? -1.013 -17.240 -9.660 1.00 90.69 477 GLY A C 1
ATOM 3640 O O . GLY A 1 477 ? -2.051 -17.732 -9.228 1.00 90.69 477 GLY A O 1
ATOM 3641 N N . SER A 1 478 ? -0.275 -17.891 -10.560 1.00 94.50 478 SER A N 1
ATOM 3642 C CA . SER A 1 478 ? -0.646 -19.082 -11.332 1.00 94.50 478 SER A CA 1
ATOM 3643 C C . SER A 1 478 ? -1.526 -18.819 -12.561 1.00 94.50 478 SER A C 1
ATOM 3645 O O . SER A 1 478 ? -0.988 -18.911 -13.657 1.00 94.50 478 SER A O 1
ATOM 3647 N N . HIS A 1 479 ? -2.841 -18.617 -12.459 1.00 90.56 479 HIS A N 1
ATOM 3648 C CA . HIS A 1 479 ? -3.687 -18.313 -13.627 1.00 90.56 479 HIS A CA 1
ATOM 3649 C C . HIS A 1 479 ? -4.643 -17.171 -13.313 1.00 90.56 479 HIS A C 1
ATOM 3651 O O . HIS A 1 479 ? -5.387 -17.268 -12.352 1.00 90.56 479 HIS A O 1
ATOM 3657 N N . GLY A 1 480 ? -4.824 -16.257 -14.254 1.00 91.38 480 GLY A N 1
ATOM 3658 C CA . GLY A 1 480 ? -5.642 -15.066 -14.094 1.00 91.38 480 GLY A CA 1
ATOM 3659 C C . GLY A 1 480 ? -4.771 -13.825 -14.181 1.00 91.38 480 GLY A C 1
ATOM 3660 O O . GLY A 1 480 ? -3.588 -13.919 -14.450 1.00 91.38 480 GLY A O 1
ATOM 3661 N N . ALA A 1 481 ? -5.399 -12.658 -14.103 1.00 91.50 481 ALA A N 1
ATOM 3662 C CA . ALA A 1 481 ? -4.687 -11.385 -14.088 1.00 91.50 481 ALA A CA 1
ATOM 3663 C C . ALA A 1 481 ? -4.496 -10.952 -12.633 1.00 91.50 481 ALA A C 1
ATOM 3665 O O . ALA A 1 481 ? -5.427 -10.401 -12.032 1.00 91.50 481 ALA A O 1
ATOM 3666 N N . ASP A 1 482 ? -3.320 -11.230 -12.091 1.00 91.44 482 ASP A N 1
ATOM 3667 C CA . ASP A 1 482 ? -3.000 -11.162 -10.674 1.00 91.44 482 ASP A CA 1
ATOM 3668 C C . ASP A 1 482 ? -2.254 -9.871 -10.308 1.00 91.44 482 ASP A C 1
ATOM 3670 O O . ASP A 1 482 ? -1.608 -9.218 -11.126 1.00 91.44 482 ASP A O 1
ATOM 3674 N N . VAL A 1 483 ? -2.346 -9.472 -9.041 1.00 94.56 483 VAL A N 1
ATOM 3675 C CA . VAL A 1 483 ? -1.587 -8.365 -8.451 1.00 94.56 483 VAL A CA 1
ATOM 3676 C C . VAL A 1 483 ? -0.706 -8.930 -7.348 1.00 94.56 483 VAL A C 1
ATOM 3678 O O . VAL A 1 483 ? -1.222 -9.346 -6.315 1.00 94.56 483 VAL A O 1
ATOM 3681 N N . LEU A 1 484 ? 0.608 -8.949 -7.546 1.00 95.50 484 LEU A N 1
ATOM 3682 C CA . LEU A 1 484 ? 1.561 -9.531 -6.601 1.00 95.50 484 LEU A CA 1
ATOM 3683 C C . LEU A 1 484 ? 2.434 -8.445 -5.966 1.00 95.50 484 LEU A C 1
ATOM 3685 O O . LEU A 1 484 ? 2.894 -7.525 -6.646 1.00 95.50 484 LEU A O 1
ATOM 3689 N N . ARG A 1 485 ? 2.690 -8.589 -4.667 1.00 96.81 485 ARG A N 1
ATOM 3690 C CA . ARG A 1 485 ? 3.569 -7.738 -3.872 1.00 96.81 485 ARG A CA 1
ATOM 3691 C C . ARG A 1 485 ? 4.517 -8.588 -3.020 1.00 96.81 485 ARG A C 1
ATOM 3693 O O . ARG A 1 485 ? 4.025 -9.448 -2.301 1.00 96.81 485 ARG A O 1
ATOM 3700 N N . GLY A 1 486 ? 5.828 -8.364 -3.127 1.00 88.88 486 GLY A N 1
ATOM 3701 C CA . GLY A 1 486 ? 6.861 -9.076 -2.357 1.00 88.88 486 GLY A CA 1
ATOM 3702 C C . GLY A 1 486 ? 6.892 -8.568 -0.925 1.00 88.88 486 GLY A C 1
ATOM 3703 O O . GLY A 1 486 ? 6.267 -9.157 -0.051 1.00 88.88 486 GLY A O 1
ATOM 3704 N N . GLY A 1 487 ? 7.447 -7.374 -0.734 1.00 93.44 487 GLY A N 1
ATOM 3705 C CA . GLY A 1 487 ? 7.456 -6.685 0.550 1.00 93.44 487 GLY A CA 1
ATOM 3706 C C . GLY A 1 487 ? 8.875 -6.346 0.985 1.00 93.44 487 GLY A C 1
ATOM 3707 O O . GLY A 1 487 ? 9.577 -5.643 0.268 1.00 93.44 487 GLY A O 1
ATOM 3708 N N . GLU A 1 488 ? 9.272 -6.718 2.201 1.00 92.19 488 GLU A N 1
ATOM 3709 C CA . GLU A 1 488 ? 10.658 -6.537 2.656 1.00 92.19 488 GLU A CA 1
ATOM 3710 C C . GLU A 1 488 ? 11.368 -7.884 2.738 1.00 92.19 488 GLU A C 1
ATOM 3712 O O . GLU A 1 488 ? 11.000 -8.692 3.573 1.00 92.19 488 GLU A O 1
ATOM 3717 N N . GLY A 1 489 ? 12.487 -8.064 2.049 1.00 92.00 489 GLY A N 1
ATOM 3718 C CA . GLY A 1 489 ? 13.303 -9.275 2.113 1.00 92.00 489 GLY A CA 1
ATOM 3719 C C . GLY A 1 489 ? 13.587 -9.805 0.717 1.00 92.00 489 GLY A C 1
ATOM 3720 O O . GLY A 1 489 ? 13.394 -9.096 -0.247 1.00 92.00 489 GLY A O 1
ATOM 3721 N N . ASN A 1 490 ? 14.184 -10.991 0.597 1.00 94.81 490 ASN A N 1
ATOM 3722 C CA . ASN A 1 490 ? 14.571 -11.506 -0.719 1.00 94.81 490 ASN A CA 1
ATOM 3723 C C . ASN A 1 490 ? 13.516 -12.495 -1.209 1.00 94.81 490 ASN A C 1
ATOM 3725 O O . ASN A 1 490 ? 13.561 -13.675 -0.840 1.00 94.81 490 ASN A O 1
ATOM 3729 N N . ASP A 1 491 ? 12.623 -12.022 -2.058 1.00 97.25 491 ASP A N 1
ATOM 3730 C CA . ASP A 1 491 ? 11.402 -12.709 -2.437 1.00 97.25 491 ASP A CA 1
ATOM 3731 C C . ASP A 1 491 ? 11.523 -13.444 -3.774 1.00 97.25 491 ASP A C 1
ATOM 3733 O O . ASP A 1 491 ? 12.362 -13.159 -4.630 1.00 97.25 491 ASP A O 1
ATOM 3737 N N . SER A 1 492 ? 10.653 -14.430 -3.981 1.00 97.56 492 SER A N 1
ATOM 3738 C CA . SER A 1 492 ? 10.488 -15.139 -5.246 1.00 97.56 492 SER A CA 1
ATOM 3739 C C . SER A 1 492 ? 9.043 -15.041 -5.722 1.00 97.56 492 SER A C 1
ATOM 3741 O O . SER A 1 492 ? 8.165 -15.699 -5.172 1.00 97.56 492 SER A O 1
ATOM 3743 N N . LEU A 1 493 ? 8.788 -14.253 -6.764 1.00 97.94 493 LEU A N 1
ATOM 3744 C CA . LEU A 1 493 ? 7.450 -13.964 -7.275 1.00 97.94 493 LEU A CA 1
ATOM 3745 C C . LEU A 1 493 ? 7.255 -14.566 -8.672 1.00 97.94 493 LEU A C 1
ATOM 3747 O O . LEU A 1 493 ? 8.151 -14.510 -9.512 1.00 97.94 493 LEU A O 1
ATOM 3751 N N . GLY A 1 494 ? 6.078 -15.124 -8.945 1.00 97.00 494 GLY A N 1
ATOM 3752 C CA . GLY A 1 494 ? 5.691 -15.622 -10.265 1.00 97.00 494 GLY A CA 1
ATOM 3753 C C . GLY A 1 494 ? 4.235 -15.299 -10.584 1.00 97.00 494 GLY A C 1
ATOM 3754 O O . GLY A 1 494 ? 3.363 -15.828 -9.902 1.00 97.00 494 GLY A O 1
ATOM 3755 N N . GLY A 1 495 ? 3.967 -14.487 -11.608 1.00 94.88 495 GLY A N 1
ATOM 3756 C CA . GLY A 1 495 ? 2.611 -14.141 -12.055 1.00 94.88 495 GLY A CA 1
ATOM 3757 C C . GLY A 1 495 ? 1.874 -15.363 -12.596 1.00 94.88 495 GLY A C 1
ATOM 3758 O O . GLY A 1 495 ? 0.935 -15.854 -11.980 1.00 94.88 495 GLY A O 1
ATOM 3759 N N . GLY A 1 496 ? 2.431 -16.012 -13.616 1.00 96.50 496 GLY A N 1
ATOM 3760 C CA . GLY A 1 496 ? 1.929 -17.280 -14.132 1.00 96.50 496 GLY A CA 1
ATOM 3761 C C . GLY A 1 496 ? 1.309 -17.134 -15.511 1.00 96.50 496 GLY A C 1
ATOM 3762 O O . GLY A 1 496 ? 2.037 -17.194 -16.493 1.00 96.50 496 GLY A O 1
ATOM 3763 N N . ALA A 1 497 ? -0.012 -17.106 -15.623 1.00 92.94 497 ALA A N 1
ATOM 3764 C CA . ALA A 1 497 ? -0.694 -16.981 -16.901 1.00 92.94 497 ALA A CA 1
ATOM 3765 C C . ALA A 1 497 ? -1.834 -15.982 -16.806 1.00 92.94 497 ALA A C 1
ATOM 3767 O O . ALA A 1 497 ? -2.804 -16.257 -16.111 1.00 92.94 497 ALA A O 1
ATOM 3768 N N . GLY A 1 498 ? -1.792 -14.933 -17.613 1.00 94.62 498 GLY A N 1
ATOM 3769 C CA . GLY A 1 498 ? -2.734 -13.824 -17.590 1.00 94.62 498 GLY A CA 1
ATOM 3770 C C . GLY A 1 498 ? -1.969 -12.513 -17.455 1.00 94.62 498 GLY A C 1
ATOM 3771 O O . GLY A 1 498 ? -0.757 -12.503 -17.495 1.00 94.62 498 GLY A O 1
ATOM 3772 N N . HIS A 1 499 ? -2.677 -11.386 -17.420 1.00 94.56 499 HIS A N 1
ATOM 3773 C CA . HIS A 1 499 ? -2.024 -10.074 -17.423 1.00 94.56 499 HIS A CA 1
ATOM 3774 C C . HIS A 1 499 ? -1.721 -9.621 -15.995 1.00 94.56 499 HIS A C 1
ATOM 3776 O O . HIS A 1 499 ? -2.597 -9.026 -15.355 1.00 94.56 499 HIS A O 1
ATOM 3782 N N . ASP A 1 500 ? -0.512 -9.882 -15.519 1.00 97.00 500 ASP A N 1
ATOM 3783 C CA . ASP A 1 500 ? -0.135 -9.727 -14.119 1.00 97.00 500 ASP A CA 1
ATOM 3784 C C . ASP A 1 500 ? 0.526 -8.370 -13.824 1.00 97.00 500 ASP A C 1
ATOM 3786 O O . ASP A 1 500 ? 1.163 -7.736 -14.668 1.00 97.00 500 ASP A O 1
ATOM 3790 N N . SER A 1 501 ? 0.362 -7.890 -12.591 1.00 96.88 501 SER A N 1
ATOM 3791 C CA . SER A 1 501 ? 0.984 -6.674 -12.062 1.00 96.88 501 SER A CA 1
ATOM 3792 C C . SER A 1 501 ? 1.791 -7.018 -10.815 1.00 96.88 501 SER A C 1
ATOM 3794 O O . SER A 1 501 ? 1.219 -7.227 -9.747 1.00 96.88 501 SER A O 1
ATOM 3796 N N . ILE A 1 502 ? 3.115 -7.015 -10.919 1.00 97.75 502 ILE A N 1
ATOM 3797 C CA . ILE A 1 502 ? 4.024 -7.511 -9.883 1.00 97.75 502 ILE A CA 1
ATOM 3798 C C . ILE A 1 502 ? 4.920 -6.379 -9.365 1.00 97.75 502 ILE A C 1
ATOM 3800 O O . ILE A 1 502 ? 5.521 -5.651 -10.149 1.00 97.75 502 ILE A O 1
ATOM 3804 N N . THR A 1 503 ? 5.013 -6.222 -8.043 1.00 97.56 503 THR A N 1
ATOM 3805 C CA . THR A 1 503 ? 5.946 -5.303 -7.362 1.00 97.56 503 THR A CA 1
ATOM 3806 C C . THR A 1 503 ? 6.753 -6.081 -6.325 1.00 97.56 503 THR A C 1
ATOM 3808 O O . THR A 1 503 ? 6.144 -6.590 -5.392 1.00 97.56 503 THR A O 1
ATOM 3811 N N . ALA A 1 504 ? 8.079 -6.193 -6.439 1.00 93.62 504 ALA A N 1
ATOM 3812 C CA . ALA A 1 504 ? 8.855 -6.930 -5.429 1.00 93.62 504 ALA A CA 1
ATOM 3813 C C . ALA A 1 504 ? 9.158 -6.090 -4.165 1.00 93.62 504 ALA A C 1
ATOM 3815 O O . ALA A 1 504 ? 9.161 -6.630 -3.069 1.00 93.62 504 ALA A O 1
ATOM 3816 N N . ASP A 1 505 ? 9.194 -4.756 -4.293 1.00 95.00 505 ASP A N 1
ATOM 3817 C CA . ASP A 1 505 ? 9.441 -3.772 -3.218 1.00 95.00 505 ASP A CA 1
ATOM 3818 C C . ASP A 1 505 ? 10.906 -3.721 -2.731 1.00 95.00 505 ASP A C 1
ATOM 3820 O O . ASP A 1 505 ? 11.709 -3.072 -3.397 1.00 95.00 505 ASP A O 1
ATOM 3824 N N . TYR A 1 506 ? 11.271 -4.245 -1.555 1.00 92.50 506 TYR A N 1
ATOM 3825 C CA . TYR A 1 506 ? 12.625 -4.104 -0.996 1.00 92.50 506 TYR A CA 1
ATOM 3826 C C . TYR A 1 506 ? 13.301 -5.459 -0.873 1.00 92.50 506 TYR A C 1
ATOM 3828 O O . TYR A 1 506 ? 12.860 -6.253 -0.052 1.00 92.50 506 TYR A O 1
ATOM 3836 N N . GLY A 1 507 ? 14.449 -5.675 -1.511 1.00 93.81 507 GLY A N 1
ATOM 3837 C CA . GLY A 1 507 ? 14.978 -7.027 -1.517 1.00 93.81 507 GLY A CA 1
ATOM 3838 C C . GLY A 1 507 ? 16.184 -7.274 -2.385 1.00 93.81 507 GLY A C 1
ATOM 3839 O O . GLY A 1 507 ? 16.972 -6.400 -2.703 1.00 93.81 507 GLY A O 1
ATOM 3840 N N . SER A 1 508 ? 16.432 -8.533 -2.686 1.00 94.94 508 SER A N 1
ATOM 3841 C CA . SER A 1 508 ? 17.164 -8.917 -3.889 1.00 94.94 508 SER A CA 1
ATOM 3842 C C . SER A 1 508 ? 16.379 -10.088 -4.423 1.00 94.94 508 SER A C 1
ATOM 3844 O O . SER A 1 508 ? 16.557 -11.225 -3.962 1.00 94.94 508 SER A O 1
ATOM 3846 N N . ASP A 1 509 ? 15.446 -9.751 -5.296 1.00 97.94 509 ASP A N 1
ATOM 3847 C CA . ASP A 1 509 ? 14.259 -10.539 -5.564 1.00 97.94 509 ASP A CA 1
ATOM 3848 C C . ASP A 1 509 ? 14.413 -11.342 -6.849 1.00 97.94 509 ASP A C 1
ATOM 3850 O O . ASP A 1 509 ? 15.280 -11.103 -7.687 1.00 97.94 509 ASP A O 1
ATOM 3854 N N . THR A 1 510 ? 13.598 -12.377 -7.005 1.00 97.12 510 THR A N 1
ATOM 3855 C CA . THR A 1 510 ? 13.505 -13.154 -8.240 1.00 97.12 510 THR A CA 1
ATOM 3856 C C . THR A 1 510 ? 12.066 -13.152 -8.719 1.00 97.12 510 THR A C 1
ATOM 3858 O O . THR A 1 510 ? 11.219 -13.816 -8.126 1.00 97.12 510 THR A O 1
ATOM 3861 N N . VAL A 1 511 ? 11.792 -12.452 -9.814 1.00 97.75 511 VAL A N 1
ATOM 3862 C CA . VAL A 1 511 ? 10.439 -12.211 -10.318 1.00 97.75 511 VAL A CA 1
ATOM 3863 C C . VAL A 1 511 ? 10.257 -12.794 -11.715 1.00 97.75 511 VAL A C 1
ATOM 3865 O O . VAL A 1 511 ? 11.091 -12.595 -12.594 1.00 97.75 511 VAL A O 1
ATOM 3868 N N . GLY A 1 512 ? 9.152 -13.502 -11.940 1.00 96.44 512 GLY A N 1
ATOM 3869 C CA . GLY A 1 512 ? 8.700 -13.941 -13.259 1.00 96.44 512 GLY A CA 1
ATOM 3870 C C . GLY A 1 512 ? 7.297 -13.418 -13.573 1.00 96.44 512 GLY A C 1
ATOM 3871 O O . GLY A 1 512 ? 6.402 -13.660 -12.771 1.00 96.44 512 GLY A O 1
ATOM 3872 N N . GLY A 1 513 ? 7.090 -12.764 -14.718 1.00 94.56 513 GLY A N 1
ATOM 3873 C CA . GLY A 1 513 ? 5.763 -12.395 -15.233 1.00 94.56 513 GLY A CA 1
ATOM 3874 C C . GLY A 1 513 ? 4.974 -13.648 -15.608 1.00 94.56 513 GLY A C 1
ATOM 3875 O O . GLY A 1 513 ? 4.123 -14.097 -14.850 1.00 94.56 513 GLY A O 1
ATOM 3876 N N . GLY A 1 514 ? 5.396 -14.346 -16.663 1.00 97.06 514 GLY A N 1
ATOM 3877 C CA . GLY A 1 514 ? 4.863 -15.651 -17.035 1.00 97.06 514 GLY A CA 1
ATOM 3878 C C . GLY A 1 514 ? 4.379 -15.730 -18.480 1.00 97.06 514 GLY A C 1
ATOM 3879 O O . GLY A 1 514 ? 5.184 -15.948 -19.388 1.00 97.06 514 GLY A O 1
ATOM 3880 N N . GLN A 1 515 ? 3.067 -15.763 -18.690 1.00 93.12 515 GLN A N 1
ATOM 3881 C CA . GLN A 1 515 ? 2.411 -15.780 -19.997 1.00 93.12 515 GLN A CA 1
ATOM 3882 C C . GLN A 1 515 ? 1.445 -14.606 -20.072 1.00 93.12 515 GLN A C 1
ATOM 3884 O O . GLN A 1 515 ? 0.748 -14.367 -19.100 1.00 93.12 515 GLN A O 1
ATOM 3889 N N . ASP A 1 516 ? 1.251 -14.082 -21.281 1.00 97.50 516 ASP A N 1
ATOM 3890 C CA . ASP A 1 516 ? 0.501 -12.857 -21.561 1.00 97.50 516 ASP A CA 1
ATOM 3891 C C . ASP A 1 516 ? 1.269 -11.602 -21.105 1.00 97.50 516 ASP A C 1
ATOM 3893 O O . ASP A 1 516 ? 2.427 -11.681 -20.738 1.00 97.50 516 ASP A O 1
ATOM 3897 N N . ASN A 1 517 ? 0.688 -10.420 -21.314 1.00 97.44 517 ASN A N 1
ATOM 3898 C CA . ASN A 1 517 ? 1.413 -9.157 -21.143 1.00 97.44 517 ASN A CA 1
ATOM 3899 C C . ASN A 1 517 ? 1.410 -8.719 -19.678 1.00 97.44 517 ASN A C 1
ATOM 3901 O O . ASN A 1 517 ? 0.345 -8.315 -19.188 1.00 97.44 517 ASN A O 1
ATOM 3905 N N . ASP A 1 518 ? 2.584 -8.688 -19.065 1.00 98.00 518 ASP A N 1
ATOM 3906 C CA . ASP A 1 518 ? 2.774 -8.421 -17.645 1.00 98.00 518 ASP A CA 1
ATOM 3907 C C . ASP A 1 518 ? 3.407 -7.051 -17.378 1.00 98.00 518 ASP A C 1
ATOM 3909 O O . ASP A 1 518 ? 4.027 -6.417 -18.234 1.00 98.00 518 ASP A O 1
ATOM 3913 N N . THR A 1 519 ? 3.236 -6.548 -16.157 1.00 98.06 519 THR A N 1
ATOM 3914 C CA . THR A 1 519 ? 3.950 -5.374 -15.643 1.00 98.06 519 THR A CA 1
ATOM 3915 C C . THR A 1 519 ? 4.704 -5.757 -14.383 1.00 98.06 519 THR A C 1
ATOM 3917 O O . THR A 1 519 ? 4.088 -6.183 -13.409 1.00 98.06 519 THR A O 1
ATOM 3920 N N . VAL A 1 520 ? 6.023 -5.565 -14.375 1.00 97.75 520 VAL A N 1
ATOM 3921 C CA . VAL A 1 520 ? 6.889 -5.936 -13.252 1.00 97.75 520 VAL A CA 1
ATOM 3922 C C . VAL A 1 520 ? 7.746 -4.757 -12.809 1.00 97.75 520 VAL A C 1
ATOM 3924 O O . VAL A 1 520 ? 8.426 -4.128 -13.619 1.00 97.75 520 VAL A O 1
ATOM 3927 N N . LEU A 1 521 ? 7.734 -4.491 -11.505 1.00 97.19 521 LEU A N 1
ATOM 3928 C CA . LEU A 1 521 ? 8.644 -3.583 -10.816 1.00 97.19 521 LEU A CA 1
ATOM 3929 C C . LEU A 1 521 ? 9.513 -4.417 -9.862 1.00 97.19 521 LEU A C 1
ATOM 3931 O O . LEU A 1 521 ? 8.958 -5.030 -8.951 1.00 97.19 521 LEU A O 1
ATOM 3935 N N . GLY A 1 522 ? 10.833 -4.438 -10.077 1.00 92.06 522 GLY A N 1
ATOM 3936 C CA . GLY A 1 522 ? 11.820 -5.064 -9.185 1.00 92.06 522 GLY A CA 1
ATOM 3937 C C . GLY A 1 522 ? 11.787 -4.371 -7.831 1.00 92.06 522 GLY A C 1
ATOM 3938 O O . GLY A 1 522 ? 11.092 -4.811 -6.926 1.00 92.06 522 GLY A O 1
ATOM 3939 N N . GLY A 1 523 ? 12.336 -3.165 -7.755 1.00 94.44 523 GLY A N 1
ATOM 3940 C CA . GLY A 1 523 ? 12.234 -2.337 -6.562 1.00 94.44 523 GLY A CA 1
ATOM 3941 C C . GLY A 1 523 ? 13.620 -1.949 -6.088 1.00 94.44 523 GLY A C 1
ATOM 3942 O O . GLY A 1 523 ? 14.431 -1.477 -6.875 1.00 94.44 523 GLY A O 1
ATOM 3943 N N . SER A 1 524 ? 13.894 -2.025 -4.793 1.00 93.00 524 SER A N 1
ATOM 3944 C CA . SER A 1 524 ? 15.232 -1.716 -4.301 1.00 93.00 524 SER A CA 1
ATOM 3945 C C . SER A 1 524 ? 16.049 -2.981 -4.097 1.00 93.00 524 SER A C 1
ATOM 3947 O O . SER A 1 524 ? 15.656 -3.818 -3.292 1.00 93.00 524 SER A O 1
ATOM 3949 N N . GLY A 1 525 ? 17.258 -2.994 -4.648 1.00 94.69 525 GLY A N 1
ATOM 3950 C CA . GLY A 1 525 ? 18.280 -4.010 -4.423 1.00 94.69 525 GLY A CA 1
ATOM 3951 C C . GLY A 1 525 ? 18.574 -4.765 -5.713 1.00 94.69 525 GLY A C 1
ATOM 3952 O O . GLY A 1 525 ? 18.224 -4.278 -6.767 1.00 94.69 525 GLY A O 1
ATOM 3953 N N . ASN A 1 526 ? 19.364 -5.843 -5.668 1.00 94.44 526 ASN A N 1
ATOM 3954 C CA . ASN A 1 526 ? 19.819 -6.474 -6.915 1.00 94.44 526 ASN A CA 1
ATOM 3955 C C . ASN A 1 526 ? 18.847 -7.583 -7.321 1.00 94.44 526 ASN A C 1
ATOM 3957 O O . ASN A 1 526 ? 18.945 -8.700 -6.794 1.00 94.44 526 ASN A O 1
ATOM 3961 N N . ASP A 1 527 ? 17.958 -7.284 -8.254 1.00 97.38 527 ASP A N 1
ATOM 3962 C CA . ASP A 1 527 ? 16.839 -8.139 -8.620 1.00 97.38 527 ASP A CA 1
ATOM 3963 C C . ASP A 1 527 ? 17.118 -8.964 -9.882 1.00 97.38 527 ASP A C 1
ATOM 3965 O O . ASP A 1 527 ? 17.942 -8.628 -10.734 1.00 97.38 527 ASP A O 1
ATOM 3969 N N . VAL A 1 528 ? 16.419 -10.091 -10.006 1.00 96.69 528 VAL A N 1
ATOM 3970 C CA . VAL A 1 528 ? 16.393 -10.938 -11.201 1.00 96.69 528 VAL A CA 1
ATOM 3971 C C . VAL A 1 528 ? 14.962 -10.991 -11.717 1.00 96.69 528 VAL A C 1
ATOM 3973 O O . VAL A 1 528 ? 14.114 -11.651 -11.123 1.00 96.69 528 VAL A O 1
ATOM 3976 N N . VAL A 1 529 ? 14.688 -10.337 -12.841 1.00 97.88 529 VAL A N 1
ATOM 3977 C CA . VAL A 1 529 ? 13.345 -10.200 -13.416 1.00 97.88 529 VAL A CA 1
ATOM 3978 C C . VAL A 1 529 ? 13.267 -10.892 -14.779 1.00 97.88 529 VAL A C 1
ATOM 3980 O O . VAL A 1 529 ? 14.112 -10.691 -15.647 1.00 97.88 529 VAL A O 1
ATOM 3983 N N . ALA A 1 530 ? 12.230 -11.695 -15.003 1.00 96.88 530 ALA A N 1
ATOM 3984 C CA . ALA A 1 530 ? 11.924 -12.301 -16.295 1.00 96.88 530 ALA A CA 1
ATOM 3985 C C . ALA A 1 530 ? 10.470 -12.006 -16.691 1.00 96.88 530 ALA A C 1
ATOM 3987 O O . ALA A 1 530 ? 9.568 -12.418 -15.971 1.00 96.88 530 ALA A O 1
ATOM 3988 N N . GLY A 1 531 ? 10.230 -11.344 -17.825 1.00 94.88 531 GLY A N 1
ATOM 3989 C CA . GLY A 1 531 ? 8.881 -11.070 -18.342 1.00 94.88 531 GLY A CA 1
ATOM 3990 C C . GLY A 1 531 ? 8.167 -12.358 -18.729 1.00 94.88 531 GLY A C 1
ATOM 3991 O O . GLY A 1 531 ? 7.202 -12.755 -18.089 1.00 94.88 531 GLY A O 1
ATOM 3992 N N . GLY A 1 532 ? 8.757 -13.132 -19.638 1.00 96.94 532 GLY A N 1
ATOM 3993 C CA . GLY A 1 532 ? 8.244 -14.443 -20.017 1.00 96.94 532 GLY A CA 1
ATOM 3994 C C . GLY A 1 532 ? 7.756 -14.455 -21.454 1.00 96.94 532 GLY A C 1
ATOM 3995 O O . GLY A 1 532 ? 8.570 -14.374 -22.368 1.00 96.94 532 GLY A O 1
ATOM 3996 N N . ALA A 1 533 ? 6.474 -14.719 -21.683 1.00 93.38 533 ALA A N 1
ATOM 3997 C CA . ALA A 1 533 ? 5.884 -14.669 -23.015 1.00 93.38 533 ALA A CA 1
ATOM 3998 C C . ALA A 1 533 ? 4.727 -13.683 -23.022 1.00 93.38 533 ALA A C 1
ATOM 4000 O O . ALA A 1 533 ? 3.800 -13.877 -22.259 1.00 93.38 533 ALA A O 1
ATOM 4001 N N . GLY A 1 534 ? 4.689 -12.758 -23.966 1.00 97.06 534 GLY A N 1
ATOM 4002 C CA . GLY A 1 534 ? 3.806 -11.603 -23.907 1.00 97.06 534 GLY A CA 1
ATOM 4003 C C . GLY A 1 534 ? 4.597 -10.356 -24.259 1.00 97.06 534 GLY A C 1
ATOM 4004 O O . GLY A 1 534 ? 5.790 -10.435 -24.494 1.00 97.06 534 GLY A O 1
ATOM 4005 N N . ASN A 1 535 ? 3.910 -9.228 -24.379 1.00 97.88 535 ASN A N 1
ATOM 4006 C CA . ASN A 1 535 ? 4.563 -7.932 -24.516 1.00 97.88 535 ASN A CA 1
ATOM 4007 C C . ASN A 1 535 ? 4.606 -7.279 -23.133 1.00 97.88 535 ASN A C 1
ATOM 4009 O O . ASN A 1 535 ? 3.609 -6.671 -22.721 1.00 97.88 535 ASN A O 1
ATOM 4013 N N . ASP A 1 536 ? 5.729 -7.417 -22.446 1.00 98.31 536 ASP A N 1
ATOM 4014 C CA . ASP A 1 536 ? 5.871 -7.109 -21.028 1.00 98.31 536 ASP A CA 1
ATOM 4015 C C . ASP A 1 536 ? 6.426 -5.699 -20.783 1.00 98.31 536 ASP A C 1
ATOM 4017 O O . ASP A 1 536 ? 7.068 -5.089 -21.640 1.00 98.31 536 ASP A O 1
ATOM 4021 N N . SER A 1 537 ? 6.163 -5.152 -19.595 1.00 98.44 537 SER A N 1
ATOM 4022 C CA . SER A 1 537 ? 6.697 -3.870 -19.122 1.00 98.44 537 SER A CA 1
ATOM 4023 C C . SER A 1 537 ? 7.489 -4.083 -17.836 1.00 98.44 537 SER A C 1
ATOM 4025 O O . SER A 1 537 ? 6.899 -4.269 -16.773 1.00 98.44 537 SER A O 1
ATOM 4027 N N . LEU A 1 538 ? 8.817 -4.026 -17.918 1.00 98.06 538 LEU A N 1
ATOM 4028 C CA . LEU A 1 538 ? 9.730 -4.422 -16.843 1.00 98.06 538 LEU A CA 1
ATOM 4029 C C . LEU A 1 538 ? 10.592 -3.241 -16.372 1.00 98.06 538 LEU A C 1
ATOM 4031 O O . LEU A 1 538 ? 11.190 -2.544 -17.192 1.00 98.06 538 LEU A O 1
ATOM 4035 N N . HIS A 1 539 ? 10.687 -3.048 -15.057 1.00 97.69 539 HIS A N 1
ATOM 4036 C CA . HIS A 1 539 ? 11.538 -2.042 -14.413 1.00 97.69 539 HIS A CA 1
ATOM 4037 C C . HIS A 1 539 ? 12.406 -2.668 -13.319 1.00 97.69 539 HIS A C 1
ATOM 4039 O O . HIS A 1 539 ? 11.859 -3.316 -12.428 1.00 97.69 539 HIS A O 1
ATOM 4045 N N . GLY A 1 540 ? 13.717 -2.419 -13.344 1.00 92.44 540 GLY A N 1
ATOM 4046 C CA . GLY A 1 540 ? 14.644 -2.765 -12.256 1.00 92.44 540 GLY A CA 1
ATOM 4047 C C . GLY A 1 540 ? 14.469 -1.859 -11.038 1.00 92.44 540 GLY A C 1
ATOM 4048 O O . GLY A 1 540 ? 14.141 -2.322 -9.950 1.00 92.44 540 GLY A O 1
ATOM 4049 N N . ASN A 1 541 ? 14.431 -0.545 -11.284 1.00 95.25 541 ASN A N 1
ATOM 4050 C CA . ASN A 1 541 ? 14.459 0.551 -10.308 1.00 95.25 541 ASN A CA 1
ATOM 4051 C C . ASN A 1 541 ? 15.862 0.836 -9.735 1.00 95.25 541 ASN A C 1
ATOM 4053 O O . ASN A 1 541 ? 16.647 1.481 -10.420 1.00 95.25 541 ASN A O 1
ATOM 4057 N N . ASP A 1 542 ? 16.156 0.517 -8.471 1.00 87.56 542 ASP A N 1
ATOM 4058 C CA . ASP A 1 542 ? 17.415 0.923 -7.824 1.00 87.56 542 ASP A CA 1
ATOM 4059 C C . ASP A 1 542 ? 18.351 -0.284 -7.626 1.00 87.56 542 ASP A C 1
ATOM 4061 O O . ASP A 1 542 ? 17.942 -1.254 -7.001 1.00 87.56 542 ASP A O 1
ATOM 4065 N N . HIS A 1 543 ? 19.656 -0.097 -7.864 1.00 95.50 543 HIS A N 1
ATOM 4066 C CA . HIS A 1 543 ? 20.765 -1.071 -7.764 1.00 95.50 543 HIS A CA 1
ATOM 4067 C C . HIS A 1 543 ? 20.964 -1.909 -9.036 1.00 95.50 543 HIS A C 1
ATOM 4069 O O . HIS A 1 543 ? 20.609 -1.459 -10.103 1.00 95.50 543 HIS A O 1
ATOM 4075 N N . SER A 1 544 ? 21.760 -2.984 -8.974 1.00 96.25 544 SER A N 1
ATOM 4076 C CA . SER A 1 544 ? 22.233 -3.694 -10.167 1.00 96.25 544 SER A CA 1
ATOM 4077 C C . SER A 1 544 ? 21.369 -4.912 -10.463 1.00 96.25 544 SER A C 1
ATOM 4079 O O . SER A 1 544 ? 21.518 -5.933 -9.785 1.00 96.25 544 SER A O 1
ATOM 4081 N N . ASP A 1 545 ? 20.571 -4.829 -11.521 1.00 97.44 545 ASP A N 1
ATOM 4082 C CA . ASP A 1 545 ? 19.533 -5.811 -11.838 1.00 97.44 545 ASP A CA 1
ATOM 4083 C C . ASP A 1 545 ? 19.878 -6.700 -13.042 1.00 97.44 545 ASP A C 1
ATOM 4085 O O . ASP A 1 545 ? 20.636 -6.328 -13.940 1.00 97.44 545 ASP A O 1
ATOM 4089 N N . GLU A 1 546 ? 19.309 -7.906 -13.085 1.00 97.56 546 GLU A N 1
ATOM 4090 C CA . GLU A 1 546 ? 19.307 -8.793 -14.253 1.00 97.56 546 GLU A CA 1
ATOM 4091 C C . GLU A 1 546 ? 17.875 -8.936 -14.779 1.00 97.56 546 GLU A C 1
ATOM 4093 O O . GLU A 1 546 ? 17.043 -9.570 -14.138 1.00 97.56 546 GLU A O 1
ATOM 4098 N N . ILE A 1 547 ? 17.581 -8.375 -15.956 1.00 98.06 547 ILE A N 1
ATOM 4099 C CA . ILE A 1 547 ? 16.218 -8.314 -16.502 1.00 98.06 547 ILE A CA 1
ATOM 4100 C C . ILE A 1 547 ? 16.166 -8.933 -17.899 1.00 98.06 547 ILE A C 1
ATOM 4102 O O . ILE A 1 547 ? 16.942 -8.561 -18.777 1.00 98.06 547 ILE A O 1
ATOM 4106 N N . GLY A 1 548 ? 15.233 -9.855 -18.133 1.00 96.94 548 GLY A N 1
ATOM 4107 C CA . GLY A 1 548 ? 14.963 -10.440 -19.448 1.00 96.94 548 GLY A CA 1
ATOM 4108 C C . GLY A 1 548 ? 13.501 -10.283 -19.864 1.00 96.94 548 GLY A C 1
ATOM 4109 O O . GLY A 1 548 ? 12.639 -10.779 -19.150 1.00 96.94 548 GLY A O 1
ATOM 4110 N N . GLY A 1 549 ? 13.227 -9.669 -21.018 1.00 95.56 549 GLY A N 1
ATOM 4111 C CA . GLY A 1 549 ? 11.886 -9.542 -21.611 1.00 95.56 549 GLY A CA 1
ATOM 4112 C C . GLY A 1 549 ? 11.276 -10.907 -21.917 1.00 95.56 549 GLY A C 1
ATOM 4113 O O . GLY A 1 549 ? 10.347 -11.352 -21.254 1.00 95.56 549 GLY A O 1
ATOM 4114 N N . GLY A 1 550 ? 11.932 -11.673 -22.785 1.00 97.31 550 GLY A N 1
ATOM 4115 C CA . GLY A 1 550 ? 11.539 -13.039 -23.099 1.00 97.31 550 GLY A CA 1
ATOM 4116 C C . GLY A 1 550 ? 11.017 -13.157 -24.520 1.00 97.31 550 GLY A C 1
ATOM 4117 O O . GLY A 1 550 ? 11.823 -13.238 -25.444 1.00 97.31 550 GLY A O 1
ATOM 4118 N N . ALA A 1 551 ? 9.715 -13.340 -24.712 1.00 94.94 551 ALA A N 1
ATOM 4119 C CA . ALA A 1 551 ? 9.118 -13.514 -26.029 1.00 94.94 551 ALA A CA 1
ATOM 4120 C C . ALA A 1 551 ? 7.905 -12.609 -26.229 1.00 94.94 551 ALA A C 1
ATOM 4122 O O . ALA A 1 551 ? 6.844 -12.904 -25.702 1.00 94.94 551 ALA A O 1
ATOM 4123 N N . GLY A 1 552 ? 8.010 -11.664 -27.149 1.00 97.50 552 GLY A N 1
ATOM 4124 C CA . GLY A 1 552 ? 7.016 -10.655 -27.493 1.00 97.50 552 GLY A CA 1
ATOM 4125 C C . GLY A 1 552 ? 7.730 -9.333 -27.737 1.00 97.50 552 GLY A C 1
ATOM 4126 O O . GLY A 1 552 ? 8.947 -9.307 -27.792 1.00 97.50 552 GLY A O 1
ATOM 4127 N N . ASP A 1 553 ? 6.985 -8.263 -27.999 1.00 98.25 553 ASP A N 1
ATOM 4128 C CA . ASP A 1 553 ? 7.587 -6.932 -28.141 1.00 98.25 553 ASP A CA 1
ATOM 4129 C C . ASP A 1 553 ? 7.604 -6.260 -26.752 1.00 98.25 553 ASP A C 1
ATOM 4131 O O . ASP A 1 553 ? 6.579 -5.708 -26.330 1.00 98.25 553 ASP A O 1
ATOM 4135 N N . ASP A 1 554 ? 8.737 -6.330 -26.053 1.00 98.56 554 ASP A N 1
ATOM 4136 C CA . ASP A 1 554 ? 8.876 -5.962 -24.640 1.00 98.56 554 ASP A CA 1
ATOM 4137 C C . ASP A 1 554 ? 9.380 -4.526 -24.429 1.00 98.56 554 ASP A C 1
ATOM 4139 O O . ASP A 1 554 ? 10.079 -3.935 -25.257 1.00 98.56 554 ASP A O 1
ATOM 4143 N N . TRP A 1 555 ? 9.043 -3.945 -23.278 1.00 98.69 555 TRP A N 1
ATOM 4144 C CA . TRP A 1 555 ? 9.586 -2.680 -22.787 1.00 98.69 555 TRP A CA 1
ATOM 4145 C C . TRP A 1 555 ? 10.355 -2.929 -21.485 1.00 98.69 555 TRP A C 1
ATOM 4147 O O . TRP A 1 555 ? 9.776 -3.390 -20.504 1.00 98.69 555 TRP A O 1
ATOM 4157 N N . VAL A 1 556 ? 11.655 -2.622 -21.461 1.00 98.62 556 VAL A N 1
ATOM 4158 C CA . VAL A 1 556 ? 12.561 -2.941 -20.344 1.00 98.62 556 VAL A CA 1
ATOM 4159 C C . VAL A 1 556 ? 13.355 -1.704 -19.918 1.00 98.62 556 VAL A C 1
ATOM 4161 O O . VAL A 1 556 ? 13.998 -1.070 -20.754 1.00 98.62 556 VAL A O 1
ATOM 4164 N N . SER A 1 557 ? 13.366 -1.382 -18.621 1.00 98.50 557 SER A N 1
ATOM 4165 C CA . SER A 1 557 ? 14.215 -0.338 -18.025 1.00 98.50 557 SER A CA 1
ATOM 4166 C C . SER A 1 557 ? 15.025 -0.880 -16.847 1.00 98.50 557 SER A C 1
ATOM 4168 O O . SER A 1 557 ? 14.447 -1.460 -15.932 1.00 98.50 557 SER A O 1
ATOM 4170 N N . GLY A 1 558 ? 16.343 -0.671 -16.853 1.00 96.62 558 GLY A N 1
ATOM 4171 C CA . GLY A 1 558 ? 17.222 -0.920 -15.698 1.00 96.62 558 GLY A CA 1
ATOM 4172 C C . GLY A 1 558 ? 17.136 0.178 -14.632 1.00 96.62 558 GLY A C 1
ATOM 4173 O O . GLY A 1 558 ? 17.268 -0.087 -13.449 1.00 96.62 558 GLY A O 1
ATOM 4174 N N . ASP A 1 559 ? 16.770 1.398 -15.040 1.00 97.44 559 ASP A N 1
ATOM 4175 C CA . ASP A 1 559 ? 16.678 2.586 -14.184 1.00 97.44 559 ASP A CA 1
ATOM 4176 C C . ASP A 1 559 ? 18.030 3.016 -13.556 1.00 97.44 559 ASP A C 1
ATOM 4178 O O . ASP A 1 559 ? 18.830 3.673 -14.230 1.00 97.44 559 ASP A O 1
ATOM 4182 N N . ALA A 1 560 ? 18.283 2.802 -12.267 1.00 94.81 560 ALA A N 1
ATOM 4183 C CA . ALA A 1 560 ? 19.485 3.290 -11.591 1.00 94.81 560 ALA A CA 1
ATOM 4184 C C . ALA A 1 560 ? 20.352 2.141 -11.094 1.00 94.81 560 ALA A C 1
ATOM 4186 O O . ALA A 1 560 ? 20.073 1.581 -10.043 1.00 94.81 560 ALA A O 1
ATOM 4187 N N . GLY A 1 561 ? 21.482 1.874 -11.745 1.00 96.56 561 GLY A N 1
ATOM 4188 C CA . GLY A 1 561 ? 22.110 0.584 -11.528 1.00 96.56 561 GLY A CA 1
ATOM 4189 C C . GLY A 1 561 ? 23.412 0.328 -12.247 1.00 96.56 561 GLY A C 1
ATOM 4190 O O . GLY A 1 561 ? 24.158 1.231 -12.590 1.00 96.56 561 GLY A O 1
ATOM 4191 N N . HIS A 1 562 ? 23.755 -0.946 -12.367 1.00 97.31 562 HIS A N 1
ATOM 4192 C CA . HIS A 1 562 ? 24.769 -1.444 -13.298 1.00 97.31 562 HIS A CA 1
ATOM 4193 C C . HIS A 1 562 ? 24.164 -2.730 -13.839 1.00 97.31 562 HIS A C 1
ATOM 4195 O O . HIS A 1 562 ? 24.436 -3.815 -13.312 1.00 97.31 562 HIS A O 1
ATOM 4201 N N . ASP A 1 563 ? 23.297 -2.581 -14.825 1.00 98.38 563 ASP A N 1
ATOM 4202 C CA . ASP A 1 563 ? 22.253 -3.563 -15.088 1.00 98.38 563 ASP A CA 1
ATOM 4203 C C . ASP A 1 563 ? 22.635 -4.499 -16.225 1.00 98.38 563 ASP A C 1
ATOM 4205 O O . ASP A 1 563 ? 23.511 -4.219 -17.047 1.00 98.38 563 ASP A O 1
ATOM 4209 N N . ASN A 1 564 ? 22.003 -5.664 -16.260 1.00 97.94 564 ASN A N 1
ATOM 4210 C CA . ASN A 1 564 ? 22.139 -6.642 -17.324 1.00 97.94 564 ASN A CA 1
ATOM 4211 C C . ASN A 1 564 ? 20.763 -6.919 -17.930 1.00 97.94 564 ASN A C 1
ATOM 4213 O O . ASN A 1 564 ? 19.980 -7.684 -17.374 1.00 97.94 564 ASN A O 1
ATOM 4217 N N . LEU A 1 565 ? 20.486 -6.300 -19.072 1.00 98.50 565 LEU A N 1
ATOM 4218 C CA . LEU A 1 565 ? 19.184 -6.296 -19.727 1.00 98.50 565 LEU A CA 1
ATOM 4219 C C . LEU A 1 565 ? 19.202 -7.154 -21.001 1.00 98.50 565 LEU A C 1
ATOM 4221 O O . LEU A 1 565 ? 20.142 -7.092 -21.799 1.00 98.50 565 LEU A O 1
ATOM 4225 N N . GLY A 1 566 ? 18.143 -7.927 -21.221 1.00 97.81 566 GLY A N 1
ATOM 4226 C CA . GLY A 1 566 ? 17.918 -8.717 -22.429 1.00 97.81 566 GLY A CA 1
ATOM 4227 C C . GLY A 1 566 ? 16.496 -8.544 -22.958 1.00 97.81 566 GLY A C 1
ATOM 4228 O O . GLY A 1 566 ? 15.563 -8.689 -22.181 1.00 97.81 566 GLY A O 1
ATOM 4229 N N . GLY A 1 567 ? 16.317 -8.274 -24.252 1.00 96.00 567 GLY A N 1
ATOM 4230 C CA . GLY A 1 567 ? 14.992 -8.176 -24.880 1.00 96.00 567 GLY A CA 1
ATOM 4231 C C . GLY A 1 567 ? 14.434 -9.569 -25.143 1.00 96.00 567 GLY A C 1
ATOM 4232 O O . GLY A 1 567 ? 13.509 -10.018 -24.481 1.00 96.00 567 GLY A O 1
ATOM 4233 N N . GLY A 1 568 ? 15.143 -10.351 -25.957 1.00 98.00 568 GLY A N 1
ATOM 4234 C CA . GLY A 1 568 ? 14.807 -11.747 -26.215 1.00 98.00 568 GLY A CA 1
ATOM 4235 C C . GLY A 1 568 ? 14.297 -11.946 -27.635 1.00 98.00 568 GLY A C 1
ATOM 4236 O O . GLY A 1 568 ? 15.075 -11.821 -28.579 1.00 98.00 568 GLY A O 1
ATOM 4237 N N . TYR A 1 569 ? 13.057 -12.402 -27.799 1.00 97.06 569 TYR A N 1
ATOM 4238 C CA . TYR A 1 569 ? 12.426 -12.593 -29.103 1.00 97.06 569 TYR A CA 1
ATOM 4239 C C . TYR A 1 569 ? 11.326 -11.559 -29.329 1.00 97.06 569 TYR A C 1
ATOM 4241 O O . TYR A 1 569 ? 10.266 -11.706 -28.744 1.00 97.06 569 TYR A O 1
ATOM 4249 N N . GLY A 1 570 ? 11.468 -10.697 -30.328 1.00 98.12 570 GLY A N 1
ATOM 4250 C CA . GLY A 1 570 ? 10.461 -9.702 -30.693 1.00 98.12 570 GLY A CA 1
ATOM 4251 C C . GLY A 1 570 ? 11.127 -8.362 -30.949 1.00 98.12 570 GLY A C 1
ATOM 4252 O O . GLY A 1 570 ? 12.334 -8.312 -31.095 1.00 98.12 570 GLY A O 1
ATOM 4253 N N . ASN A 1 571 ? 10.351 -7.305 -31.158 1.00 98.38 571 ASN A N 1
ATOM 4254 C CA . ASN A 1 571 ? 10.901 -5.967 -31.375 1.00 98.38 571 ASN A CA 1
ATOM 4255 C C . ASN A 1 571 ? 10.862 -5.216 -30.049 1.00 98.38 571 ASN A C 1
ATOM 4257 O O . ASN A 1 571 ? 9.839 -4.616 -29.703 1.00 98.38 571 ASN A O 1
ATOM 4261 N N . ASP A 1 572 ? 11.971 -5.258 -29.330 1.00 98.75 572 ASP A N 1
ATOM 4262 C CA . ASP A 1 572 ? 12.030 -4.830 -27.941 1.00 98.75 572 ASP A CA 1
ATOM 4263 C C . ASP A 1 572 ? 12.493 -3.375 -27.816 1.00 98.75 572 ASP A C 1
ATOM 4265 O O . ASP A 1 572 ? 13.172 -2.822 -28.685 1.00 98.75 572 ASP A O 1
ATOM 4269 N N . THR A 1 573 ? 12.122 -2.713 -26.722 1.00 98.75 573 THR A N 1
ATOM 4270 C CA . THR A 1 573 ? 12.634 -1.389 -26.350 1.00 98.75 573 THR A CA 1
ATOM 4271 C C . THR A 1 573 ? 13.313 -1.459 -24.987 1.00 98.75 573 THR A C 1
ATOM 4273 O O . THR A 1 573 ? 12.657 -1.733 -23.987 1.00 98.75 573 THR A O 1
ATOM 4276 N N . LEU A 1 574 ? 14.613 -1.167 -24.938 1.00 98.75 574 LEU A N 1
ATOM 4277 C CA . LEU A 1 574 ? 15.456 -1.329 -23.755 1.00 98.75 574 LEU A CA 1
ATOM 4278 C C . LEU A 1 574 ? 16.136 -0.019 -23.345 1.00 98.75 574 LEU A C 1
ATOM 4280 O O . LEU A 1 574 ? 16.741 0.654 -24.182 1.00 98.75 574 LEU A O 1
ATOM 4284 N N . TYR A 1 575 ? 16.098 0.300 -22.052 1.00 98.75 575 TYR A N 1
ATOM 4285 C CA . TYR A 1 575 ? 16.724 1.476 -21.444 1.00 98.75 575 TYR A CA 1
ATOM 4286 C C . TYR A 1 575 ? 17.642 1.070 -20.279 1.00 98.75 575 TYR A C 1
ATOM 4288 O O . TYR A 1 575 ? 17.152 0.598 -19.260 1.00 98.75 575 TYR A O 1
ATOM 4296 N N . GLY A 1 576 ? 18.955 1.289 -20.390 1.00 98.19 576 GLY A N 1
ATOM 4297 C CA . GLY A 1 576 ? 19.900 1.153 -19.265 1.00 98.19 576 GLY A CA 1
ATOM 4298 C C . GLY A 1 576 ? 19.756 2.283 -18.247 1.00 98.19 576 GLY A C 1
ATOM 4299 O O . GLY A 1 576 ? 19.757 2.061 -17.046 1.00 98.19 576 GLY A O 1
ATOM 4300 N N . SER A 1 577 ? 19.465 3.491 -18.738 1.00 98.06 577 SER A N 1
ATOM 4301 C CA . SER A 1 577 ? 19.270 4.703 -17.941 1.00 98.06 577 SER A CA 1
ATOM 4302 C C . SER A 1 577 ? 20.554 5.193 -17.266 1.00 98.06 577 SER A C 1
ATOM 4304 O O . SER A 1 577 ? 21.273 5.977 -17.886 1.00 98.06 577 SER A O 1
ATOM 4306 N N . SER A 1 578 ? 20.832 4.861 -16.007 1.00 96.94 578 SER A N 1
ATOM 4307 C CA . SER A 1 578 ? 22.046 5.335 -15.335 1.00 96.94 578 SER A CA 1
ATOM 4308 C C . SER A 1 578 ? 22.837 4.181 -14.769 1.00 96.94 578 SER A C 1
ATOM 4310 O O . SER A 1 578 ? 22.330 3.475 -13.910 1.00 96.94 578 SER A O 1
ATOM 4312 N N . GLY A 1 579 ? 24.099 4.048 -15.173 1.00 97.69 579 GLY A N 1
ATOM 4313 C CA . GLY A 1 579 ? 24.822 2.849 -14.810 1.00 97.69 579 GLY A CA 1
ATOM 4314 C C . GLY A 1 579 ? 26.021 2.538 -15.672 1.00 97.69 579 GLY A C 1
ATOM 4315 O O . GLY A 1 579 ? 26.671 3.420 -16.203 1.00 97.69 579 GLY A O 1
ATOM 4316 N N . HIS A 1 580 ? 26.421 1.277 -15.671 1.00 97.88 580 HIS A N 1
ATOM 4317 C CA . HIS A 1 580 ? 27.461 0.731 -16.541 1.00 97.88 580 HIS A CA 1
ATOM 4318 C C . HIS A 1 580 ? 26.881 -0.581 -17.025 1.00 97.88 580 HIS A C 1
ATOM 4320 O O . HIS A 1 580 ? 27.169 -1.653 -16.473 1.00 97.88 580 HIS A O 1
ATOM 4326 N N . ASP A 1 581 ? 25.997 -0.454 -17.996 1.00 98.62 581 ASP A N 1
ATOM 4327 C CA . ASP A 1 581 ? 24.967 -1.437 -18.252 1.00 98.62 581 ASP A CA 1
ATOM 4328 C C . ASP A 1 581 ? 25.403 -2.382 -19.368 1.00 98.62 581 ASP A C 1
ATOM 4330 O O . ASP A 1 581 ? 26.270 -2.093 -20.200 1.00 98.62 581 ASP A O 1
ATOM 4334 N N . ARG A 1 582 ? 24.844 -3.585 -19.363 1.00 98.56 582 ARG A N 1
ATOM 4335 C CA . ARG A 1 582 ? 24.998 -4.580 -20.421 1.00 98.56 582 ARG A CA 1
ATOM 4336 C C . ARG A 1 582 ? 23.628 -4.837 -20.999 1.00 98.56 582 ARG A C 1
ATOM 4338 O O . ARG A 1 582 ? 22.783 -5.382 -20.310 1.00 98.56 582 ARG A O 1
ATOM 4345 N N . ILE A 1 583 ? 23.420 -4.478 -22.257 1.00 98.69 583 ILE A N 1
ATOM 4346 C CA . ILE A 1 583 ? 22.104 -4.551 -22.887 1.00 98.69 583 ILE A CA 1
ATOM 4347 C C . ILE A 1 583 ? 22.194 -5.378 -24.163 1.00 98.69 583 ILE A C 1
ATOM 4349 O O . ILE A 1 583 ? 23.054 -5.133 -25.011 1.00 98.69 583 ILE A O 1
ATOM 4353 N N . GLY A 1 584 ? 21.319 -6.372 -24.296 1.00 98.19 584 GLY A N 1
ATOM 4354 C CA . GLY A 1 584 ? 21.163 -7.191 -25.494 1.00 98.19 584 GLY A CA 1
ATOM 4355 C C . GLY A 1 584 ? 19.735 -7.131 -26.032 1.00 98.19 584 GLY A C 1
ATOM 4356 O O . GLY A 1 584 ? 18.836 -7.564 -25.326 1.00 98.19 584 GLY A O 1
ATOM 4357 N N . GLY A 1 585 ? 19.521 -6.671 -27.266 1.00 97.31 585 GLY A N 1
ATOM 4358 C CA . GLY A 1 585 ? 18.197 -6.675 -27.909 1.00 97.31 585 GLY A CA 1
ATOM 4359 C C . GLY A 1 585 ? 17.688 -8.099 -28.137 1.00 97.31 585 GLY A C 1
ATOM 4360 O O . GLY A 1 585 ? 16.688 -8.510 -27.568 1.00 97.31 585 GLY A O 1
ATOM 4361 N N . GLY A 1 586 ? 18.489 -8.933 -28.799 1.00 97.69 586 GLY A N 1
ATOM 4362 C CA . GLY A 1 586 ? 18.170 -10.344 -29.003 1.00 97.69 586 GLY A CA 1
ATOM 4363 C C . GLY A 1 586 ? 17.833 -10.629 -30.457 1.00 97.69 586 GLY A C 1
ATOM 4364 O O . GLY A 1 586 ? 18.733 -10.647 -31.297 1.00 97.69 586 GLY A O 1
ATOM 4365 N N . THR A 1 587 ? 16.592 -10.987 -30.767 1.00 97.00 587 THR A N 1
ATOM 4366 C CA . THR A 1 587 ? 16.145 -11.189 -32.147 1.00 97.00 587 THR A CA 1
ATOM 4367 C C . THR A 1 587 ? 14.921 -10.345 -32.436 1.00 97.00 587 THR A C 1
ATOM 4369 O O . THR A 1 587 ? 13.921 -10.525 -31.760 1.00 97.00 587 THR A O 1
ATOM 4372 N N . GLY A 1 588 ? 14.927 -9.628 -33.551 1.00 97.69 588 GLY A N 1
ATOM 4373 C CA . GLY A 1 588 ? 13.866 -8.719 -33.960 1.00 97.69 588 GLY A CA 1
ATOM 4374 C C . GLY A 1 588 ? 14.467 -7.379 -34.343 1.00 97.69 588 GLY A C 1
ATOM 4375 O O . GLY A 1 588 ? 15.637 -7.321 -34.692 1.00 97.69 588 GLY A O 1
ATOM 4376 N N . ALA A 1 589 ? 13.652 -6.338 -34.445 1.00 98.31 589 ALA A N 1
ATOM 4377 C CA . ALA A 1 589 ? 14.135 -4.991 -34.714 1.00 98.31 589 ALA A CA 1
ATOM 4378 C C . ALA A 1 589 ? 14.069 -4.174 -33.425 1.00 98.31 589 ALA A C 1
ATOM 4380 O O . ALA A 1 589 ? 13.009 -3.629 -33.108 1.00 98.31 589 ALA A O 1
ATOM 4381 N N . ASP A 1 590 ? 15.187 -4.105 -32.710 1.00 98.75 590 ASP A N 1
ATOM 4382 C CA . ASP A 1 590 ? 15.225 -3.624 -31.330 1.00 98.75 590 ASP A CA 1
ATOM 4383 C C . ASP A 1 590 ? 15.630 -2.147 -31.228 1.00 98.75 590 ASP A C 1
ATOM 4385 O O . ASP A 1 590 ? 16.399 -1.617 -32.036 1.00 98.75 590 ASP A O 1
ATOM 4389 N N . LEU A 1 591 ? 15.121 -1.470 -30.200 1.00 98.75 591 LEU A N 1
ATOM 4390 C CA . LEU A 1 591 ? 15.486 -0.111 -29.804 1.00 98.75 591 LEU A CA 1
ATOM 4391 C C . LEU A 1 591 ? 16.252 -0.174 -28.482 1.00 98.75 591 LEU A C 1
ATOM 4393 O O . LEU A 1 591 ? 15.674 -0.502 -27.451 1.00 98.75 591 LEU A O 1
ATOM 4397 N N . VAL A 1 592 ? 17.538 0.168 -28.489 1.00 98.81 592 VAL A N 1
ATOM 4398 C CA . VAL A 1 592 ? 18.421 0.014 -27.324 1.00 98.81 592 VAL A CA 1
ATOM 4399 C C . VAL A 1 592 ? 19.051 1.351 -26.942 1.00 98.81 592 VAL A C 1
ATOM 4401 O O . VAL A 1 592 ? 19.736 1.973 -27.752 1.00 98.81 592 VAL A O 1
ATOM 4404 N N . PHE A 1 593 ? 18.873 1.770 -25.691 1.00 98.81 593 PHE A N 1
ATOM 4405 C CA . PHE A 1 593 ? 19.427 3.003 -25.131 1.00 98.81 593 PHE A CA 1
ATOM 4406 C C . PHE A 1 593 ? 20.299 2.682 -23.907 1.00 98.81 593 PHE A C 1
ATOM 4408 O O . PHE A 1 593 ? 19.776 2.154 -22.931 1.00 98.81 593 PHE A O 1
ATOM 4415 N N . GLY A 1 594 ? 21.594 3.014 -23.937 1.00 98.38 594 GLY A N 1
ATOM 4416 C CA . GLY A 1 594 ? 22.516 2.866 -22.800 1.00 98.38 594 GLY A CA 1
ATOM 4417 C C . GLY A 1 594 ? 22.220 3.893 -21.714 1.00 98.38 594 GLY A C 1
ATOM 4418 O O . GLY A 1 594 ? 21.654 3.562 -20.680 1.00 98.38 594 GLY A O 1
ATOM 4419 N N . GLY A 1 595 ? 22.415 5.175 -22.024 1.00 98.44 595 GLY A N 1
ATOM 4420 C CA . GLY A 1 595 ? 22.030 6.281 -21.151 1.00 98.44 595 GLY A CA 1
ATOM 4421 C C . GLY A 1 595 ? 23.237 7.037 -20.613 1.00 98.44 595 GLY A C 1
ATOM 4422 O O . GLY A 1 595 ? 23.839 7.828 -21.339 1.00 98.44 595 GLY A O 1
ATOM 4423 N N . SER A 1 596 ? 23.521 6.945 -19.318 1.00 97.94 596 SER A N 1
ATOM 4424 C CA . SER A 1 596 ? 24.713 7.557 -18.727 1.00 97.94 596 SER A CA 1
ATOM 4425 C C . SER A 1 596 ? 25.637 6.509 -18.137 1.00 97.94 596 SER A C 1
ATOM 4427 O O . SER A 1 596 ? 25.208 5.778 -17.249 1.00 97.94 596 SER A O 1
ATOM 4429 N N . GLY A 1 597 ? 26.914 6.599 -18.497 1.00 98.12 597 GLY A N 1
ATOM 4430 C CA . GLY A 1 597 ? 27.990 5.750 -18.012 1.00 98.12 597 GLY A CA 1
ATOM 4431 C C . GLY A 1 597 ? 28.562 4.903 -19.144 1.00 98.12 597 GLY A C 1
ATOM 4432 O O . GLY A 1 597 ? 28.276 5.153 -20.297 1.00 98.12 597 GLY A O 1
ATOM 4433 N N . ASN A 1 598 ? 29.490 3.997 -18.836 1.00 98.38 598 ASN A N 1
ATOM 4434 C CA . ASN A 1 598 ? 30.196 3.222 -19.855 1.00 98.38 598 ASN A CA 1
ATOM 4435 C C . ASN A 1 598 ? 29.462 1.902 -20.113 1.00 98.38 598 ASN A C 1
ATOM 4437 O O . ASN A 1 598 ? 29.691 0.920 -19.391 1.00 98.38 598 ASN A O 1
ATOM 4441 N N . ASP A 1 599 ? 28.632 1.881 -21.147 1.00 98.69 599 ASP A N 1
ATOM 4442 C CA . ASP A 1 599 ? 27.696 0.799 -21.421 1.00 98.69 599 ASP A CA 1
ATOM 4443 C C . ASP A 1 599 ? 28.213 -0.170 -22.495 1.00 98.69 599 ASP A C 1
ATOM 4445 O O . ASP A 1 599 ? 29.088 0.125 -23.317 1.00 98.69 599 ASP A O 1
ATOM 4449 N N . PHE A 1 600 ? 27.678 -1.387 -22.490 1.00 98.62 600 PHE A N 1
ATOM 4450 C CA . PHE A 1 600 ? 27.877 -2.382 -23.537 1.00 98.62 600 PHE A CA 1
ATOM 4451 C C . PHE A 1 600 ? 26.532 -2.733 -24.165 1.00 98.62 600 PHE A C 1
ATOM 4453 O O . PHE A 1 600 ? 25.700 -3.371 -23.525 1.00 98.62 600 PHE A O 1
ATOM 4460 N N . LEU A 1 601 ? 26.352 -2.381 -25.436 1.00 98.69 601 LEU A N 1
ATOM 4461 C CA . LEU A 1 601 ? 25.110 -2.571 -26.179 1.00 98.69 601 LEU A CA 1
ATOM 4462 C C . LEU A 1 601 ? 25.307 -3.585 -27.309 1.00 98.69 601 LEU A C 1
ATOM 4464 O O . LEU A 1 601 ? 26.231 -3.464 -28.120 1.00 98.69 601 LEU A O 1
ATOM 4468 N N . ALA A 1 602 ? 24.420 -4.572 -27.389 1.00 97.94 602 ALA A N 1
ATOM 4469 C CA . ALA A 1 602 ? 24.357 -5.543 -28.470 1.00 97.94 602 ALA A CA 1
ATOM 4470 C C . ALA A 1 602 ? 22.943 -5.584 -29.068 1.00 97.94 602 ALA A C 1
ATOM 4472 O O . ALA A 1 602 ? 22.009 -5.907 -28.349 1.00 97.94 602 ALA A O 1
ATOM 4473 N N . GLY A 1 603 ? 22.780 -5.298 -30.363 1.00 96.50 603 GLY A N 1
ATOM 4474 C CA . GLY A 1 603 ? 21.469 -5.360 -31.032 1.00 96.50 603 GLY A CA 1
ATOM 4475 C C . GLY A 1 603 ? 20.998 -6.802 -31.155 1.00 96.50 603 GLY A C 1
ATOM 4476 O O . GLY A 1 603 ? 20.045 -7.219 -30.513 1.00 96.50 603 GLY A O 1
ATOM 4477 N N . GLY A 1 604 ? 21.805 -7.629 -31.813 1.00 95.81 604 GLY A N 1
ATOM 4478 C CA . GLY A 1 604 ? 21.575 -9.064 -31.881 1.00 95.81 604 GLY A CA 1
ATOM 4479 C C . GLY A 1 604 ? 21.269 -9.500 -33.299 1.00 95.81 604 GLY A C 1
ATOM 4480 O O . GLY A 1 604 ? 22.201 -9.724 -34.064 1.00 95.81 604 GLY A O 1
ATOM 4481 N N . SER A 1 605 ? 20.020 -9.791 -33.637 1.00 94.94 605 SER A N 1
ATOM 4482 C CA . SER A 1 605 ? 19.628 -10.196 -34.987 1.00 94.94 605 SER A CA 1
ATOM 4483 C C . SER A 1 605 ? 18.381 -9.466 -35.449 1.00 94.94 605 SER A C 1
ATOM 4485 O O . SER A 1 605 ? 17.297 -9.836 -35.028 1.00 94.94 605 SER A O 1
ATOM 4487 N N . GLY A 1 606 ? 18.505 -8.619 -36.462 1.00 95.62 606 GLY A N 1
ATOM 4488 C CA . GLY A 1 606 ? 17.391 -8.059 -37.210 1.00 95.62 606 GLY A CA 1
ATOM 4489 C C . GLY A 1 606 ? 17.723 -6.683 -37.755 1.00 95.62 606 GLY A C 1
ATOM 4490 O O . GLY A 1 606 ? 18.512 -6.598 -38.687 1.00 95.62 606 GLY A O 1
ATOM 4491 N N . ARG A 1 607 ? 17.033 -5.634 -37.329 1.00 97.31 607 ARG A N 1
ATOM 4492 C CA . ARG A 1 607 ? 17.382 -4.261 -37.723 1.00 97.31 607 ARG A CA 1
ATOM 4493 C C . ARG A 1 607 ? 17.268 -3.417 -36.477 1.00 97.31 607 ARG A C 1
ATOM 4495 O O . ARG A 1 607 ? 16.169 -2.970 -36.155 1.00 97.31 607 ARG A O 1
ATOM 4502 N N . ASP A 1 608 ? 18.4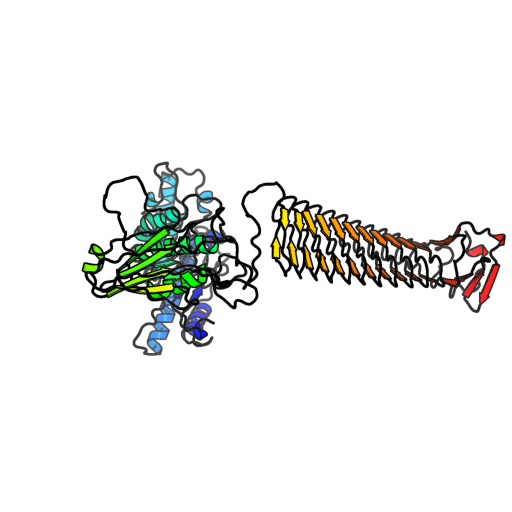03 -3.195 -35.852 1.00 98.38 608 ASP A N 1
ATOM 4503 C CA . ASP A 1 608 ? 18.451 -2.640 -34.513 1.00 98.38 608 ASP A CA 1
ATOM 4504 C C . ASP A 1 608 ? 18.891 -1.177 -34.560 1.00 98.38 608 ASP A C 1
ATOM 4506 O O . ASP A 1 608 ? 19.613 -0.738 -35.463 1.00 98.38 608 ASP A O 1
ATOM 4510 N N . GLU A 1 609 ? 18.435 -0.396 -33.590 1.00 98.75 609 GLU A N 1
ATOM 4511 C CA . GLU A 1 609 ? 18.851 0.985 -33.386 1.00 98.75 609 GLU A CA 1
ATOM 4512 C C . GLU A 1 609 ? 19.409 1.138 -31.967 1.00 98.75 609 GLU A C 1
ATOM 4514 O O . GLU A 1 609 ? 18.687 0.995 -30.981 1.00 98.75 609 GLU A O 1
ATOM 4519 N N . LEU A 1 610 ? 20.714 1.406 -31.869 1.00 98.81 610 LEU A N 1
ATOM 4520 C CA . LEU A 1 610 ? 21.465 1.474 -30.614 1.00 98.81 610 LEU A CA 1
ATOM 4521 C C . LEU A 1 610 ? 21.954 2.901 -30.361 1.00 98.81 610 LEU A C 1
ATOM 4523 O O . LEU A 1 610 ? 22.598 3.500 -31.223 1.00 98.81 610 LEU A O 1
ATOM 4527 N N . TRP A 1 611 ? 21.716 3.399 -29.152 1.00 98.81 611 TRP A N 1
ATOM 4528 C CA . TRP A 1 611 ? 22.151 4.704 -28.660 1.00 98.81 611 TRP A CA 1
ATOM 4529 C C . TRP A 1 611 ? 22.998 4.508 -27.399 1.00 98.81 611 TRP A C 1
ATOM 4531 O O . TRP A 1 611 ? 22.448 4.115 -26.376 1.00 98.81 611 TRP A O 1
ATOM 4541 N N . GLY A 1 612 ? 24.304 4.787 -27.465 1.00 98.44 612 GLY A N 1
ATOM 4542 C CA . GLY A 1 612 ? 25.234 4.700 -26.328 1.00 98.44 612 GLY A CA 1
ATOM 4543 C C . GLY A 1 612 ? 24.849 5.678 -25.225 1.00 98.44 612 GLY A C 1
ATOM 4544 O O . GLY A 1 612 ? 24.292 5.287 -24.206 1.00 98.44 612 GLY A O 1
ATOM 4545 N N . GLY A 1 613 ? 24.973 6.974 -25.508 1.00 98.44 613 GLY A N 1
ATOM 4546 C CA . GLY A 1 613 ? 24.512 8.027 -24.610 1.00 98.44 613 GLY A CA 1
ATOM 4547 C C . GLY A 1 613 ? 25.647 8.936 -24.167 1.00 98.44 613 GLY A C 1
ATOM 4548 O O . GLY A 1 613 ? 26.180 9.679 -24.987 1.00 98.44 613 GLY A O 1
ATOM 4549 N N . ASN A 1 614 ? 25.928 9.008 -22.867 1.00 97.50 614 ASN A N 1
ATOM 4550 C CA . ASN A 1 614 ? 27.046 9.785 -22.330 1.00 97.50 614 ASN A CA 1
ATOM 4551 C C . ASN A 1 614 ? 28.100 8.853 -21.738 1.00 97.50 614 ASN A C 1
ATOM 4553 O O . ASN A 1 614 ? 27.738 7.930 -21.027 1.00 97.50 614 ASN A O 1
ATOM 4557 N N . GLU A 1 615 ? 29.360 9.280 -21.800 1.00 98.31 615 GLU A N 1
ATOM 4558 C CA . GLU A 1 615 ? 30.551 8.503 -21.430 1.00 98.31 615 GLU A CA 1
ATOM 4559 C C . GLU A 1 615 ? 30.933 7.481 -22.507 1.00 98.31 615 GLU A C 1
ATOM 4561 O O . GLU A 1 615 ? 30.554 7.664 -23.649 1.00 98.31 615 GLU A O 1
ATOM 4566 N N . ALA A 1 616 ? 31.873 6.574 -22.230 1.00 98.31 616 ALA A N 1
ATOM 4567 C CA . ALA A 1 616 ? 32.513 5.769 -23.267 1.00 98.31 616 ALA A CA 1
ATOM 4568 C C . ALA A 1 616 ? 31.837 4.403 -23.415 1.00 98.31 616 ALA A C 1
ATOM 4570 O O . ALA A 1 616 ? 32.066 3.501 -22.602 1.00 98.31 616 ALA A O 1
ATOM 4571 N N . ASP A 1 617 ? 31.107 4.228 -24.510 1.00 98.69 617 ASP A N 1
ATOM 4572 C CA . ASP A 1 617 ? 30.262 3.062 -24.745 1.00 98.69 617 ASP A CA 1
ATOM 4573 C C . ASP A 1 617 ? 30.891 2.049 -25.703 1.00 98.69 617 ASP A C 1
ATOM 4575 O O . ASP A 1 617 ? 31.818 2.329 -26.465 1.00 98.69 617 ASP A O 1
ATOM 4579 N N . THR A 1 618 ? 30.400 0.812 -25.681 1.00 98.44 618 THR A N 1
ATOM 4580 C CA . THR A 1 618 ? 30.731 -0.220 -26.670 1.00 98.44 618 THR A CA 1
ATOM 4581 C C . THR A 1 618 ? 29.467 -0.724 -27.348 1.00 98.44 618 THR A C 1
ATOM 4583 O O . THR A 1 618 ? 28.642 -1.361 -26.706 1.00 98.44 618 THR A O 1
ATOM 4586 N N . LEU A 1 619 ? 29.345 -0.508 -28.658 1.00 98.44 619 LEU A N 1
ATOM 4587 C CA . LEU A 1 619 ? 28.158 -0.848 -29.442 1.00 98.44 619 LEU A CA 1
ATOM 4588 C C . LEU A 1 619 ? 28.468 -1.953 -30.456 1.00 98.44 619 LEU A C 1
ATOM 4590 O O . LEU A 1 619 ? 29.457 -1.883 -31.185 1.00 98.44 619 LEU A O 1
ATOM 4594 N N . ASN A 1 620 ? 27.603 -2.960 -30.541 1.00 96.25 620 ASN A N 1
ATOM 4595 C CA . ASN A 1 620 ? 27.669 -4.049 -31.514 1.00 96.25 620 ASN A CA 1
ATOM 4596 C C . ASN A 1 620 ? 26.271 -4.310 -32.093 1.00 96.25 620 ASN A C 1
ATOM 4598 O O . ASN A 1 620 ? 25.466 -4.966 -31.440 1.00 96.25 620 ASN A O 1
ATOM 4602 N N . GLY A 1 621 ? 25.993 -3.844 -33.315 1.00 95.06 621 GLY A N 1
ATOM 4603 C CA . GLY A 1 621 ? 24.693 -4.069 -33.972 1.00 95.06 621 GLY A CA 1
ATOM 4604 C C . GLY A 1 621 ? 24.343 -5.554 -34.082 1.00 95.06 621 GLY A C 1
ATOM 4605 O O . GLY A 1 621 ? 23.275 -5.987 -33.674 1.00 95.06 621 GLY A O 1
ATOM 4606 N N . GLY A 1 622 ? 25.328 -6.383 -34.433 1.00 93.81 622 GLY A N 1
ATOM 4607 C CA . GLY A 1 622 ? 25.142 -7.822 -34.547 1.00 93.81 622 GLY A CA 1
ATOM 4608 C C . GLY A 1 622 ? 24.839 -8.214 -35.985 1.00 93.81 622 GLY A C 1
ATOM 4609 O O . GLY A 1 622 ? 25.625 -7.908 -36.881 1.00 93.81 622 GLY A O 1
ATOM 4610 N N . ASN A 1 623 ? 23.789 -9.006 -36.191 1.00 92.69 623 ASN A N 1
ATOM 4611 C CA . ASN A 1 623 ? 23.343 -9.375 -37.520 1.00 92.69 623 ASN A CA 1
ATOM 4612 C C . ASN A 1 623 ? 22.203 -8.466 -37.960 1.00 92.69 623 ASN A C 1
ATOM 4614 O O . ASN A 1 623 ? 21.135 -8.545 -37.371 1.00 92.69 623 ASN A O 1
ATOM 4618 N N . GLY A 1 624 ? 22.337 -7.752 -39.065 1.00 93.31 624 GLY A N 1
ATOM 4619 C CA . GLY A 1 624 ? 21.272 -6.837 -39.437 1.00 93.31 624 GLY A CA 1
ATOM 4620 C C . GLY A 1 624 ? 21.729 -5.714 -40.326 1.00 93.31 624 GLY A C 1
ATOM 4621 O O . GLY A 1 624 ? 22.884 -5.668 -40.721 1.00 93.31 624 GLY A O 1
ATOM 4622 N N . ASP A 1 625 ? 20.791 -4.847 -40.692 1.00 95.75 625 ASP A N 1
ATOM 4623 C CA . ASP A 1 625 ? 21.146 -3.527 -41.212 1.00 95.75 625 ASP A CA 1
ATOM 4624 C C . ASP A 1 625 ? 20.906 -2.527 -40.078 1.00 95.75 625 ASP A C 1
ATOM 4626 O O . ASP A 1 625 ? 19.816 -1.951 -40.012 1.00 95.75 625 ASP A O 1
ATOM 4630 N N . ASP A 1 626 ? 21.884 -2.352 -39.196 1.00 97.44 626 ASP A N 1
ATOM 4631 C CA . ASP A 1 626 ? 21.690 -1.677 -37.911 1.00 97.44 626 ASP A CA 1
ATOM 4632 C C . ASP A 1 626 ? 22.060 -0.187 -37.966 1.00 97.44 626 ASP A C 1
ATOM 4634 O O . ASP A 1 626 ? 22.800 0.278 -38.839 1.00 97.44 626 ASP A O 1
ATOM 4638 N N . THR A 1 627 ? 21.532 0.597 -37.029 1.00 98.50 627 THR A N 1
ATOM 4639 C CA . THR A 1 627 ? 21.885 2.010 -36.829 1.00 98.50 627 THR A CA 1
ATOM 4640 C C . THR A 1 627 ? 22.495 2.190 -35.448 1.00 98.50 627 THR A C 1
ATOM 4642 O O . THR A 1 627 ? 21.883 1.842 -34.448 1.00 98.50 627 THR A O 1
ATOM 4645 N N . LEU A 1 628 ? 23.705 2.739 -35.389 1.00 98.62 628 LEU A N 1
ATOM 4646 C CA . LEU A 1 628 ? 24.481 2.910 -34.166 1.00 98.62 628 LEU A CA 1
ATOM 4647 C C . LEU A 1 628 ? 24.785 4.399 -33.955 1.00 98.62 628 LEU A C 1
ATOM 4649 O O . LEU A 1 628 ? 25.265 5.082 -34.864 1.00 98.62 628 LEU A O 1
ATOM 4653 N N . ILE A 1 629 ? 24.519 4.892 -32.752 1.00 98.75 629 ILE A N 1
ATOM 4654 C CA . ILE A 1 629 ? 24.778 6.265 -32.313 1.00 98.75 629 ILE A CA 1
ATOM 4655 C C . ILE A 1 629 ? 25.584 6.166 -31.020 1.00 98.75 629 ILE A C 1
ATOM 4657 O O . ILE A 1 629 ? 25.080 5.628 -30.038 1.00 98.75 629 ILE A O 1
ATOM 4661 N N . GLY A 1 630 ? 26.833 6.630 -31.027 1.00 98.00 630 GLY A N 1
ATOM 4662 C CA . GLY A 1 630 ? 27.706 6.571 -29.846 1.00 98.00 630 GLY A CA 1
ATOM 4663 C C . GLY A 1 630 ? 27.275 7.576 -28.781 1.00 98.00 630 GLY A C 1
ATOM 4664 O O . GLY A 1 630 ? 27.027 7.219 -27.634 1.00 98.00 630 GLY A O 1
ATOM 4665 N N . GLY A 1 631 ? 27.021 8.814 -29.200 1.00 98.06 631 GLY A N 1
ATOM 4666 C CA . GLY A 1 631 ? 26.678 9.918 -28.324 1.00 98.06 631 GLY A CA 1
ATOM 4667 C C . GLY A 1 631 ? 27.909 10.716 -27.899 1.00 98.06 631 GLY A C 1
ATOM 4668 O O . GLY A 1 631 ? 28.722 11.141 -28.718 1.00 98.06 631 GLY A O 1
ATOM 4669 N N . GLY A 1 632 ? 27.978 11.073 -26.621 1.00 95.94 632 GLY A N 1
ATOM 4670 C CA . GLY A 1 632 ? 29.069 11.867 -26.074 1.00 95.94 632 GLY A CA 1
ATOM 4671 C C . GLY A 1 632 ? 30.042 10.983 -25.324 1.00 95.94 632 GLY A C 1
ATOM 4672 O O . GLY A 1 632 ? 29.786 10.679 -24.171 1.00 95.94 632 GLY A O 1
ATOM 4673 N N . GLY A 1 633 ? 31.196 10.675 -25.892 1.00 97.38 633 GLY A N 1
ATOM 4674 C CA . GLY A 1 633 ? 32.000 9.600 -25.336 1.00 97.38 633 GLY A CA 1
ATOM 4675 C C . GLY A 1 633 ? 33.343 9.459 -25.993 1.00 97.38 633 GLY A C 1
ATOM 4676 O O . GLY A 1 633 ? 33.799 10.368 -26.672 1.00 97.38 633 GLY A O 1
ATOM 4677 N N . ALA A 1 634 ? 33.998 8.336 -25.738 1.00 97.44 634 ALA A N 1
ATOM 4678 C CA . ALA A 1 634 ? 35.042 7.815 -26.609 1.00 97.44 634 ALA A CA 1
ATOM 4679 C C . ALA A 1 634 ? 34.650 6.375 -26.918 1.00 97.44 634 ALA A C 1
ATOM 4681 O O . ALA A 1 634 ? 35.042 5.454 -26.194 1.00 97.44 634 ALA A O 1
ATOM 4682 N N . ASP A 1 635 ? 33.834 6.212 -27.953 1.00 98.25 635 ASP A N 1
ATOM 4683 C CA . ASP A 1 635 ? 33.004 5.023 -28.110 1.00 98.25 635 ASP A CA 1
ATOM 4684 C C . ASP A 1 635 ? 33.685 3.958 -28.962 1.00 98.25 635 ASP A C 1
ATOM 4686 O O . ASP A 1 635 ? 34.564 4.230 -29.783 1.00 98.25 635 ASP A O 1
ATOM 4690 N N . VAL A 1 636 ? 33.296 2.700 -28.768 1.00 97.31 636 VAL A N 1
ATOM 4691 C CA . VAL A 1 636 ? 33.825 1.552 -29.503 1.00 97.31 636 VAL A CA 1
ATOM 4692 C C . VAL A 1 636 ? 32.710 0.870 -30.281 1.00 97.31 636 VAL A C 1
ATOM 4694 O O . VAL A 1 636 ? 31.912 0.123 -29.725 1.00 97.31 636 VAL A O 1
ATOM 4697 N N . PHE A 1 637 ? 32.731 1.014 -31.601 1.00 96.12 637 PHE A N 1
ATOM 4698 C CA . PHE A 1 637 ? 31.849 0.278 -32.504 1.00 96.12 637 PHE A CA 1
ATOM 4699 C C . PHE A 1 637 ? 32.504 -1.054 -32.888 1.00 96.12 637 PHE A C 1
ATOM 4701 O O . PHE A 1 637 ? 33.527 -1.095 -33.583 1.00 96.12 637 PHE A O 1
ATOM 4708 N N . LEU A 1 638 ? 31.954 -2.159 -32.393 1.00 93.50 638 LEU A N 1
ATOM 4709 C CA . LEU A 1 638 ? 32.493 -3.506 -32.535 1.00 93.50 638 LEU A CA 1
ATOM 4710 C C . LEU A 1 638 ? 31.785 -4.275 -33.656 1.00 93.50 638 LEU A C 1
ATOM 4712 O O . LEU A 1 638 ? 30.580 -4.474 -33.619 1.00 93.50 638 LEU A O 1
ATOM 4716 N N . PHE A 1 639 ? 32.572 -4.823 -34.584 1.00 90.81 639 PHE A N 1
ATOM 4717 C CA . PHE A 1 639 ? 32.103 -5.698 -35.659 1.00 90.81 639 PHE A CA 1
ATOM 4718 C C . PHE A 1 639 ? 32.863 -7.028 -35.617 1.00 90.81 639 PHE A C 1
ATOM 4720 O O . PHE A 1 639 ? 34.087 -7.066 -35.789 1.00 90.81 639 PHE A O 1
ATOM 4727 N N . ASN A 1 640 ? 32.150 -8.130 -35.380 1.00 84.12 640 ASN A N 1
ATOM 4728 C CA . ASN A 1 640 ? 32.733 -9.470 -35.255 1.00 84.12 640 ASN A CA 1
ATOM 4729 C C . ASN A 1 640 ? 32.694 -10.251 -36.588 1.00 84.12 640 ASN A C 1
ATOM 4731 O O . ASN A 1 640 ? 31.780 -10.096 -37.392 1.00 84.12 640 ASN A O 1
ATOM 4735 N N . GLU A 1 641 ? 33.675 -11.130 -36.824 1.00 75.75 641 GLU A N 1
ATOM 4736 C CA . GLU A 1 641 ? 33.684 -12.050 -37.973 1.00 75.75 641 GLU A CA 1
ATOM 4737 C C . GLU A 1 641 ? 32.542 -13.079 -37.861 1.00 75.75 641 GLU A C 1
ATOM 4739 O O . GLU A 1 641 ? 32.514 -13.897 -36.941 1.00 75.75 641 GLU A O 1
ATOM 4744 N N . GLY A 1 642 ? 31.613 -13.078 -38.819 1.00 65.19 642 GLY A N 1
ATOM 4745 C CA . GLY A 1 642 ? 30.495 -14.021 -38.853 1.00 65.19 642 GLY A CA 1
ATOM 4746 C C . GLY A 1 642 ? 29.540 -13.777 -40.025 1.00 65.19 642 GLY A C 1
ATOM 4747 O O . GLY A 1 642 ? 29.637 -12.752 -40.705 1.00 65.19 642 GLY A O 1
ATOM 4748 N N . PRO A 1 643 ? 28.633 -14.726 -40.322 1.00 56.97 643 PRO A N 1
ATOM 4749 C CA . PRO A 1 643 ? 27.576 -14.494 -41.291 1.00 56.97 643 PRO A CA 1
ATOM 4750 C C . PRO A 1 643 ? 26.567 -13.516 -40.687 1.00 56.97 643 PRO A C 1
ATOM 4752 O O . PRO A 1 643 ? 25.762 -13.944 -39.870 1.00 56.97 643 PRO A O 1
ATOM 4755 N N . GLY A 1 644 ? 26.584 -12.250 -41.109 1.00 60.75 644 GLY A N 1
ATOM 4756 C CA . GLY A 1 644 ? 25.436 -11.387 -40.844 1.00 60.75 644 GLY A CA 1
ATOM 4757 C C . GLY A 1 644 ? 25.658 -9.932 -40.477 1.00 60.75 644 GLY A C 1
ATOM 4758 O O . GLY A 1 644 ? 24.626 -9.314 -40.310 1.00 60.75 644 GLY A O 1
ATOM 4759 N N . ILE A 1 645 ? 26.871 -9.353 -40.464 1.00 73.25 645 ILE A N 1
ATOM 4760 C CA . ILE A 1 645 ? 27.104 -7.911 -40.152 1.00 73.25 645 ILE A CA 1
ATOM 4761 C C . ILE A 1 645 ? 26.338 -6.875 -41.032 1.00 73.25 645 ILE A C 1
ATOM 4763 O O . ILE A 1 645 ? 26.706 -5.713 -41.048 1.00 73.25 645 ILE A O 1
ATOM 4767 N N . GLY A 1 646 ? 25.443 -7.348 -41.911 1.00 86.44 646 GLY A N 1
ATOM 4768 C CA . GLY A 1 646 ? 24.667 -6.654 -42.939 1.00 86.44 646 GLY A CA 1
ATOM 4769 C C . GLY A 1 646 ? 25.192 -5.299 -43.388 1.00 86.44 646 GLY A C 1
ATOM 4770 O O . GLY A 1 646 ? 26.317 -5.218 -43.892 1.00 86.44 646 GLY A O 1
ATOM 4771 N N . HIS A 1 647 ? 24.337 -4.281 -43.368 1.00 93.19 647 HIS A N 1
ATOM 4772 C CA . HIS A 1 647 ? 24.636 -2.944 -43.875 1.00 93.19 647 HIS A CA 1
ATOM 4773 C C . HIS A 1 647 ? 24.429 -1.873 -42.802 1.00 93.19 647 HIS A C 1
ATOM 4775 O O . HIS A 1 647 ? 23.514 -1.052 -42.898 1.00 93.19 647 HIS A O 1
ATOM 4781 N N . ASP A 1 648 ? 25.327 -1.864 -41.825 1.00 95.62 648 ASP A N 1
ATOM 4782 C CA . ASP A 1 648 ? 25.231 -1.016 -40.642 1.00 95.62 648 ASP A CA 1
ATOM 4783 C C . ASP A 1 648 ? 25.604 0.445 -40.919 1.00 95.62 648 ASP A C 1
ATOM 4785 O O . ASP A 1 648 ? 26.372 0.778 -41.835 1.00 95.62 648 ASP A O 1
ATOM 4789 N N . ARG A 1 649 ? 25.065 1.342 -40.096 1.00 97.56 649 ARG A N 1
ATOM 4790 C CA . ARG A 1 649 ? 25.268 2.792 -40.157 1.00 97.56 649 ARG A CA 1
ATOM 4791 C C . ARG A 1 649 ? 25.701 3.318 -38.796 1.00 97.56 649 ARG A C 1
ATOM 4793 O O . ARG A 1 649 ? 25.081 2.989 -37.797 1.00 97.56 649 ARG A O 1
ATOM 4800 N N . ILE A 1 650 ? 26.719 4.174 -38.772 1.00 98.06 650 ILE A N 1
ATOM 4801 C CA . ILE A 1 650 ? 27.112 4.952 -37.593 1.00 98.06 650 ILE A CA 1
ATOM 4802 C C . ILE A 1 650 ? 26.834 6.425 -37.895 1.00 98.06 650 ILE A C 1
ATOM 4804 O O . ILE A 1 650 ? 27.384 6.964 -38.862 1.00 98.06 650 ILE A O 1
ATOM 4808 N N . GLU A 1 651 ? 25.956 7.056 -37.116 1.00 98.00 651 GLU A N 1
ATOM 4809 C CA . GLU A 1 651 ? 25.400 8.380 -37.442 1.00 98.00 651 GLU A CA 1
ATOM 4810 C C . GLU A 1 651 ? 26.227 9.564 -36.895 1.00 98.00 651 GLU A C 1
ATOM 4812 O O . GLU A 1 651 ? 26.095 10.674 -37.413 1.00 98.00 651 GLU A O 1
ATOM 4817 N N . ASP A 1 652 ? 27.100 9.355 -35.902 1.00 96.69 652 ASP A N 1
ATOM 4818 C CA . ASP A 1 652 ? 27.784 10.441 -35.176 1.00 96.69 652 ASP A CA 1
ATOM 4819 C C . ASP A 1 652 ? 29.288 10.232 -34.898 1.00 96.69 652 ASP A C 1
ATOM 4821 O O . ASP A 1 652 ? 29.865 10.958 -34.096 1.00 96.69 652 ASP A O 1
ATOM 4825 N N . PHE A 1 653 ? 29.948 9.318 -35.618 1.00 96.62 653 PHE A N 1
ATOM 4826 C CA . PHE A 1 653 ? 31.364 8.969 -35.412 1.00 96.62 653 PHE A CA 1
ATOM 4827 C C . PHE A 1 653 ? 32.330 10.180 -35.375 1.00 96.62 653 PHE A C 1
ATOM 4829 O O . PHE A 1 653 ? 32.486 10.900 -36.372 1.00 96.62 653 PHE A O 1
ATOM 4836 N N . GLU A 1 654 ? 33.086 10.339 -34.283 1.00 94.31 654 GLU A N 1
ATOM 4837 C CA . GLU A 1 654 ? 34.102 11.380 -34.091 1.00 94.31 654 GLU A CA 1
ATOM 4838 C C . GLU A 1 654 ? 35.544 10.851 -34.249 1.00 94.31 654 GLU A C 1
ATOM 4840 O O . GLU A 1 654 ? 36.075 10.058 -33.468 1.00 94.31 654 GLU A O 1
ATOM 4845 N N . ILE A 1 655 ? 36.257 11.366 -35.259 1.00 91.69 655 ILE A N 1
ATOM 4846 C CA . ILE A 1 655 ? 37.638 10.957 -35.562 1.00 91.69 655 ILE A CA 1
ATOM 4847 C C . ILE A 1 655 ? 38.595 11.313 -34.419 1.00 91.69 655 ILE A C 1
ATOM 4849 O O . ILE A 1 655 ? 38.778 12.482 -34.077 1.00 91.69 655 ILE A O 1
ATOM 4853 N N . GLY A 1 656 ? 39.330 10.309 -33.938 1.00 89.50 656 GLY A N 1
ATOM 4854 C CA . GLY A 1 656 ? 40.348 10.471 -32.897 1.00 89.50 656 GLY A CA 1
ATOM 4855 C C . GLY A 1 656 ? 39.782 10.489 -31.478 1.00 89.50 656 GLY A C 1
ATOM 4856 O O . GLY A 1 656 ? 40.563 10.630 -30.533 1.00 89.50 656 GLY A O 1
ATOM 4857 N N . VAL A 1 657 ? 38.466 10.331 -31.355 1.00 93.62 657 VAL A N 1
ATOM 4858 C CA . VAL A 1 657 ? 37.744 10.118 -30.105 1.00 93.62 657 VAL A CA 1
ATOM 4859 C C . VAL A 1 657 ? 37.201 8.690 -30.107 1.00 93.62 657 VAL A C 1
ATOM 4861 O O . VAL A 1 657 ? 37.638 7.889 -29.280 1.00 93.62 657 VAL A O 1
ATOM 4864 N N . ASP A 1 658 ? 36.406 8.343 -31.118 1.00 96.12 658 ASP A N 1
ATOM 4865 C CA . ASP A 1 658 ? 35.798 7.021 -31.257 1.00 96.12 658 ASP A CA 1
ATOM 4866 C C . ASP A 1 658 ? 36.711 6.018 -31.967 1.00 96.12 658 ASP A C 1
ATOM 4868 O O . ASP A 1 658 ? 37.653 6.359 -32.698 1.00 96.12 658 ASP A O 1
ATOM 4872 N N . LEU A 1 659 ? 36.400 4.739 -31.773 1.00 94.56 659 LEU A N 1
ATOM 4873 C CA . LEU A 1 659 ? 37.111 3.598 -32.322 1.00 94.56 659 LEU A CA 1
ATOM 4874 C C . LEU A 1 659 ? 36.155 2.657 -33.052 1.00 94.56 659 LEU A C 1
ATOM 4876 O O . LEU A 1 659 ? 35.119 2.257 -32.533 1.00 94.56 659 LEU A O 1
ATOM 4880 N N . ILE A 1 660 ? 36.581 2.180 -34.220 1.00 92.25 660 ILE A N 1
ATOM 4881 C CA . ILE A 1 660 ? 35.955 1.027 -34.874 1.00 92.25 660 ILE A CA 1
ATOM 4882 C C . ILE A 1 660 ? 36.844 -0.189 -34.687 1.00 92.25 660 ILE A C 1
ATOM 4884 O O . ILE A 1 660 ? 38.014 -0.198 -35.083 1.00 92.25 660 ILE A O 1
ATOM 4888 N N . ARG A 1 661 ? 36.278 -1.254 -34.123 1.00 89.88 661 ARG A N 1
ATOM 4889 C CA . ARG A 1 661 ? 36.981 -2.506 -33.879 1.00 89.88 661 ARG A CA 1
ATOM 4890 C C . ARG A 1 661 ? 36.412 -3.631 -34.730 1.00 89.88 661 ARG A C 1
ATOM 4892 O O . ARG A 1 661 ? 35.355 -4.176 -34.447 1.00 89.88 661 ARG A O 1
ATOM 4899 N N . PHE A 1 662 ? 37.203 -4.073 -35.700 1.00 88.75 662 PHE A N 1
ATOM 4900 C CA . PHE A 1 662 ? 36.932 -5.284 -36.470 1.00 88.75 662 PHE A CA 1
ATOM 4901 C C . PHE A 1 662 ? 37.596 -6.499 -35.803 1.00 88.75 662 PHE A C 1
ATOM 4903 O O . PHE A 1 662 ? 38.810 -6.701 -35.896 1.00 88.75 662 PHE A O 1
ATOM 4910 N N . ALA A 1 663 ? 36.818 -7.310 -35.089 1.00 85.62 663 ALA A N 1
ATOM 4911 C CA . ALA A 1 663 ? 37.304 -8.493 -34.387 1.00 85.62 663 ALA A CA 1
ATOM 4912 C C . ALA A 1 663 ? 37.186 -9.746 -35.272 1.00 85.62 663 ALA A C 1
ATOM 4914 O O . ALA A 1 663 ? 36.100 -10.155 -35.662 1.00 85.62 663 ALA A O 1
ATOM 4915 N N . GLY A 1 664 ? 38.321 -10.370 -35.603 1.00 83.44 664 GLY A N 1
ATOM 4916 C CA . GLY A 1 664 ? 38.384 -11.551 -36.483 1.00 83.44 664 GLY A CA 1
ATOM 4917 C C . GLY A 1 664 ? 38.491 -11.223 -37.980 1.00 83.44 664 GLY A C 1
ATOM 4918 O O . GLY A 1 664 ? 39.070 -11.995 -38.739 1.00 83.44 664 GLY A O 1
ATOM 4919 N N . ILE A 1 665 ? 38.081 -10.027 -38.409 1.00 82.31 665 ILE A N 1
ATOM 4920 C CA . ILE A 1 665 ? 38.203 -9.588 -39.808 1.00 82.31 665 ILE A CA 1
ATOM 4921 C C . ILE A 1 665 ? 39.615 -9.042 -40.064 1.00 82.31 665 ILE A C 1
ATOM 4923 O O . ILE A 1 665 ? 40.079 -8.095 -39.428 1.00 82.31 665 ILE A O 1
ATOM 4927 N N . GLN A 1 666 ? 40.335 -9.641 -41.015 1.00 83.31 666 GLN A N 1
ATOM 4928 C CA . GLN A 1 666 ? 41.681 -9.181 -41.360 1.00 83.31 666 GLN A CA 1
ATOM 4929 C C . GLN A 1 666 ? 41.628 -7.889 -42.182 1.00 83.31 666 GLN A C 1
ATOM 4931 O O . GLN A 1 666 ? 40.872 -7.802 -43.143 1.00 83.31 666 GLN A O 1
ATOM 4936 N N . ARG A 1 667 ? 42.521 -6.930 -41.893 1.00 82.12 667 ARG A N 1
ATOM 4937 C CA . ARG A 1 667 ? 42.591 -5.622 -42.581 1.00 82.12 667 ARG A CA 1
ATOM 4938 C C . ARG A 1 667 ? 42.588 -5.701 -44.111 1.00 82.12 667 ARG A C 1
ATOM 4940 O O . ARG A 1 667 ? 42.088 -4.793 -44.755 1.00 82.12 667 ARG A O 1
ATOM 4947 N N . TYR A 1 668 ? 43.154 -6.754 -44.706 1.00 82.56 668 TYR A N 1
ATOM 4948 C CA . TYR A 1 668 ? 43.186 -6.879 -46.167 1.00 82.56 668 TYR A CA 1
ATOM 4949 C C . TYR A 1 668 ? 41.803 -7.112 -46.799 1.00 82.56 668 TYR A C 1
ATOM 4951 O O . TYR A 1 668 ? 41.683 -6.957 -48.010 1.00 82.56 668 TYR A O 1
ATOM 4959 N N . PHE A 1 669 ? 40.798 -7.511 -46.012 1.00 82.56 669 PHE A N 1
ATOM 4960 C CA . PHE A 1 669 ? 39.410 -7.667 -46.449 1.00 82.56 669 PHE A CA 1
ATOM 4961 C C . PHE A 1 669 ? 38.594 -6.374 -46.357 1.00 82.56 669 PHE A C 1
ATOM 4963 O O . PHE A 1 669 ? 37.444 -6.374 -46.781 1.00 82.56 669 PHE A O 1
ATOM 4970 N N . LEU A 1 670 ? 39.167 -5.303 -45.802 1.00 87.69 670 LEU A N 1
ATOM 4971 C CA . LEU A 1 670 ? 38.490 -4.020 -45.671 1.00 87.69 670 LEU A CA 1
ATOM 4972 C C . LEU A 1 670 ? 38.753 -3.169 -46.916 1.00 87.69 670 LEU A C 1
ATOM 4974 O O . LEU A 1 670 ? 39.897 -2.793 -47.188 1.00 87.69 670 LEU A O 1
ATOM 4978 N N . GLU A 1 671 ? 37.695 -2.846 -47.655 1.00 89.88 671 GLU A N 1
ATOM 4979 C CA . GLU A 1 671 ? 37.723 -1.886 -48.762 1.00 89.88 671 GLU A CA 1
ATOM 4980 C C . GLU A 1 671 ? 36.904 -0.652 -48.382 1.00 89.88 671 GLU A C 1
ATOM 4982 O O . GLU A 1 671 ? 35.838 -0.775 -47.794 1.00 89.88 671 GLU A O 1
ATOM 4987 N N . SER A 1 672 ? 37.389 0.555 -48.685 1.00 91.81 672 SER A N 1
ATOM 4988 C CA . SER A 1 672 ? 36.675 1.791 -48.340 1.00 91.81 672 SER A CA 1
ATOM 4989 C C . SER A 1 672 ? 36.381 2.649 -49.564 1.00 91.81 672 SER A C 1
ATOM 4991 O O . SER A 1 672 ? 37.269 2.864 -50.396 1.00 91.81 672 SER A O 1
ATOM 4993 N N . SER A 1 673 ? 35.180 3.215 -49.640 1.00 92.94 673 SER A N 1
ATOM 4994 C CA . SER A 1 673 ? 34.774 4.160 -50.682 1.00 92.94 673 SER A CA 1
ATOM 4995 C C . SER A 1 673 ? 33.926 5.295 -50.107 1.00 92.94 673 SER A C 1
ATOM 4997 O O . SER A 1 673 ? 33.395 5.190 -49.011 1.00 92.94 673 SER A O 1
ATOM 4999 N N . HIS A 1 674 ? 33.814 6.403 -50.838 1.00 92.75 674 HIS A N 1
ATOM 5000 C CA . HIS A 1 674 ? 33.006 7.553 -50.423 1.00 92.75 674 HIS A CA 1
ATOM 5001 C C . HIS A 1 674 ? 31.712 7.628 -51.228 1.00 92.75 674 HIS A C 1
ATOM 5003 O O . HIS A 1 674 ? 31.745 7.562 -52.462 1.00 92.75 674 HIS A O 1
ATOM 5009 N N . SER A 1 675 ? 30.593 7.856 -50.540 1.00 92.12 675 SER A N 1
ATOM 5010 C CA . SER A 1 675 ? 29.301 8.193 -51.141 1.00 92.12 675 SER A CA 1
ATOM 5011 C C . SER A 1 675 ? 28.840 9.550 -50.614 1.00 92.12 675 SER A C 1
ATOM 5013 O O . SER A 1 675 ? 28.265 9.673 -49.538 1.00 92.12 675 SER A O 1
ATOM 5015 N N . GLY A 1 676 ? 29.114 10.616 -51.369 1.00 91.88 676 GLY A N 1
ATOM 5016 C CA . GLY A 1 676 ? 28.837 11.972 -50.897 1.00 91.88 676 GLY A CA 1
ATOM 5017 C C . GLY A 1 676 ? 29.783 12.375 -49.764 1.00 91.88 676 GLY A C 1
ATOM 5018 O O . GLY A 1 676 ? 30.966 12.586 -50.024 1.00 91.88 676 GLY A O 1
ATOM 5019 N N . ARG A 1 677 ? 29.245 12.550 -48.551 1.00 93.06 677 ARG A N 1
ATOM 5020 C CA . ARG A 1 677 ? 30.011 12.852 -47.327 1.00 93.06 677 ARG A CA 1
ATOM 5021 C C . ARG A 1 677 ? 30.155 11.637 -46.402 1.00 93.06 677 ARG A C 1
ATOM 5023 O O . ARG A 1 677 ? 30.811 11.770 -45.376 1.00 93.06 677 ARG A O 1
ATOM 5030 N N . ASP A 1 678 ? 29.602 10.495 -46.802 1.00 95.62 678 ASP A N 1
ATOM 5031 C CA . ASP A 1 678 ? 29.629 9.257 -46.031 1.00 95.62 678 ASP A CA 1
ATOM 5032 C C . ASP A 1 678 ? 30.817 8.391 -46.464 1.00 95.62 678 ASP A C 1
ATOM 5034 O O . ASP A 1 678 ? 31.107 8.274 -47.666 1.00 95.62 678 ASP A O 1
ATOM 5038 N N . LEU A 1 679 ? 31.468 7.741 -45.498 1.00 94.94 679 LEU A N 1
ATOM 5039 C CA . LEU A 1 679 ? 32.494 6.731 -45.747 1.00 94.94 679 LEU A CA 1
ATOM 5040 C C . LEU A 1 679 ? 31.882 5.333 -45.625 1.00 94.94 679 LEU A C 1
ATOM 5042 O O . LEU A 1 679 ? 31.447 4.933 -44.552 1.00 94.94 679 LEU A O 1
ATOM 5046 N N . LEU A 1 680 ? 31.906 4.569 -46.713 1.00 94.31 680 LEU A N 1
ATOM 5047 C CA . LEU A 1 680 ? 31.496 3.169 -46.754 1.00 94.31 680 LEU A CA 1
ATOM 5048 C C . LEU A 1 680 ? 32.719 2.261 -46.591 1.00 94.31 680 LEU A C 1
ATOM 5050 O O . LEU A 1 680 ? 33.683 2.402 -47.345 1.00 94.31 680 LEU A O 1
ATOM 5054 N N . ILE A 1 681 ? 32.658 1.309 -45.662 1.00 92.94 681 ILE A N 1
ATOM 5055 C CA . ILE A 1 681 ? 33.673 0.280 -45.413 1.00 92.94 681 ILE A CA 1
ATOM 5056 C C . ILE A 1 681 ? 33.051 -1.090 -45.699 1.00 92.94 681 ILE A C 1
ATOM 5058 O O . ILE A 1 681 ? 32.171 -1.536 -44.976 1.00 92.94 681 ILE A O 1
ATOM 5062 N N . GLU A 1 682 ? 33.504 -1.778 -46.740 1.00 90.88 682 GLU A N 1
ATOM 5063 C CA . GLU A 1 682 ? 33.088 -3.139 -47.085 1.00 90.88 682 GLU A CA 1
ATOM 5064 C C . GLU A 1 682 ? 34.002 -4.159 -46.392 1.00 90.88 682 GLU A C 1
ATOM 5066 O O . GLU A 1 682 ? 35.225 -4.029 -46.439 1.00 90.88 682 GLU A O 1
ATOM 5071 N N . THR A 1 683 ? 33.427 -5.189 -45.763 1.00 85.06 683 THR A N 1
ATOM 5072 C CA . THR A 1 683 ? 34.176 -6.217 -45.000 1.00 85.06 683 THR A CA 1
ATOM 5073 C C . THR A 1 683 ? 34.208 -7.588 -45.687 1.00 85.06 683 THR A C 1
ATOM 5075 O O . THR A 1 683 ? 34.771 -8.552 -45.165 1.00 85.06 683 THR A O 1
ATOM 5078 N N . GLY A 1 684 ? 33.574 -7.699 -46.860 1.00 79.56 684 GLY A N 1
ATOM 5079 C CA . GLY A 1 684 ? 33.396 -8.941 -47.618 1.00 79.56 684 GLY A CA 1
ATOM 5080 C C . GLY A 1 684 ? 32.154 -9.756 -47.232 1.00 79.56 684 GLY A C 1
ATOM 5081 O O . GLY A 1 684 ? 31.660 -10.513 -48.069 1.00 79.56 684 GLY A O 1
ATOM 5082 N N . SER A 1 685 ? 31.621 -9.584 -46.017 1.00 79.31 685 SER A N 1
ATOM 5083 C CA . SER A 1 685 ? 30.357 -10.186 -45.551 1.00 79.31 685 SER A CA 1
ATOM 5084 C C . SER A 1 685 ? 29.235 -9.169 -45.306 1.00 79.31 685 SER A C 1
ATOM 5086 O O . SER A 1 685 ? 28.112 -9.582 -45.033 1.00 79.31 685 SER A O 1
ATOM 5088 N N . GLY A 1 686 ? 29.531 -7.876 -45.445 1.00 88.88 686 GLY A N 1
ATOM 5089 C CA . GLY A 1 686 ? 28.604 -6.753 -45.308 1.00 88.88 686 GLY A CA 1
ATOM 5090 C C . GLY A 1 686 ? 29.344 -5.420 -45.442 1.00 88.88 686 GLY A C 1
ATOM 5091 O O . GLY A 1 686 ? 30.432 -5.370 -46.036 1.00 88.88 686 GLY A O 1
ATOM 5092 N N . SER A 1 687 ? 28.783 -4.349 -44.887 1.00 92.12 687 SER A N 1
ATOM 5093 C CA . SER A 1 687 ? 29.380 -3.016 -44.921 1.00 92.12 687 SER A CA 1
ATOM 5094 C C . SER A 1 687 ? 29.009 -2.155 -43.720 1.00 92.12 687 SER A C 1
ATOM 5096 O O . SER A 1 687 ? 27.879 -2.223 -43.266 1.00 92.12 687 SER A O 1
ATOM 5098 N N . VAL A 1 688 ? 29.902 -1.250 -43.327 1.00 94.38 688 VAL A N 1
ATOM 5099 C CA . VAL A 1 688 ? 29.656 -0.206 -42.323 1.00 94.38 688 VAL A CA 1
ATOM 5100 C C . VAL A 1 688 ? 29.701 1.160 -43.004 1.00 94.38 688 VAL A C 1
ATOM 5102 O O . VAL A 1 688 ? 30.659 1.462 -43.719 1.00 94.38 688 VAL A O 1
ATOM 5105 N N . THR A 1 689 ? 28.685 1.993 -42.800 1.00 95.94 689 THR A N 1
ATOM 5106 C CA . THR A 1 689 ? 28.622 3.367 -43.321 1.00 95.94 689 THR A CA 1
ATOM 5107 C C . THR A 1 689 ? 28.800 4.368 -42.188 1.00 95.94 689 THR A C 1
ATOM 5109 O O . THR A 1 689 ? 27.966 4.426 -41.296 1.00 95.94 689 THR A O 1
ATOM 5112 N N . LEU A 1 690 ? 29.840 5.197 -42.249 1.00 96.69 690 LEU A N 1
ATOM 5113 C CA . LEU A 1 690 ? 30.021 6.338 -41.347 1.00 96.69 690 LEU A CA 1
ATOM 5114 C C . LEU A 1 690 ? 29.413 7.575 -41.996 1.00 96.69 690 LEU A C 1
ATOM 5116 O O . LEU A 1 690 ? 29.863 7.997 -43.068 1.00 96.69 690 LEU A O 1
ATOM 5120 N N . VAL A 1 691 ? 28.379 8.126 -41.375 1.00 96.44 691 VAL A N 1
ATOM 5121 C CA . VAL A 1 691 ? 27.571 9.205 -41.943 1.00 96.44 691 VAL A CA 1
ATOM 5122 C C . VAL A 1 691 ? 28.244 10.556 -41.708 1.00 96.44 691 VAL A C 1
ATOM 5124 O O . VAL A 1 691 ? 28.834 10.804 -40.665 1.00 96.44 691 VAL A O 1
ATOM 5127 N N . ASP A 1 692 ? 28.200 11.434 -42.713 1.00 93.38 692 ASP A N 1
ATOM 5128 C CA . ASP A 1 692 ? 28.682 12.827 -42.639 1.00 93.38 692 ASP A CA 1
ATOM 5129 C C . ASP A 1 692 ? 30.165 13.046 -42.228 1.00 93.38 692 ASP A C 1
ATOM 5131 O O . ASP A 1 692 ? 30.586 14.165 -41.916 1.00 93.38 692 ASP A O 1
ATOM 5135 N N . LEU A 1 693 ? 31.008 12.015 -42.326 1.00 90.50 693 LEU A N 1
ATOM 5136 C CA . LEU A 1 693 ? 32.416 12.043 -41.903 1.00 90.50 693 LEU A CA 1
ATOM 5137 C C . LEU A 1 693 ? 33.315 12.990 -42.730 1.00 90.50 693 LEU A C 1
ATOM 5139 O O . LEU A 1 693 ? 34.391 13.417 -42.299 1.00 90.50 693 LEU A O 1
ATOM 5143 N N . GLY A 1 694 ? 32.907 13.337 -43.954 1.00 86.94 694 GLY A N 1
ATOM 5144 C CA . GLY A 1 694 ? 33.696 14.181 -44.853 1.00 86.94 694 GLY A CA 1
ATOM 5145 C C . GLY A 1 694 ? 34.846 13.414 -45.528 1.00 86.94 694 GLY A C 1
ATOM 5146 O O . GLY A 1 694 ? 34.678 12.253 -45.859 1.00 86.94 694 GLY A O 1
ATOM 5147 N N . PRO A 1 695 ? 36.009 14.029 -45.827 1.00 85.62 695 PRO A N 1
ATOM 5148 C CA . PRO A 1 695 ? 37.033 13.429 -46.697 1.00 85.62 695 PRO A CA 1
ATOM 5149 C C . PRO A 1 695 ? 37.981 12.428 -46.003 1.00 85.62 695 PRO A C 1
ATOM 5151 O O . PRO A 1 695 ? 39.056 12.162 -46.543 1.00 85.62 695 PRO A O 1
ATOM 5154 N N . ALA A 1 696 ? 37.634 11.926 -44.816 1.00 85.25 696 ALA A N 1
ATOM 5155 C CA . ALA A 1 696 ? 38.499 11.052 -44.024 1.00 85.25 696 ALA A CA 1
ATOM 5156 C C . ALA A 1 696 ? 38.793 9.711 -44.719 1.00 85.25 696 ALA A C 1
ATOM 5158 O O . ALA A 1 696 ? 38.023 9.221 -45.554 1.00 85.25 696 ALA A O 1
ATOM 5159 N N . THR A 1 697 ? 39.935 9.121 -44.382 1.00 84.00 697 THR A N 1
ATOM 5160 C CA . THR A 1 697 ? 40.406 7.844 -44.930 1.00 84.00 697 THR A CA 1
ATOM 5161 C C . THR A 1 697 ? 40.321 6.722 -43.905 1.00 84.00 697 THR A C 1
ATOM 5163 O O . THR A 1 697 ? 40.397 6.954 -42.703 1.00 84.00 697 THR A O 1
ATOM 5166 N N . LEU A 1 698 ? 40.239 5.477 -44.383 1.00 82.62 698 LEU A N 1
ATOM 5167 C CA . LEU A 1 698 ? 40.209 4.289 -43.527 1.00 82.62 698 LEU A CA 1
ATOM 5168 C C . LEU A 1 698 ? 41.406 4.216 -42.552 1.00 82.62 698 LEU A C 1
ATOM 5170 O O . LEU A 1 698 ? 41.252 3.775 -41.419 1.00 82.62 698 LEU A O 1
ATOM 5174 N N . ASP A 1 699 ? 42.585 4.686 -42.970 1.00 82.88 699 ASP A N 1
ATOM 5175 C CA . ASP A 1 699 ? 43.805 4.698 -42.146 1.00 82.88 699 ASP A CA 1
ATOM 5176 C C . ASP A 1 699 ? 43.767 5.730 -41.006 1.00 82.88 699 ASP A C 1
ATOM 5178 O O . ASP A 1 699 ? 44.533 5.608 -40.054 1.00 82.88 699 ASP A O 1
ATOM 5182 N N . GLU A 1 700 ? 42.912 6.751 -41.104 1.00 80.25 700 GLU A N 1
ATOM 5183 C CA . GLU A 1 700 ? 42.707 7.751 -40.046 1.00 80.25 700 GLU A CA 1
ATOM 5184 C C . GLU A 1 700 ? 41.704 7.273 -38.983 1.00 80.25 700 GLU A C 1
ATOM 5186 O O . GLU A 1 700 ? 41.626 7.877 -37.918 1.00 80.25 700 GLU A O 1
ATOM 5191 N N . ILE A 1 701 ? 40.959 6.199 -39.270 1.00 81.38 701 ILE A N 1
ATOM 5192 C CA . ILE A 1 701 ? 39.832 5.701 -38.464 1.00 81.38 701 ILE A CA 1
ATOM 5193 C C . ILE A 1 701 ? 40.171 4.364 -37.792 1.00 81.38 701 ILE A C 1
ATOM 5195 O O . ILE A 1 701 ? 39.761 4.109 -36.664 1.00 81.38 701 ILE A O 1
ATOM 5199 N N . LEU A 1 702 ? 40.935 3.501 -38.469 1.00 71.44 702 LEU A N 1
ATOM 5200 C CA . LEU A 1 702 ? 41.420 2.244 -37.902 1.00 71.44 702 LEU A CA 1
ATOM 5201 C C . LEU A 1 702 ? 42.660 2.499 -37.034 1.00 71.44 702 LEU A C 1
ATOM 5203 O O . LEU A 1 702 ? 43.755 2.688 -37.573 1.00 71.44 702 LEU A O 1
ATOM 5207 N N . VAL A 1 703 ? 42.496 2.463 -35.708 1.00 57.56 703 VAL A N 1
ATOM 5208 C CA . VAL A 1 703 ? 43.604 2.535 -34.734 1.00 57.56 703 VAL A CA 1
ATOM 5209 C C . VAL A 1 703 ? 43.966 1.158 -34.194 1.00 57.56 703 VAL A C 1
ATOM 5211 O O . VAL A 1 703 ? 43.058 0.427 -33.740 1.00 57.56 703 VAL A O 1
#

Foldseek 3Di:
DCVVVVHADEAEDACLPQWDPDADPLGFTAGHDDLVVLLVVLCCQPVQVVHPHHYQEYEHHDCCLVVVSHALLNQLQNLLVSLVSSLVSLVVVCVVPVPVDRSNYAYEYEQEQDHHPVCVVCPPPFLVVVQVCCCPVQVQPVQVLQADPVRDGRVSLSSLSSSVSSNVVSVSLVSHQAYEYEEAQDDPPDPRSNVVVLCCLVSGVCVRNPNHAYEYQEYFNHPPQADDDPDFPSLLVRLVVVVVSVQSCQQSRRPYHDYPDCEDCGPRHQAHDPPSPDGGSSVVSCVVCVVPQVQWHKDDDDDDDDDDDDDDVVRAFKDKTWIDHPAEIEIEIRGGHDDFDFDWDFCQVVLQNHAKYKYKYFDDQADDDDDDFDQAQDPVDDGDGDDRPDRMDMDIDGHRDGGTGTGRDDPPPVPPPPDDDDDDPDPDDPPPPLAEEEAEADQEEHEEEGAHHAYEYYHDHYAYEYANAHYAYEYANAYYAYEEEQHAEEYEEENHAYEYEYENAHYQYEYEQHEEEYEYEQHEDEYEYEDHAYAYEEEDDAEEYEYEDAHEAYEEEPAHYAYEYEDAHEAYEYYPAHHAYEYEDHEYAYEEENHDDEYEYEDHAEEYEYAQHAEEYEYEPHAYQYEYENYHYLYEDEDEDDQGSANYEYEHDDFPRYAYHYHPQDPVQWDWDDDPQWIWIGRPNYIYIYPNNHPDDPVSHHD

pLDDT: mean 74.98, std 21.15, range [22.27, 98.81]